Protein AF-0000000075684836 (afdb_homodimer)

Organism: Trichomonas vaginalis (strain ATCC PRA-98 / G3) (NCBI:txid412133)

Radius of gyration: 34.88 Å; Cα contacts (8 Å, |Δi|>4): 1199; chains: 2; bounding box: 84×154×72 Å

Secondary structure (DSSP, 8-state):
-PPPP-EEEE--BTTTEETTEEPTTHHHHHHHHHHTTPEEEEEE---SS-HHHHHHHHHHTT--S--GGGEEEHHHHHHHHHHHTT--EEEEES-HHHHHHHHHTT-EEE-GGGGGG-S---EEEE---TT-BHHHHHHHHHHHHHS--EEEES----EEEETTEEEE-HHHHHHHHHHHHT---EE-STT-TTHHHHHHHHH---GGGEEEEES-IIIIIHHHHHTT-EEEEETTSTTTT--GGGS-GGG--SEEES-GGGHHHHHHHHTSTT-----------------------------/-PPPP-EEEE--BTTTEETTEEPTTHHHHHHHHHHTTPEEEEEE---SS-HHHHHHHHHHTT--S--GGGEEEHHHHHHHHHHHTT--EEEEES-HHHHHHHHHTT-EEE-GGGGGG-S---EEEE---TT-BHHHHHHHHHHHHHS--EEEES----EEEETTEEEE-HHHHHHHHHHHHT---EE-STT-TTHHHHHHHHH---GGGEEEEES-IIIIIHHHHHTT-EEEEETTSTTTT--GGGS-GGG--SEEES-GGGHHHHHHHHTSTT-----------------------------

Solvent-accessible surface area (backbone atoms only — not comparable to full-atom values): 31820 Å² total; per-residue (Å²): 131,87,75,60,65,46,31,38,35,31,34,42,82,23,40,43,20,55,95,83,43,63,46,83,53,31,48,59,24,54,52,50,36,44,74,72,61,30,45,70,30,40,44,35,64,51,27,65,53,35,40,56,58,50,24,49,55,44,35,75,65,54,36,71,95,54,46,40,90,34,40,45,29,5,17,46,53,31,31,52,52,40,49,75,72,66,47,55,24,28,38,44,46,46,36,63,8,31,49,48,31,26,45,74,72,66,26,46,74,36,37,89,90,42,55,90,71,62,85,68,56,46,25,38,39,31,36,48,44,87,79,42,34,39,68,57,43,15,52,48,42,43,46,45,71,73,28,92,43,43,33,35,22,20,20,57,44,32,57,45,74,56,96,89,36,54,35,61,24,22,22,21,52,32,41,20,52,24,47,51,58,73,44,67,74,47,54,28,28,59,43,34,72,73,50,51,65,53,47,28,69,74,68,72,45,58,58,68,24,30,33,30,34,19,17,39,54,81,29,40,24,29,27,17,30,72,63,60,21,47,19,38,36,26,46,62,22,88,42,48,80,61,62,66,87,76,46,59,77,70,43,44,58,72,39,77,40,72,38,58,43,51,45,48,61,52,45,39,68,75,64,47,60,83,66,63,81,76,74,71,75,77,76,75,76,78,79,77,70,78,84,80,84,80,78,84,76,79,81,88,85,78,128,131,85,74,62,64,47,32,37,37,32,34,41,81,24,40,44,21,54,95,85,43,62,45,84,55,32,48,60,24,53,52,49,36,44,73,72,63,29,46,72,31,38,46,36,63,52,26,64,52,36,40,56,59,50,25,48,53,43,34,75,65,55,36,72,94,54,46,40,90,34,40,42,28,5,17,46,53,32,30,52,51,39,50,73,71,65,47,53,25,28,38,44,46,44,36,64,9,30,48,48,31,27,46,75,74,66,27,46,75,36,39,88,90,43,54,89,71,62,85,67,56,45,25,38,41,30,38,47,43,88,78,41,34,38,68,58,44,16,50,49,43,44,47,45,72,73,30,92,44,43,32,34,21,20,22,58,44,33,56,45,75,55,95,88,36,53,36,60,24,23,19,19,52,36,41,22,51,23,46,50,59,71,45,67,74,46,55,27,27,60,42,36,72,72,50,50,66,55,48,27,68,74,65,72,44,58,57,71,25,30,33,29,35,18,17,40,55,82,28,41,24,29,25,16,31,72,63,60,21,48,19,37,35,24,46,62,23,90,45,49,80,61,63,66,86,74,45,59,76,67,43,45,57,73,38,77,41,71,38,56,41,50,46,48,62,52,46,39,67,74,64,47,60,84,65,63,80,76,73,71,72,77,74,74,73,80,78,71,66,72,82,78,81,72,77,77,58,76,86,91,76,69,134

Structure (mmCIF, N/CA/C/O backbone):
data_AF-0000000075684836-model_v1
#
loop_
_entity.id
_entity.type
_entity.pdbx_description
1 polymer 'HAD-superfamily hydrolase, subfamily IIA containing protein'
#
loop_
_atom_site.group_PDB
_atom_site.id
_atom_site.type_symbol
_atom_site.label_atom_id
_atom_site.label_alt_id
_atom_site.label_comp_id
_atom_site.label_asym_id
_atom_site.label_entity_id
_atom_site.label_seq_id
_atom_site.pdbx_PDB_ins_code
_atom_site.Cartn_x
_atom_site.Cartn_y
_atom_site.Cartn_z
_atom_site.occupancy
_atom_site.B_iso_or_equiv
_atom_site.auth_seq_id
_atom_site.auth_comp_id
_atom_site.auth_asym_id
_atom_site.auth_atom_id
_atom_site.pdbx_PDB_model_num
ATOM 1 N N . MET A 1 1 ? 2.785 21.125 39.094 1 52.47 1 MET A N 1
ATOM 2 C CA . MET A 1 1 ? 2.625 22.469 38.594 1 52.47 1 MET A CA 1
ATOM 3 C C . MET A 1 1 ? 2.129 22.453 37.156 1 52.47 1 MET A C 1
ATOM 5 O O . MET A 1 1 ? 2.521 21.578 36.375 1 52.47 1 MET A O 1
ATOM 9 N N . THR A 1 2 ? 1.063 23.188 36.844 1 75.94 2 THR A N 1
ATOM 10 C CA . THR A 1 2 ? 0.469 23.188 35.531 1 75.94 2 THR A CA 1
ATOM 11 C C . THR A 1 2 ? 1.415 23.828 34.5 1 75.94 2 THR A C 1
ATOM 13 O O . THR A 1 2 ? 1.923 24.938 34.75 1 75.94 2 THR A O 1
ATOM 16 N N . ILE A 1 3 ? 1.869 23.141 33.531 1 87.5 3 ILE A N 1
ATOM 17 C CA . ILE A 1 3 ? 2.75 23.641 32.5 1 87.5 3 ILE A CA 1
ATOM 18 C C . ILE A 1 3 ? 2.004 24.656 31.625 1 87.5 3 ILE A C 1
ATOM 20 O O . ILE A 1 3 ? 0.922 24.359 31.109 1 87.5 3 ILE A O 1
ATOM 24 N N . ILE A 1 4 ? 2.502 25.891 31.625 1 91.75 4 ILE A N 1
ATOM 25 C CA . ILE A 1 4 ? 1.917 26.953 30.812 1 91.75 4 ILE A CA 1
ATOM 26 C C . ILE A 1 4 ? 2.314 26.766 29.344 1 91.75 4 ILE A C 1
ATOM 28 O O . ILE A 1 4 ? 3.502 26.672 29.031 1 91.75 4 ILE A O 1
ATOM 32 N N . PRO A 1 5 ? 1.352 26.688 28.484 1 97.06 5 PRO A N 1
ATOM 33 C CA . PRO A 1 5 ? 1.691 26.516 27.078 1 97.06 5 PRO A CA 1
ATOM 34 C C . PRO A 1 5 ? 2.42 27.734 26.484 1 97.06 5 PRO A C 1
ATOM 36 O O . PRO A 1 5 ? 2.119 28.875 26.844 1 97.06 5 PRO A O 1
ATOM 39 N N . LYS A 1 6 ? 3.338 27.422 25.578 1 98.25 6 LYS A N 1
ATOM 40 C CA . LYS A 1 6 ? 4.094 28.469 24.891 1 98.25 6 LYS A CA 1
ATOM 41 C C . LYS A 1 6 ? 3.756 28.516 23.406 1 98.25 6 LYS A C 1
ATOM 43 O O . LYS A 1 6 ? 4.039 29.5 22.719 1 98.25 6 LYS A O 1
ATOM 48 N N . ALA A 1 7 ? 3.18 27.438 22.906 1 98.56 7 ALA A N 1
ATOM 49 C CA . ALA A 1 7 ? 2.793 27.391 21.484 1 98.56 7 ALA A CA 1
ATOM 50 C C . ALA A 1 7 ? 1.462 26.656 21.312 1 98.56 7 ALA A C 1
ATOM 52 O O . ALA A 1 7 ? 1.124 25.766 22.109 1 98.56 7 ALA A O 1
ATOM 53 N N . ILE A 1 8 ? 0.779 27.094 20.344 1 98.69 8 ILE A N 1
ATOM 54 C CA . ILE A 1 8 ? -0.444 26.422 19.906 1 98.69 8 ILE A CA 1
ATOM 55 C C . ILE A 1 8 ? -0.335 26.031 18.438 1 98.69 8 ILE A C 1
ATOM 57 O O . ILE A 1 8 ? -0.023 26.859 17.594 1 98.69 8 ILE A O 1
ATOM 61 N N . LEU A 1 9 ? -0.435 24.703 18.141 1 98.88 9 LEU A N 1
ATOM 62 C CA . LEU A 1 9 ? -0.421 24.156 16.797 1 98.88 9 LEU A CA 1
ATOM 63 C C . LEU A 1 9 ? -1.835 24.047 16.234 1 98.88 9 LEU A C 1
ATOM 65 O O . LEU A 1 9 ? -2.717 23.469 16.859 1 98.88 9 LEU A O 1
ATOM 69 N N . LEU A 1 10 ? -2.025 24.625 15.055 1 98.81 10 LEU A N 1
ATOM 70 C CA . LEU A 1 10 ? -3.369 24.703 14.492 1 98.81 10 LEU A CA 1
ATOM 71 C C . LEU A 1 10 ? -3.451 23.938 13.18 1 98.81 10 LEU A C 1
ATOM 73 O O . LEU A 1 10 ? -2.699 24.219 12.242 1 98.81 10 LEU A O 1
ATOM 77 N N . ASP A 1 11 ? -4.402 22.984 13.117 1 98.38 11 ASP A N 1
ATOM 78 C CA . ASP A 1 11 ? -4.848 22.453 11.828 1 98.38 11 ASP A CA 1
ATOM 79 C C . ASP A 1 11 ? -5.551 23.531 11.008 1 98.38 11 ASP A C 1
ATOM 81 O O . ASP A 1 11 ? -5.859 24.609 11.516 1 98.38 11 ASP A O 1
ATOM 85 N N . VAL A 1 12 ? -5.762 23.219 9.727 1 96.81 12 VAL A N 1
ATOM 86 C CA . VAL A 1 12 ? -6.352 24.25 8.875 1 96.81 12 VAL A CA 1
ATOM 87 C C . VAL A 1 12 ? -7.746 23.812 8.43 1 96.81 12 VAL A C 1
ATOM 89 O O . VAL A 1 12 ? -8.75 24.344 8.914 1 96.81 12 VAL A O 1
ATOM 92 N N . ASP A 1 13 ? -7.777 22.797 7.613 1 94.06 13 ASP A N 1
ATOM 93 C CA . ASP A 1 13 ? -9.055 22.328 7.074 1 94.06 13 ASP A CA 1
ATOM 94 C C . ASP A 1 13 ? -9.953 21.781 8.18 1 94.06 13 ASP A C 1
ATOM 96 O O . ASP A 1 13 ? -9.578 20.828 8.867 1 94.06 13 ASP A O 1
ATOM 100 N N . GLY A 1 14 ? -11.062 22.438 8.367 1 95.56 14 GLY A N 1
ATOM 101 C CA . GLY A 1 14 ? -12.008 22.016 9.398 1 95.56 14 GLY A CA 1
ATOM 102 C C . GLY A 1 14 ? -11.75 22.672 10.742 1 95.56 14 GLY A C 1
ATOM 103 O O . GLY A 1 14 ? -12.539 22.5 11.672 1 95.56 14 GLY A O 1
ATOM 104 N N . THR A 1 15 ? -10.68 23.422 10.828 1 98.25 15 THR A N 1
ATOM 105 C CA . THR A 1 15 ? -10.297 24.078 12.078 1 98.25 15 THR A CA 1
ATOM 106 C C . THR A 1 15 ? -10.25 25.594 11.898 1 98.25 15 THR A C 1
ATOM 108 O O . THR A 1 15 ? -10.945 26.344 12.602 1 98.25 15 THR A O 1
ATOM 111 N N . ILE A 1 16 ? -9.5 26.016 10.938 1 98.12 16 ILE A N 1
ATOM 112 C CA . ILE A 1 16 ? -9.422 27.438 10.625 1 98.12 16 ILE A CA 1
ATOM 113 C C . ILE A 1 16 ? -10.484 27.812 9.594 1 98.12 16 ILE A C 1
ATOM 115 O O . ILE A 1 16 ? -11.156 28.844 9.719 1 98.12 16 ILE A O 1
ATOM 119 N N . TRP A 1 17 ? -10.609 26.906 8.594 1 96.06 17 TRP A N 1
ATOM 120 C CA . TRP A 1 17 ? -11.555 27.203 7.523 1 96.06 17 TRP A CA 1
ATOM 121 C C . TRP A 1 17 ? -12.203 25.938 6.996 1 96.06 17 TRP A C 1
ATOM 123 O O . TRP A 1 17 ? -11.852 24.828 7.426 1 96.06 17 TRP A O 1
ATOM 133 N N . LYS A 1 18 ? -13.219 26.094 6.23 1 92.81 18 LYS A N 1
ATOM 134 C CA . LYS A 1 18 ? -13.836 25.047 5.422 1 92.81 18 LYS A CA 1
ATOM 135 C C . LYS A 1 18 ? -13.922 25.469 3.957 1 92.81 18 LYS A C 1
ATOM 137 O O . LYS A 1 18 ? -14.602 26.438 3.623 1 92.81 18 LYS A O 1
ATOM 142 N N . ALA A 1 19 ? -13.195 24.734 3.18 1 87.44 19 ALA A N 1
ATOM 143 C CA . ALA A 1 19 ? -13.195 24.984 1.74 1 87.44 19 ALA A CA 1
ATOM 144 C C . ALA A 1 19 ? -12.852 26.438 1.437 1 87.44 19 ALA A C 1
ATOM 146 O O . ALA A 1 19 ? -13.547 27.094 0.651 1 87.44 19 ALA A O 1
ATOM 147 N N . GLY A 1 20 ? -11.969 26.922 2.18 1 89 20 GLY A N 1
ATOM 148 C CA . GLY A 1 20 ? -11.453 28.25 1.88 1 89 20 GLY A CA 1
ATOM 149 C C . GLY A 1 20 ? -12.188 29.359 2.621 1 89 20 GLY A C 1
ATOM 150 O O . GLY A 1 20 ? -11.766 30.516 2.594 1 89 20 GLY A O 1
ATOM 151 N N . THR A 1 21 ? -13.25 29.078 3.27 1 93.88 21 THR A N 1
ATOM 152 C CA . THR A 1 21 ? -13.977 30.078 4.051 1 93.88 21 THR A CA 1
ATOM 153 C C . THR A 1 21 ? -13.609 29.984 5.527 1 93.88 21 THR A C 1
ATOM 155 O O . THR A 1 21 ? -13.906 28.969 6.18 1 93.88 21 THR A O 1
ATOM 158 N N . VAL A 1 22 ? -13.062 31.094 6.031 1 97.88 22 VAL A N 1
ATOM 159 C CA . VAL A 1 22 ? -12.609 31.125 7.418 1 97.88 22 VAL A CA 1
ATOM 160 C C . VAL A 1 22 ? -13.812 31.125 8.359 1 97.88 22 VAL A C 1
ATOM 162 O O . VAL A 1 22 ? -14.797 31.812 8.117 1 97.88 22 VAL A O 1
ATOM 165 N N . PHE A 1 23 ? -13.695 30.359 9.414 1 98.06 23 PHE A N 1
ATOM 166 C CA . PHE A 1 23 ? -14.797 30.281 10.375 1 98.06 23 PHE A CA 1
ATOM 167 C C . PHE A 1 23 ? -14.93 31.578 11.148 1 98.06 23 PHE A C 1
ATOM 169 O O . PHE A 1 23 ? -13.922 32.25 11.445 1 98.06 23 PHE A O 1
ATOM 176 N N . PRO A 1 24 ? -16.188 31.938 11.562 1 97.88 24 PRO A N 1
ATOM 177 C CA . PRO A 1 24 ? -16.391 33.156 12.336 1 97.88 24 PRO A CA 1
ATOM 178 C C . PRO A 1 24 ? -15.617 33.188 13.656 1 97.88 24 PRO A C 1
ATOM 180 O O . PRO A 1 24 ? -15.586 32.156 14.359 1 97.88 24 PRO A O 1
ATOM 183 N N . GLY A 1 25 ? -14.953 34.312 13.906 1 98.38 25 GLY A N 1
ATOM 184 C CA . GLY A 1 25 ? -14.297 34.5 15.188 1 98.38 25 GLY A CA 1
ATOM 185 C C . GLY A 1 25 ? -12.883 33.969 15.219 1 98.38 25 GLY A C 1
ATOM 186 O O . GLY A 1 25 ? -12.125 34.25 16.156 1 98.38 25 GLY A O 1
ATOM 187 N N . VAL A 1 26 ? -12.461 33.25 14.195 1 98.5 26 VAL A N 1
ATOM 188 C CA . VAL A 1 26 ? -11.172 32.594 14.195 1 98.5 26 VAL A CA 1
ATOM 189 C C . VAL A 1 26 ? -10.047 33.625 14.078 1 98.5 26 VAL A C 1
ATOM 191 O O . VAL A 1 26 ? -9.07 33.562 14.828 1 98.5 26 VAL A O 1
ATOM 194 N N . PRO A 1 27 ? -10.148 34.625 13.203 1 98.19 27 PRO A N 1
ATOM 195 C CA . PRO A 1 27 ? -9.078 35.625 13.141 1 98.19 27 PRO A CA 1
ATOM 196 C C . PRO A 1 27 ? -8.859 36.344 14.469 1 98.19 27 PRO A C 1
ATOM 198 O O . PRO A 1 27 ? -7.723 36.5 14.906 1 98.19 27 PRO A O 1
ATOM 201 N N . GLU A 1 28 ? -9.953 36.688 15.094 1 98.12 28 GLU A N 1
ATOM 202 C CA . GLU A 1 28 ? -9.891 37.344 16.391 1 98.12 28 GLU A CA 1
ATOM 203 C C . GLU A 1 28 ? -9.273 36.438 17.453 1 98.12 28 GLU A C 1
ATOM 205 O O . GLU A 1 28 ? -8.477 36.875 18.281 1 98.12 28 GLU A O 1
ATOM 210 N N . ALA A 1 29 ? -9.664 35.219 17.422 1 98.56 29 ALA A N 1
ATOM 211 C CA . ALA A 1 29 ? -9.133 34.25 18.375 1 98.56 29 ALA A CA 1
ATOM 212 C C . ALA A 1 29 ? -7.621 34.094 18.234 1 98.56 29 ALA A C 1
ATOM 214 O O . ALA A 1 29 ? -6.898 34.062 19.219 1 98.56 29 ALA A O 1
ATOM 215 N N . ILE A 1 30 ? -7.137 33.969 17 1 98.44 30 ILE A N 1
ATOM 216 C CA . ILE A 1 30 ? -5.711 33.812 16.734 1 98.44 30 ILE A CA 1
ATOM 217 C C . ILE A 1 30 ? -4.961 35.062 17.234 1 98.44 30 ILE A C 1
ATOM 219 O O . ILE A 1 30 ? -3.92 34.938 17.875 1 98.44 30 ILE A O 1
ATOM 223 N N . SER A 1 31 ? -5.504 36.219 17 1 97.5 31 SER A N 1
ATOM 224 C CA . SER A 1 31 ? -4.914 37.469 17.484 1 97.5 31 SER A CA 1
ATOM 225 C C . SER A 1 31 ? -4.836 37.469 19.016 1 97.5 31 SER A C 1
ATOM 227 O O . SER A 1 31 ? -3.826 37.906 19.578 1 97.5 31 SER A O 1
ATOM 229 N N . GLU A 1 32 ? -5.875 37.031 19.594 1 97.56 32 GLU A N 1
ATOM 230 C CA . GLU A 1 32 ? -5.922 37 21.047 1 97.56 32 GLU A CA 1
ATOM 231 C C . GLU A 1 32 ? -4.879 36.062 21.625 1 97.56 32 GLU A C 1
ATOM 233 O O . GLU A 1 32 ? -4.23 36.375 22.625 1 97.56 32 GLU A O 1
ATOM 238 N N . MET A 1 33 ? -4.703 34.938 21.047 1 97.69 33 MET A N 1
ATOM 239 C CA . MET A 1 33 ? -3.725 33.969 21.516 1 97.69 33 MET A CA 1
ATOM 240 C C . MET A 1 33 ? -2.307 34.5 21.375 1 97.69 33 MET A C 1
ATOM 242 O O . MET A 1 33 ? -1.466 34.281 22.25 1 97.69 33 MET A O 1
ATOM 246 N N . ARG A 1 34 ? -2.098 35.219 20.312 1 97.06 34 ARG A N 1
ATOM 247 C CA . ARG A 1 34 ? -0.798 35.875 20.156 1 97.06 34 ARG A CA 1
ATOM 248 C C . ARG A 1 34 ? -0.568 36.906 21.266 1 97.06 34 ARG A C 1
ATOM 250 O O . ARG A 1 34 ? 0.536 37 21.797 1 97.06 34 ARG A O 1
ATOM 257 N N . LYS A 1 35 ? -1.589 37.625 21.594 1 95.69 35 LYS A N 1
ATOM 258 C CA . LYS A 1 35 ? -1.496 38.656 22.641 1 95.69 35 LYS A CA 1
ATOM 259 C C . LYS A 1 35 ? -1.205 38 24 1 95.69 35 LYS A C 1
ATOM 261 O O . LYS A 1 35 ? -0.621 38.656 24.875 1 95.69 35 LYS A O 1
ATOM 266 N N . MET A 1 36 ? -1.592 36.781 24.125 1 95.62 36 MET A N 1
ATOM 267 C CA . MET A 1 36 ? -1.342 36.031 25.359 1 95.62 36 MET A CA 1
ATOM 268 C C . MET A 1 36 ? 0.113 35.594 25.438 1 95.62 36 MET A C 1
ATOM 270 O O . MET A 1 36 ? 0.556 35.094 26.469 1 95.62 36 MET A O 1
ATOM 274 N N . GLY A 1 37 ? 0.781 35.781 24.375 1 95.44 37 GLY A N 1
ATOM 275 C CA . GLY A 1 37 ? 2.189 35.406 24.359 1 95.44 37 GLY A CA 1
ATOM 276 C C . GLY A 1 37 ? 2.453 34.062 23.719 1 95.44 37 GLY A C 1
ATOM 277 O O . GLY A 1 37 ? 3.582 33.562 23.75 1 95.44 37 GLY A O 1
ATOM 278 N N . LEU A 1 38 ? 1.482 33.375 23.109 1 96.69 38 LEU A N 1
ATOM 279 C CA . LEU A 1 38 ? 1.652 32.062 22.5 1 96.69 38 LEU A CA 1
ATOM 280 C C . LEU A 1 38 ? 2.203 32.188 21.094 1 96.69 38 LEU A C 1
ATOM 282 O O . LEU A 1 38 ? 1.804 33.062 20.344 1 96.69 38 LEU A O 1
ATOM 286 N N . ALA A 1 39 ? 3.18 31.391 20.766 1 97.88 39 ALA A N 1
ATOM 287 C CA . ALA A 1 39 ? 3.471 31.156 19.359 1 97.88 39 ALA A CA 1
ATOM 288 C C . ALA A 1 39 ? 2.316 30.422 18.672 1 97.88 39 ALA A C 1
ATOM 290 O O . ALA A 1 39 ? 1.901 29.359 19.109 1 97.88 39 ALA A O 1
ATOM 291 N N . VAL A 1 40 ? 1.796 31.078 17.625 1 98.25 40 VAL A N 1
ATOM 292 C CA . VAL A 1 40 ? 0.732 30.453 16.844 1 98.25 40 VAL A CA 1
ATOM 293 C C . VAL A 1 40 ? 1.317 29.812 15.594 1 98.25 40 VAL A C 1
ATOM 295 O O . VAL A 1 40 ? 1.816 30.5 14.703 1 98.25 40 VAL A O 1
ATOM 298 N N . ILE A 1 41 ? 1.182 28.469 15.492 1 98.62 41 ILE A N 1
ATOM 299 C CA . ILE A 1 41 ? 1.831 27.688 14.445 1 98.62 41 ILE A CA 1
ATOM 300 C C . ILE A 1 41 ? 0.777 26.938 13.625 1 98.62 41 ILE A C 1
ATOM 302 O O . ILE A 1 41 ? -0.105 26.297 14.188 1 98.62 41 ILE A O 1
ATOM 306 N N . ILE A 1 42 ? 0.9 27.109 12.32 1 98.5 42 ILE A N 1
ATOM 307 C CA . ILE A 1 42 ? 0.07 26.328 11.414 1 98.5 42 ILE A CA 1
ATOM 308 C C . ILE A 1 42 ? 0.734 24.984 11.141 1 98.5 42 ILE A C 1
ATOM 310 O O . ILE A 1 42 ? 1.869 24.922 10.664 1 98.5 42 ILE A O 1
ATOM 314 N N . LEU A 1 43 ? 0.061 23.906 11.469 1 98.44 43 LEU A N 1
ATOM 315 C CA . LEU A 1 43 ? 0.527 22.547 11.203 1 98.44 43 LEU A CA 1
ATOM 316 C C . LEU A 1 43 ? -0.458 21.797 10.305 1 98.44 43 LEU A C 1
ATOM 318 O O . LEU A 1 43 ? -1.515 21.359 10.766 1 98.44 43 LEU A O 1
ATOM 322 N N . SER A 1 44 ? -0.109 21.641 9.047 1 97.06 44 SER A N 1
ATOM 323 C CA . SER A 1 44 ? -1.037 21.094 8.062 1 97.06 44 SER A CA 1
ATOM 324 C C . SER A 1 44 ? -0.417 19.938 7.301 1 97.06 44 SER A C 1
ATOM 326 O O . SER A 1 44 ? 0.771 19.969 6.969 1 97.06 44 SER A O 1
ATOM 328 N N . ASN A 1 45 ? -1.22 18.906 7 1 96.75 45 ASN A N 1
ATOM 329 C CA . ASN A 1 45 ? -0.786 17.781 6.168 1 96.75 45 ASN A CA 1
ATOM 330 C C . ASN A 1 45 ? -0.833 18.141 4.684 1 96.75 45 ASN A C 1
ATOM 332 O O . ASN A 1 45 ? -0.54 17.297 3.83 1 96.75 45 ASN A O 1
ATOM 336 N N . ASN A 1 46 ? -1.062 19.359 4.441 1 93.38 46 ASN A N 1
ATOM 337 C CA . ASN A 1 46 ? -1.092 19.828 3.061 1 93.38 46 ASN A CA 1
ATOM 338 C C . ASN A 1 46 ? 0.314 19.953 2.479 1 93.38 46 ASN A C 1
ATOM 340 O O . ASN A 1 46 ? 1.239 20.391 3.166 1 93.38 46 ASN A O 1
ATOM 344 N N . SER A 1 47 ? 0.425 19.484 1.252 1 93.81 47 SER A N 1
ATOM 345 C CA . SER A 1 47 ? 1.707 19.562 0.559 1 93.81 47 SER A CA 1
ATOM 346 C C . SER A 1 47 ? 1.543 20.141 -0.84 1 93.81 47 SER A C 1
ATOM 348 O O . SER A 1 47 ? 2.441 20.031 -1.677 1 93.81 47 SER A O 1
ATOM 350 N N . SER A 1 48 ? 0.386 20.703 -1.091 1 92.06 48 SER A N 1
ATOM 351 C CA . SER A 1 48 ? 0.086 21.156 -2.443 1 92.06 48 SER A CA 1
ATOM 352 C C . SER A 1 48 ? 0.885 22.406 -2.795 1 92.06 48 SER A C 1
ATOM 354 O O . SER A 1 48 ? 1.2 22.641 -3.963 1 92.06 48 SER A O 1
ATOM 356 N N . ARG A 1 49 ? 1.146 23.219 -1.79 1 90.56 49 ARG A N 1
ATOM 357 C CA . ARG A 1 49 ? 1.927 24.438 -1.994 1 90.56 49 ARG A CA 1
ATOM 358 C C . ARG A 1 49 ? 2.963 24.609 -0.89 1 90.56 49 ARG A C 1
ATOM 360 O O . ARG A 1 49 ? 2.889 23.953 0.151 1 90.56 49 ARG A O 1
ATOM 367 N N . ASP A 1 50 ? 3.885 25.469 -1.182 1 92.88 50 ASP A N 1
ATOM 368 C CA . ASP A 1 50 ? 4.926 25.703 -0.183 1 92.88 50 ASP A CA 1
ATOM 369 C C . ASP A 1 50 ? 4.414 26.594 0.952 1 92.88 50 ASP A C 1
ATOM 371 O O . ASP A 1 50 ? 3.291 27.094 0.892 1 92.88 50 ASP A O 1
ATOM 375 N N . ARG A 1 51 ? 5.211 26.766 1.94 1 96.31 51 ARG A N 1
ATOM 376 C CA . ARG A 1 51 ? 4.836 27.453 3.176 1 96.31 51 ARG A CA 1
ATOM 377 C C . ARG A 1 51 ? 4.535 28.922 2.918 1 96.31 51 ARG A C 1
ATOM 379 O O . ARG A 1 51 ? 3.596 29.484 3.492 1 96.31 51 ARG A O 1
ATOM 386 N N . ALA A 1 52 ? 5.344 29.547 2.094 1 95.38 52 ALA A N 1
ATOM 387 C CA . ALA A 1 52 ? 5.148 30.969 1.81 1 95.38 52 ALA A CA 1
ATOM 388 C C . ALA A 1 52 ? 3.787 31.219 1.168 1 95.38 52 ALA A C 1
ATOM 390 O O . ALA A 1 52 ? 3.064 32.125 1.565 1 95.38 52 ALA A O 1
ATOM 391 N N . HIS A 1 53 ? 3.506 30.406 0.217 1 94.69 53 HIS A N 1
ATOM 392 C CA . HIS A 1 53 ? 2.207 30.516 -0.44 1 94.69 53 HIS A CA 1
ATOM 393 C C . HIS A 1 53 ? 1.07 30.25 0.541 1 94.69 53 HIS A C 1
ATOM 395 O O . HIS A 1 53 ? 0.065 30.953 0.541 1 94.69 53 HIS A O 1
ATOM 401 N N . PHE A 1 54 ? 1.246 29.297 1.285 1 93.38 54 PHE A N 1
ATOM 402 C CA . PHE A 1 54 ? 0.229 28.922 2.258 1 93.38 54 PHE A CA 1
ATOM 403 C C . PHE A 1 54 ? -0.021 30.047 3.252 1 93.38 54 PHE A C 1
ATOM 405 O O . PHE A 1 54 ? -1.171 30.375 3.555 1 93.38 54 PHE A O 1
ATOM 412 N N . ALA A 1 55 ? 1.033 30.688 3.779 1 96.25 55 ALA A N 1
ATOM 413 C CA . ALA A 1 55 ? 0.928 31.812 4.691 1 96.25 55 ALA A CA 1
ATOM 414 C C . ALA A 1 55 ? 0.198 32.969 4.031 1 96.25 55 ALA A C 1
ATOM 416 O O . ALA A 1 55 ? -0.661 33.625 4.648 1 96.25 55 ALA A O 1
ATOM 417 N N . LYS A 1 56 ? 0.522 33.188 2.818 1 96.12 56 LYS A N 1
ATOM 418 C CA . LYS A 1 56 ? -0.105 34.281 2.074 1 96.12 56 LYS A CA 1
ATOM 419 C C . LYS A 1 56 ? -1.604 34.031 1.916 1 96.12 56 LYS A C 1
ATOM 421 O O . LYS A 1 56 ? -2.406 34.969 2.105 1 96.12 56 LYS A O 1
ATOM 426 N N . VAL A 1 57 ? -1.964 32.875 1.583 1 95.5 57 VAL A N 1
ATOM 427 C CA . VAL A 1 57 ? -3.365 32.531 1.372 1 95.5 57 VAL A CA 1
ATOM 428 C C . VAL A 1 57 ? -4.152 32.75 2.664 1 95.5 57 VAL A C 1
ATOM 430 O O . VAL A 1 57 ? -5.234 33.312 2.648 1 95.5 57 VAL A O 1
ATOM 433 N N . LEU A 1 58 ? -3.609 32.312 3.754 1 96.06 58 LEU A N 1
ATOM 434 C CA . LEU A 1 58 ? -4.277 32.469 5.043 1 96.06 58 LEU A CA 1
ATOM 435 C C . LEU A 1 58 ? -4.348 33.938 5.43 1 96.06 58 LEU A C 1
ATOM 437 O O . LEU A 1 58 ? -5.371 34.406 5.945 1 96.06 58 LEU A O 1
ATOM 441 N N . SER A 1 59 ? -3.291 34.625 5.188 1 95.81 59 SER A N 1
ATOM 442 C CA . SER A 1 59 ? -3.268 36.062 5.477 1 95.81 59 SER A CA 1
ATOM 443 C C . SER A 1 59 ? -4.32 36.812 4.66 1 95.81 59 SER A C 1
ATOM 445 O O . SER A 1 59 ? -5.016 37.688 5.184 1 95.81 59 SER A O 1
ATOM 447 N N . ASP A 1 60 ? -4.402 36.438 3.447 1 95.75 60 ASP A N 1
ATOM 448 C CA . ASP A 1 60 ? -5.383 37.062 2.562 1 95.75 60 ASP A CA 1
ATOM 449 C C . ASP A 1 60 ? -6.805 36.781 3.049 1 95.75 60 ASP A C 1
ATOM 451 O O . ASP A 1 60 ? -7.727 37.562 2.727 1 95.75 60 ASP A O 1
ATOM 455 N N . LYS A 1 61 ? -6.91 35.812 3.85 1 95.44 61 LYS A N 1
ATOM 456 C CA . LYS A 1 61 ? -8.234 35.438 4.328 1 95.44 61 LYS A CA 1
ATOM 457 C C . LYS A 1 61 ? -8.469 35.938 5.75 1 95.44 61 LYS A C 1
ATOM 459 O O . LYS A 1 61 ? -9.414 35.531 6.418 1 95.44 61 LYS A O 1
ATOM 464 N N . GLY A 1 62 ? -7.574 36.781 6.254 1 94.81 62 GLY A N 1
ATOM 465 C CA . GLY A 1 62 ? -7.855 37.5 7.488 1 94.81 62 GLY A CA 1
ATOM 466 C C . GLY A 1 62 ? -7.02 37 8.664 1 94.81 62 GLY A C 1
ATOM 467 O O . GLY A 1 62 ? -7.125 37.562 9.766 1 94.81 62 GLY A O 1
ATOM 468 N N . ILE A 1 63 ? -6.25 36.031 8.406 1 96.31 63 ILE A N 1
ATOM 469 C CA . ILE A 1 63 ? -5.332 35.625 9.461 1 96.31 63 ILE A CA 1
ATOM 470 C C . ILE A 1 63 ? -4.074 36.469 9.422 1 96.31 63 ILE A C 1
ATOM 472 O O . ILE A 1 63 ? -3.111 36.156 8.719 1 96.31 63 ILE A O 1
ATOM 476 N N . ALA A 1 64 ? -4.035 37.406 10.281 1 90.69 64 ALA A N 1
ATOM 477 C CA . ALA A 1 64 ? -3.02 38.469 10.18 1 90.69 64 ALA A CA 1
ATOM 478 C C . ALA A 1 64 ? -1.683 38 10.742 1 90.69 64 ALA A C 1
ATOM 480 O O . ALA A 1 64 ? -1.635 37.031 11.523 1 90.69 64 ALA A O 1
ATOM 481 N N . ASN A 1 65 ? -0.615 38.594 10.281 1 91.56 65 ASN A N 1
ATOM 482 C CA . ASN A 1 65 ? 0.731 38.469 10.828 1 91.56 65 ASN A CA 1
ATOM 483 C C . ASN A 1 65 ? 1.235 37.031 10.781 1 91.56 65 ASN A C 1
ATOM 485 O O . ASN A 1 65 ? 1.739 36.5 11.781 1 91.56 65 ASN A O 1
ATOM 489 N N . LEU A 1 66 ? 0.986 36.375 9.648 1 94.06 66 LEU A N 1
ATOM 490 C CA . LEU A 1 66 ? 1.492 35.031 9.422 1 94.06 66 LEU A CA 1
ATOM 491 C C . LEU A 1 66 ? 2.643 35.062 8.422 1 94.06 66 LEU A C 1
ATOM 493 O O . LEU A 1 66 ? 2.543 35.688 7.363 1 94.06 66 LEU A O 1
ATOM 497 N N . SER A 1 67 ? 3.756 34.469 8.797 1 94.88 67 SER A N 1
ATOM 498 C CA . SER A 1 67 ? 4.875 34.281 7.883 1 94.88 67 SER A CA 1
ATOM 499 C C . SER A 1 67 ? 5.133 32.812 7.621 1 94.88 67 SER A C 1
ATOM 501 O O . SER A 1 67 ? 4.543 31.953 8.273 1 94.88 67 SER A O 1
ATOM 503 N N . LYS A 1 68 ? 6.023 32.531 6.703 1 96.19 68 LYS A N 1
ATOM 504 C CA . LYS A 1 68 ? 6.363 31.141 6.375 1 96.19 68 LYS A CA 1
ATOM 505 C C . LYS A 1 68 ? 6.941 30.422 7.586 1 96.19 68 LYS A C 1
ATOM 507 O O . LYS A 1 68 ? 6.801 29.203 7.715 1 96.19 68 LYS A O 1
ATOM 512 N N . ASN A 1 69 ? 7.555 31.156 8.508 1 96.38 69 ASN A N 1
ATOM 513 C CA . ASN A 1 69 ? 8.18 30.547 9.68 1 96.38 69 ASN A CA 1
ATOM 514 C C . ASN A 1 69 ? 7.137 30.031 10.664 1 96.38 69 ASN A C 1
ATOM 516 O O . ASN A 1 69 ? 7.457 29.25 11.562 1 96.38 69 ASN A O 1
ATOM 520 N N . ASP A 1 70 ? 5.887 30.484 10.445 1 97.38 70 ASP A N 1
ATOM 521 C CA . ASP A 1 70 ? 4.789 30.047 11.305 1 97.38 70 ASP A CA 1
ATOM 522 C C . ASP A 1 70 ? 4.07 28.844 10.703 1 97.38 70 ASP A C 1
ATOM 524 O O . ASP A 1 70 ? 3.086 28.344 11.266 1 97.38 70 ASP A O 1
ATOM 528 N N . VAL A 1 71 ? 4.535 28.375 9.555 1 98.12 71 VAL A N 1
ATOM 529 C CA . VAL A 1 71 ? 3.787 27.359 8.805 1 98.12 71 VAL A CA 1
ATOM 530 C C . VAL A 1 71 ? 4.633 26.109 8.648 1 98.12 71 VAL A C 1
ATOM 532 O O . VAL A 1 71 ? 5.746 26.156 8.125 1 98.12 71 VAL A O 1
ATOM 535 N N . PHE A 1 72 ? 4.066 25 9.125 1 98.19 72 PHE A N 1
ATOM 536 C CA . PHE A 1 72 ? 4.645 23.688 8.93 1 98.19 72 PHE A CA 1
ATOM 537 C C . PHE A 1 72 ? 3.709 22.797 8.109 1 98.19 72 PHE A C 1
ATOM 539 O O . PHE A 1 72 ? 2.752 22.234 8.641 1 98.19 72 PHE A O 1
ATOM 546 N N . THR A 1 73 ? 4.062 22.641 6.863 1 97.62 73 THR A N 1
ATOM 547 C CA . THR A 1 73 ? 3.316 21.75 5.988 1 97.62 73 THR A CA 1
ATOM 548 C C . THR A 1 73 ? 3.963 20.359 5.949 1 97.62 73 THR A C 1
ATOM 550 O O . THR A 1 73 ? 5.121 20.203 6.34 1 97.62 73 THR A O 1
ATOM 553 N N . ALA A 1 74 ? 3.143 19.438 5.457 1 97.25 74 ALA A N 1
ATOM 554 C CA . ALA A 1 74 ? 3.686 18.094 5.281 1 97.25 74 ALA A CA 1
ATOM 555 C C . ALA A 1 74 ? 4.871 18.094 4.32 1 97.25 74 ALA A C 1
ATOM 557 O O . ALA A 1 74 ? 5.832 17.344 4.504 1 97.25 74 ALA A O 1
ATOM 558 N N . GLY A 1 75 ? 4.789 18.922 3.309 1 97.62 75 GLY A N 1
ATOM 559 C CA . GLY A 1 75 ? 5.91 19.047 2.391 1 97.62 75 GLY A CA 1
ATOM 560 C C . GLY A 1 75 ? 7.18 19.531 3.061 1 97.62 75 GLY A C 1
ATOM 561 O O . GLY A 1 75 ? 8.258 18.984 2.836 1 97.62 75 GLY A O 1
ATOM 562 N N . TYR A 1 76 ? 7.078 20.547 3.906 1 98.19 76 TYR A N 1
ATOM 563 C CA . TYR A 1 76 ? 8.219 21.141 4.586 1 98.19 76 TYR A CA 1
ATOM 564 C C . TYR A 1 76 ? 8.828 20.172 5.59 1 98.19 76 TYR A C 1
ATOM 566 O O . TYR A 1 76 ? 10.047 19.984 5.629 1 98.19 76 TYR A O 1
ATOM 574 N N . THR A 1 77 ? 7.98 19.531 6.348 1 98.25 77 THR A N 1
ATOM 575 C CA . THR A 1 77 ? 8.492 18.625 7.367 1 98.25 77 THR A CA 1
ATOM 576 C C . THR A 1 77 ? 9.141 17.406 6.719 1 98.25 77 THR A C 1
ATOM 578 O O . THR A 1 77 ? 10.141 16.891 7.227 1 98.25 77 THR A O 1
ATOM 581 N N . CYS A 1 78 ? 8.57 16.969 5.602 1 98.38 78 CYS A N 1
ATOM 582 C CA . CYS A 1 78 ? 9.203 15.906 4.832 1 98.38 78 CYS A CA 1
ATOM 583 C C . CYS A 1 78 ? 10.594 16.312 4.363 1 98.38 78 CYS A C 1
ATOM 585 O O . CYS A 1 78 ? 11.555 15.562 4.516 1 98.38 78 CYS A O 1
ATOM 587 N N . ALA A 1 79 ? 10.703 17.531 3.887 1 98.38 79 ALA A N 1
ATOM 588 C CA . ALA A 1 79 ? 11.984 18.047 3.412 1 98.38 79 ALA A CA 1
ATOM 589 C C . ALA A 1 79 ? 13.008 18.094 4.539 1 98.38 79 ALA A C 1
ATOM 591 O O . ALA A 1 79 ? 14.164 17.688 4.352 1 98.38 79 ALA A O 1
ATOM 592 N N . LEU A 1 80 ? 12.609 18.531 5.672 1 98.31 80 LEU A N 1
ATOM 593 C CA . LEU A 1 80 ? 13.523 18.641 6.805 1 98.31 80 LEU A CA 1
ATOM 594 C C . LEU A 1 80 ? 14.031 17.266 7.23 1 98.31 80 LEU A C 1
ATOM 596 O O . LEU A 1 80 ? 15.219 17.094 7.52 1 98.31 80 LEU A O 1
ATOM 600 N N . LYS A 1 81 ? 13.125 16.297 7.273 1 98.38 81 LYS A N 1
ATOM 601 C CA . LYS A 1 81 ? 13.516 14.938 7.629 1 98.38 81 LYS A CA 1
ATOM 602 C C . LYS A 1 81 ? 14.508 14.375 6.621 1 98.38 81 LYS A C 1
ATOM 604 O O . LYS A 1 81 ? 15.492 13.734 7.008 1 98.38 81 LYS A O 1
ATOM 609 N N . MET A 1 82 ? 14.242 14.586 5.375 1 98.5 82 MET A N 1
ATOM 610 C CA . MET A 1 82 ? 15.125 14.094 4.316 1 98.5 82 MET A CA 1
ATOM 611 C C . MET A 1 82 ? 16.5 14.734 4.418 1 98.5 82 MET A C 1
ATOM 613 O O . MET A 1 82 ? 17.516 14.055 4.25 1 98.5 82 MET A O 1
ATOM 617 N N . LYS A 1 83 ? 16.5 15.992 4.691 1 98.31 83 LYS A N 1
ATOM 618 C CA . LYS A 1 83 ? 17.766 16.672 4.887 1 98.31 83 LYS A CA 1
ATOM 619 C C . LYS A 1 83 ? 18.531 16.094 6.066 1 98.31 83 LYS A C 1
ATOM 621 O O . LYS A 1 83 ? 19.734 15.828 5.965 1 98.31 83 LYS A O 1
ATOM 626 N N . GLU A 1 84 ? 17.844 15.906 7.137 1 97.75 84 GLU A N 1
ATOM 627 C CA . GLU A 1 84 ? 18.438 15.305 8.328 1 97.75 84 GLU A CA 1
ATOM 628 C C . GLU A 1 84 ? 19.031 13.938 8.016 1 97.75 84 GLU A C 1
ATOM 630 O O . GLU A 1 84 ? 20.078 13.57 8.562 1 97.75 84 GLU A O 1
ATOM 635 N N . ASP A 1 85 ? 18.406 13.211 7.113 1 97.81 85 ASP A N 1
ATOM 636 C CA . ASP A 1 85 ? 18.828 11.852 6.773 1 97.81 85 ASP A CA 1
ATOM 637 C C . ASP A 1 85 ? 19.953 11.867 5.734 1 97.81 85 ASP A C 1
ATOM 639 O O . ASP A 1 85 ? 20.406 10.812 5.293 1 97.81 85 ASP A O 1
ATOM 643 N N . GLY A 1 86 ? 20.312 12.992 5.254 1 98.12 86 GLY A N 1
ATOM 644 C CA . GLY A 1 86 ? 21.453 13.117 4.359 1 98.12 86 GLY A CA 1
ATOM 645 C C . GLY A 1 86 ? 21.094 12.953 2.896 1 98.12 86 GLY A C 1
ATOM 646 O O . GLY A 1 86 ? 21.953 12.672 2.064 1 98.12 86 GLY A O 1
ATOM 647 N N . ILE A 1 87 ? 19.844 13.109 2.557 1 98.56 87 ILE A N 1
ATOM 648 C CA . ILE A 1 87 ? 19.406 12.984 1.172 1 98.56 87 ILE A CA 1
ATOM 649 C C . ILE A 1 87 ? 19.875 14.188 0.362 1 98.56 87 ILE A C 1
ATOM 651 O O . ILE A 1 87 ? 19.703 15.328 0.782 1 98.56 87 ILE A O 1
ATOM 655 N N . ARG A 1 88 ? 20.391 13.922 -0.773 1 98.06 88 ARG A N 1
ATOM 656 C CA . ARG A 1 88 ? 20.922 14.992 -1.608 1 98.06 88 ARG A CA 1
ATOM 657 C C . ARG A 1 88 ? 20.109 15.133 -2.895 1 98.06 88 ARG A C 1
ATOM 659 O O . ARG A 1 88 ? 20.094 16.203 -3.506 1 98.06 88 ARG A O 1
ATOM 666 N N . SER A 1 89 ? 19.469 14.062 -3.34 1 98.56 89 SER A N 1
ATOM 667 C CA . SER A 1 89 ? 18.672 14.062 -4.562 1 98.56 89 SER A CA 1
ATOM 668 C C . SER A 1 89 ? 17.422 13.211 -4.41 1 98.56 89 SER A C 1
ATOM 670 O O . SER A 1 89 ? 17.453 12.164 -3.76 1 98.56 89 SER A O 1
ATOM 672 N N . ALA A 1 90 ? 16.359 13.742 -5.039 1 98.69 90 ALA A N 1
ATOM 673 C CA . ALA A 1 90 ? 15.102 13.016 -4.871 1 98.69 90 ALA A CA 1
ATOM 674 C C . ALA A 1 90 ? 14.195 13.195 -6.086 1 98.69 90 ALA A C 1
ATOM 676 O O . ALA A 1 90 ? 14.125 14.289 -6.66 1 98.69 90 ALA A O 1
ATOM 677 N N . LEU A 1 91 ? 13.586 12.086 -6.484 1 98.75 91 LEU A N 1
ATOM 678 C CA . LEU A 1 91 ? 12.422 12.172 -7.363 1 98.75 91 LEU A CA 1
ATOM 679 C C . LEU A 1 91 ? 11.172 12.547 -6.578 1 98.75 91 LEU A C 1
ATOM 681 O O . LEU A 1 91 ? 10.828 11.883 -5.598 1 98.75 91 LEU A O 1
ATOM 685 N N . VAL A 1 92 ? 10.555 13.664 -7.004 1 98.69 92 VAL A N 1
ATOM 686 C CA . VAL A 1 92 ? 9.297 14.07 -6.383 1 98.69 92 VAL A CA 1
ATOM 687 C C . VAL A 1 92 ? 8.117 13.516 -7.172 1 98.69 92 VAL A C 1
ATOM 689 O O . VAL A 1 92 ? 7.973 13.797 -8.359 1 98.69 92 VAL A O 1
ATOM 692 N N . TYR A 1 93 ? 7.34 12.703 -6.504 1 98.5 93 TYR A N 1
ATOM 693 C CA . TYR A 1 93 ? 6.102 12.203 -7.086 1 98.5 93 TYR A CA 1
ATOM 694 C C . TYR A 1 93 ? 4.887 12.805 -6.387 1 98.5 93 TYR A C 1
ATOM 696 O O . TYR A 1 93 ? 4.449 12.305 -5.348 1 98.5 93 TYR A O 1
ATOM 704 N N . GLY A 1 94 ? 4.309 13.789 -6.949 1 97.44 94 GLY A N 1
ATOM 705 C CA . GLY A 1 94 ? 3.172 14.484 -6.359 1 97.44 94 GLY A CA 1
ATOM 706 C C . GLY A 1 94 ? 3.141 15.961 -6.684 1 97.44 94 GLY A C 1
ATOM 707 O O . GLY A 1 94 ? 3.426 16.359 -7.812 1 97.44 94 GLY A O 1
ATOM 708 N N . PHE A 1 95 ? 2.688 16.812 -5.699 1 95.06 95 PHE A N 1
ATOM 709 C CA . PHE A 1 95 ? 2.389 18.234 -5.906 1 95.06 95 PHE A CA 1
ATOM 710 C C . PHE A 1 95 ? 3.668 19.047 -5.941 1 95.06 95 PHE A C 1
ATOM 712 O O . PHE A 1 95 ? 4.676 18.672 -5.34 1 95.06 95 PHE A O 1
ATOM 719 N N . VAL A 1 96 ? 3.545 20.203 -6.508 1 95.12 96 VAL A N 1
ATOM 720 C CA . VAL A 1 96 ? 4.66 21.125 -6.703 1 95.12 96 VAL A CA 1
ATOM 721 C C . VAL A 1 96 ? 5.129 21.656 -5.352 1 95.12 96 VAL A C 1
ATOM 723 O O . VAL A 1 96 ? 6.316 21.922 -5.164 1 95.12 96 VAL A O 1
ATOM 726 N N . GLY A 1 97 ? 4.219 21.75 -4.379 1 96.38 97 GLY A N 1
ATOM 727 C CA . GLY A 1 97 ? 4.59 22.25 -3.062 1 96.38 97 GLY A CA 1
ATOM 728 C C . GLY A 1 97 ? 5.672 21.422 -2.395 1 96.38 97 GLY A C 1
ATOM 729 O O . GLY A 1 97 ? 6.555 21.969 -1.729 1 96.38 97 GLY A O 1
ATOM 730 N N . LEU A 1 98 ? 5.59 20.125 -2.559 1 97.81 98 LEU A N 1
ATOM 731 C CA . LEU A 1 98 ? 6.621 19.25 -2.021 1 97.81 98 LEU A CA 1
ATOM 732 C C . LEU A 1 98 ? 7.957 19.484 -2.713 1 97.81 98 LEU A C 1
ATOM 734 O O . LEU A 1 98 ? 8.992 19.594 -2.053 1 97.81 98 LEU A O 1
ATOM 738 N N . LYS A 1 99 ? 7.91 19.562 -4 1 98.06 99 LYS A N 1
ATOM 739 C CA . LYS A 1 99 ? 9.125 19.812 -4.766 1 98.06 99 LYS A CA 1
ATOM 740 C C . LYS A 1 99 ? 9.773 21.125 -4.34 1 98.06 99 LYS A C 1
ATOM 742 O O . LYS A 1 99 ? 10.992 21.203 -4.152 1 98.06 99 LYS A O 1
ATOM 747 N N . GLU A 1 100 ? 8.977 22.156 -4.188 1 97.62 100 GLU A N 1
ATOM 748 C CA . GLU A 1 100 ? 9.469 23.484 -3.82 1 97.62 100 GLU A CA 1
ATOM 749 C C . GLU A 1 100 ? 10.156 23.469 -2.457 1 97.62 100 GLU A C 1
ATOM 751 O O . GLU A 1 100 ? 11.227 24.047 -2.283 1 97.62 100 GLU A O 1
ATOM 756 N N . GLU A 1 101 ? 9.555 22.797 -1.538 1 98.06 101 GLU A N 1
ATOM 757 C CA . GLU A 1 101 ? 10.141 22.719 -0.202 1 98.06 101 GLU A CA 1
ATOM 758 C C . GLU A 1 101 ? 11.484 22 -0.223 1 98.06 101 GLU A C 1
ATOM 760 O O . GLU A 1 101 ? 12.422 22.406 0.469 1 98.06 101 GLU A O 1
ATOM 765 N N . LEU A 1 102 ? 11.578 20.938 -1.001 1 98.5 102 LEU A N 1
ATOM 766 C CA . LEU A 1 102 ? 12.836 20.219 -1.13 1 98.5 102 LEU A CA 1
ATOM 767 C C . LEU A 1 102 ? 13.898 21.078 -1.801 1 98.5 102 LEU A C 1
ATOM 769 O O . LEU A 1 102 ? 15.039 21.141 -1.343 1 98.5 102 LEU A O 1
ATOM 773 N N . ASP A 1 103 ? 13.484 21.781 -2.801 1 97.94 103 ASP A N 1
ATOM 774 C CA . ASP A 1 103 ? 14.398 22.688 -3.488 1 97.94 103 ASP A CA 1
ATOM 775 C C . ASP A 1 103 ? 14.914 23.766 -2.541 1 97.94 103 ASP A C 1
ATOM 777 O O . ASP A 1 103 ? 16.109 24.062 -2.527 1 97.94 103 ASP A O 1
ATOM 781 N N . HIS A 1 104 ? 14.055 24.328 -1.79 1 97.31 104 HIS A N 1
ATOM 782 C CA . HIS A 1 104 ? 14.383 25.438 -0.889 1 97.31 104 HIS A CA 1
ATOM 783 C C . HIS A 1 104 ? 15.453 25.016 0.115 1 97.31 104 HIS A C 1
ATOM 785 O O . HIS A 1 104 ? 16.266 25.844 0.537 1 97.31 104 HIS A O 1
ATOM 791 N N . ILE A 1 105 ? 15.5 23.75 0.397 1 97.12 105 ILE A N 1
ATOM 792 C CA . ILE A 1 105 ? 16.422 23.359 1.458 1 97.12 105 ILE A CA 1
ATOM 793 C C . ILE A 1 105 ? 17.672 22.719 0.85 1 97.12 105 ILE A C 1
ATOM 795 O O . ILE A 1 105 ? 18.5 22.156 1.567 1 97.12 105 ILE A O 1
ATOM 799 N N . GLY A 1 106 ? 17.688 22.688 -0.407 1 98.06 106 GLY A N 1
ATOM 800 C CA . GLY A 1 106 ? 18.953 22.344 -1.066 1 98.06 106 GLY A CA 1
ATOM 801 C C . GLY A 1 106 ? 18.984 20.906 -1.565 1 98.06 106 GLY A C 1
ATOM 802 O O . GLY A 1 106 ? 20.047 20.406 -1.922 1 98.06 106 GLY A O 1
ATOM 803 N N . ILE A 1 107 ? 17.938 20.203 -1.646 1 98.5 107 ILE A N 1
ATOM 804 C CA . ILE A 1 107 ? 17.875 18.875 -2.229 1 98.5 107 ILE A CA 1
ATOM 805 C C . ILE A 1 107 ? 17.578 18.969 -3.719 1 98.5 107 ILE A C 1
ATOM 807 O O . ILE A 1 107 ? 16.609 19.625 -4.117 1 98.5 107 ILE A O 1
ATOM 811 N N . GLN A 1 108 ? 18.422 18.344 -4.496 1 98.31 108 GLN A N 1
ATOM 812 C CA . GLN A 1 108 ? 18.156 18.328 -5.934 1 98.31 108 GLN A CA 1
ATOM 813 C C . GLN A 1 108 ? 16.938 17.484 -6.262 1 98.31 108 GLN A C 1
ATOM 815 O O . GLN A 1 108 ? 16.859 16.312 -5.898 1 98.31 108 GLN A O 1
ATOM 820 N N . THR A 1 109 ? 16.016 18.125 -7.004 1 98.31 109 THR A N 1
ATOM 821 C CA . THR A 1 109 ? 14.773 17.391 -7.246 1 98.31 109 THR A CA 1
ATOM 822 C C . THR A 1 109 ? 14.633 17.031 -8.727 1 98.31 109 THR A C 1
ATOM 824 O O . THR A 1 109 ? 15.125 17.75 -9.594 1 98.31 109 THR A O 1
ATOM 827 N N . TYR A 1 110 ? 14.023 15.906 -8.977 1 98.19 110 TYR A N 1
ATOM 828 C CA . TYR A 1 110 ? 13.602 15.438 -10.289 1 98.19 110 TYR A CA 1
ATOM 829 C C . TYR A 1 110 ? 12.102 15.148 -10.305 1 98.19 110 TYR A C 1
ATOM 831 O O . TYR A 1 110 ? 11.484 14.984 -9.25 1 98.19 110 TYR A O 1
ATOM 839 N N . THR A 1 111 ? 11.562 15.219 -11.492 1 97.69 111 THR A N 1
ATOM 840 C CA . THR A 1 111 ? 10.203 14.773 -11.773 1 97.69 111 THR A CA 1
ATOM 841 C C . THR A 1 111 ? 10.18 13.797 -12.945 1 97.69 111 THR A C 1
ATOM 843 O O . THR A 1 111 ? 11.227 13.492 -13.531 1 97.69 111 THR A O 1
ATOM 846 N N . PHE A 1 112 ? 8.992 13.258 -13.266 1 96.81 112 PHE A N 1
ATOM 847 C CA . PHE A 1 112 ? 8.875 12.344 -14.398 1 96.81 112 PHE A CA 1
ATOM 848 C C . PHE A 1 112 ? 9.305 13.023 -15.688 1 96.81 112 PHE A C 1
ATOM 850 O O . PHE A 1 112 ? 9.719 12.352 -16.641 1 96.81 112 PHE A O 1
ATOM 857 N N . LYS A 1 113 ? 9.281 14.352 -15.695 1 96.12 113 LYS A N 1
ATOM 858 C CA . LYS A 1 113 ? 9.656 15.117 -16.891 1 96.12 113 LYS A CA 1
ATOM 859 C C . LYS A 1 113 ? 11.172 15.203 -17.016 1 96.12 113 LYS A C 1
ATOM 861 O O . LYS A 1 113 ? 11.688 15.523 -18.094 1 96.12 113 LYS A O 1
ATOM 866 N N . THR A 1 114 ? 11.914 14.906 -15.969 1 97 114 THR A N 1
ATOM 867 C CA . THR A 1 114 ? 13.359 15.102 -16 1 97 114 THR A CA 1
ATOM 868 C C . THR A 1 114 ? 14.086 13.812 -15.617 1 97 114 THR A C 1
ATOM 870 O O . THR A 1 114 ? 15.18 13.859 -15.047 1 97 114 THR A O 1
ATOM 873 N N . LEU A 1 115 ? 13.531 12.695 -15.805 1 95.19 115 LEU A N 1
ATOM 874 C CA . LEU A 1 115 ? 14.109 11.414 -15.422 1 95.19 115 LEU A CA 1
ATOM 875 C C . LEU A 1 115 ? 15.453 11.188 -16.109 1 95.19 115 LEU A C 1
ATOM 877 O O . LEU A 1 115 ? 16.359 10.594 -15.531 1 95.19 115 LEU A O 1
ATOM 881 N N . ASN A 1 116 ? 15.562 11.633 -17.312 1 94.5 116 ASN A N 1
ATOM 882 C CA . ASN A 1 116 ? 16.766 11.422 -18.109 1 94.5 116 ASN A CA 1
ATOM 883 C C . ASN A 1 116 ? 17.953 12.18 -17.531 1 94.5 116 ASN A C 1
ATOM 885 O O . ASN A 1 116 ? 19.109 11.914 -17.891 1 94.5 116 ASN A O 1
ATOM 889 N N . GLU A 1 117 ? 17.688 13.07 -16.641 1 95.56 117 GLU A N 1
ATOM 890 C CA . GLU A 1 117 ? 18.75 13.898 -16.062 1 95.56 117 GLU A CA 1
ATOM 891 C C . GLU A 1 117 ? 19.312 13.25 -14.805 1 95.56 117 GLU A C 1
ATOM 893 O O . GLU A 1 117 ? 20.328 13.719 -14.258 1 95.56 117 GLU A O 1
ATOM 898 N N . ILE A 1 118 ? 18.734 12.141 -14.391 1 94.88 118 ILE A N 1
ATOM 899 C CA . ILE A 1 118 ? 19.141 11.539 -13.125 1 94.88 118 ILE A CA 1
ATOM 900 C C . ILE A 1 118 ? 20.484 10.859 -13.281 1 94.88 118 ILE A C 1
ATOM 902 O O . ILE A 1 118 ? 20.656 9.961 -14.117 1 94.88 118 ILE A O 1
ATOM 906 N N . ARG A 1 119 ? 21.438 11.305 -12.484 1 90.56 119 ARG A N 1
ATOM 907 C CA . ARG A 1 119 ? 22.734 10.633 -12.391 1 90.56 119 ARG A CA 1
ATOM 908 C C . ARG A 1 119 ? 22.812 9.773 -11.133 1 90.56 119 ARG A C 1
ATOM 910 O O . ARG A 1 119 ? 23.391 8.688 -11.148 1 90.56 119 ARG A O 1
ATOM 917 N N . HIS A 1 120 ? 22.281 10.344 -10.164 1 93.81 120 HIS A N 1
ATOM 918 C CA . HIS A 1 120 ? 22.156 9.688 -8.867 1 93.81 120 HIS A CA 1
ATOM 919 C C . HIS A 1 120 ? 20.828 10.016 -8.203 1 93.81 120 HIS A C 1
ATOM 921 O O . HIS A 1 120 ? 20.328 11.141 -8.32 1 93.81 120 HIS A O 1
ATOM 927 N N . LEU A 1 121 ? 20.297 8.984 -7.547 1 97.88 121 LEU A N 1
ATOM 928 C CA . LEU A 1 121 ? 19.016 9.18 -6.887 1 97.88 121 LEU A CA 1
ATOM 929 C C . LEU A 1 121 ? 19.016 8.555 -5.496 1 97.88 121 LEU A C 1
ATOM 931 O O . LEU A 1 121 ? 19.047 7.332 -5.363 1 97.88 121 LEU A O 1
ATOM 935 N N . ASP A 1 122 ? 18.828 9.445 -4.477 1 98.38 122 ASP A N 1
ATOM 936 C CA . ASP A 1 122 ? 18.875 8.977 -3.096 1 98.38 122 ASP A CA 1
ATOM 937 C C . ASP A 1 122 ? 17.5 8.531 -2.621 1 98.38 122 ASP A C 1
ATOM 939 O O . ASP A 1 122 ? 17.391 7.641 -1.773 1 98.38 122 ASP A O 1
ATOM 943 N N . ALA A 1 123 ? 16.469 9.211 -3.191 1 98.75 123 ALA A N 1
ATOM 944 C CA . ALA A 1 123 ? 15.164 8.984 -2.586 1 98.75 123 ALA A CA 1
ATOM 945 C C . ALA A 1 123 ? 14.047 9.289 -3.572 1 98.75 123 ALA A C 1
ATOM 947 O O . ALA A 1 123 ? 14.266 9.953 -4.59 1 98.75 123 ALA A O 1
ATOM 948 N N . ILE A 1 124 ? 12.953 8.734 -3.299 1 98.81 124 ILE A N 1
ATOM 949 C CA . ILE A 1 124 ? 11.68 9.18 -3.855 1 98.81 124 ILE A CA 1
ATOM 950 C C . ILE A 1 124 ? 10.82 9.789 -2.754 1 98.81 124 ILE A C 1
ATOM 952 O O . ILE A 1 124 ? 10.633 9.188 -1.695 1 98.81 124 ILE A O 1
ATOM 956 N N . ALA A 1 125 ? 10.383 11.039 -2.951 1 98.81 125 ALA A N 1
ATOM 957 C CA . ALA A 1 125 ? 9.445 11.719 -2.059 1 98.81 125 ALA A CA 1
ATOM 958 C C . ALA A 1 125 ? 8.039 11.727 -2.643 1 98.81 125 ALA A C 1
ATOM 960 O O . ALA A 1 125 ? 7.828 12.172 -3.773 1 98.81 125 ALA A O 1
ATOM 961 N N . VAL A 1 126 ? 7.113 11.25 -1.824 1 98.75 126 VAL A N 1
ATOM 962 C CA . VAL A 1 126 ? 5.785 10.984 -2.363 1 98.75 126 VAL A CA 1
ATOM 963 C C . VAL A 1 126 ? 4.742 11.812 -1.617 1 98.75 126 VAL A C 1
ATOM 965 O O . VAL A 1 126 ? 4.734 11.844 -0.385 1 98.75 126 VAL A O 1
ATOM 968 N N . CYS A 1 127 ? 3.91 12.516 -2.293 1 98 127 CYS A N 1
ATOM 969 C CA . CYS A 1 127 ? 2.662 13.086 -1.802 1 98 127 CYS A CA 1
ATOM 970 C C . CYS A 1 127 ? 1.525 12.844 -2.785 1 98 127 CYS A C 1
ATOM 972 O O . CYS A 1 127 ? 1.657 12.031 -3.703 1 98 127 CYS A O 1
ATOM 974 N N . ASN A 1 128 ? 0.367 13.398 -2.494 1 96.38 128 ASN A N 1
ATOM 975 C CA . ASN A 1 128 ? -0.79 13.156 -3.352 1 96.38 128 ASN A CA 1
ATOM 976 C C . ASN A 1 128 ? -0.527 13.609 -4.785 1 96.38 128 ASN A C 1
ATOM 978 O O . ASN A 1 128 ? 0.141 14.617 -5.016 1 96.38 128 ASN A O 1
ATOM 982 N N . ASN A 1 129 ? -0.952 12.844 -5.691 1 96.69 129 ASN A N 1
ATOM 983 C CA . ASN A 1 129 ? -0.785 13.086 -7.121 1 96.69 129 ASN A CA 1
ATOM 984 C C . ASN A 1 129 ? -2.051 12.734 -7.898 1 96.69 129 ASN A C 1
ATOM 986 O O . ASN A 1 129 ? -2.373 11.562 -8.07 1 96.69 129 ASN A O 1
ATOM 990 N N . LEU A 1 130 ? -2.68 13.719 -8.469 1 95 130 LEU A N 1
ATOM 991 C CA . LEU A 1 130 ? -3.977 13.539 -9.117 1 95 130 LEU A CA 1
ATOM 992 C C . LEU A 1 130 ? -3.822 12.82 -10.453 1 95 130 LEU A C 1
ATOM 994 O O . LEU A 1 130 ? -4.809 12.359 -11.031 1 95 130 LEU A O 1
ATOM 998 N N . THR A 1 131 ? -2.605 12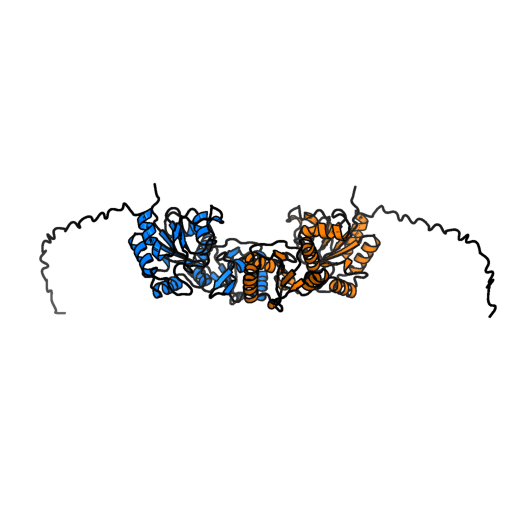.664 -10.93 1 95.88 131 THR A N 1
ATOM 999 C CA . THR A 1 131 ? -2.379 12 -12.203 1 95.88 131 THR A CA 1
ATOM 1000 C C . THR A 1 131 ? -1.899 10.562 -11.992 1 95.88 131 THR A C 1
ATOM 1002 O O . THR A 1 131 ? -1.446 9.906 -12.93 1 95.88 131 THR A O 1
ATOM 1005 N N . PHE A 1 132 ? -1.96 10.203 -10.812 1 96.88 132 PHE A N 1
ATOM 1006 C CA . PHE A 1 132 ? -1.556 8.859 -10.422 1 96.88 132 PHE A CA 1
ATOM 1007 C C . PHE A 1 132 ? -2.217 7.812 -11.312 1 96.88 132 PHE A C 1
ATOM 1009 O O . PHE A 1 132 ? -3.434 7.832 -11.5 1 96.88 132 PHE A O 1
ATOM 1016 N N . ASP A 1 133 ? -1.384 6.859 -11.945 1 97.19 133 ASP A N 1
ATOM 1017 C CA . ASP A 1 133 ? -1.972 5.789 -12.742 1 97.19 133 ASP A CA 1
ATOM 1018 C C . ASP A 1 133 ? -1.011 4.609 -12.875 1 97.19 133 ASP A C 1
ATOM 1020 O O . ASP A 1 133 ? 0.05 4.594 -12.25 1 97.19 133 ASP A O 1
ATOM 1024 N N . TYR A 1 134 ? -1.446 3.574 -13.633 1 97.56 134 TYR A N 1
ATOM 1025 C CA . TYR A 1 134 ? -0.7 2.332 -13.789 1 97.56 134 TYR A CA 1
ATOM 1026 C C . TYR A 1 134 ? 0.654 2.586 -14.438 1 97.56 134 TYR A C 1
ATOM 1028 O O . TYR A 1 134 ? 1.666 2.016 -14.023 1 97.56 134 TYR A O 1
ATOM 1036 N N . ASP A 1 135 ? 0.708 3.387 -15.438 1 96.94 135 ASP A N 1
ATOM 1037 C CA . ASP A 1 135 ? 1.957 3.699 -16.125 1 96.94 135 ASP A CA 1
ATOM 1038 C C . ASP A 1 135 ? 2.967 4.328 -15.164 1 96.94 135 ASP A C 1
ATOM 1040 O O . ASP A 1 135 ? 4.156 4 -15.203 1 96.94 135 ASP A O 1
ATOM 1044 N N . HIS A 1 136 ? 2.5 5.266 -14.352 1 97.56 136 HIS A N 1
ATOM 1045 C CA . HIS A 1 136 ? 3.367 5.863 -13.344 1 97.56 136 HIS A CA 1
ATOM 1046 C C . HIS A 1 136 ? 3.979 4.797 -12.445 1 97.56 136 HIS A C 1
ATOM 1048 O O . HIS A 1 136 ? 5.176 4.836 -12.148 1 97.56 136 HIS A O 1
ATOM 1054 N N . LEU A 1 137 ? 3.156 3.848 -12.07 1 97.56 137 LEU A N 1
ATOM 1055 C CA . LEU A 1 137 ? 3.627 2.797 -11.172 1 97.56 137 LEU A CA 1
ATOM 1056 C C . LEU A 1 137 ? 4.676 1.929 -11.859 1 97.56 137 LEU A C 1
ATOM 1058 O O . LEU A 1 137 ? 5.664 1.529 -11.227 1 97.56 137 LEU A O 1
ATOM 1062 N N . CYS A 1 138 ? 4.422 1.611 -13.109 1 97.44 138 CYS A N 1
ATOM 1063 C CA . CYS A 1 138 ? 5.414 0.837 -13.852 1 97.44 138 CYS A CA 1
ATOM 1064 C C . CYS A 1 138 ? 6.742 1.581 -13.93 1 97.44 138 CYS A C 1
ATOM 1066 O O . CYS A 1 138 ? 7.805 0.98 -13.758 1 97.44 138 CYS A O 1
ATOM 1068 N N . ARG A 1 139 ? 6.688 2.863 -14.125 1 96.75 139 ARG A N 1
ATOM 1069 C CA . ARG A 1 139 ? 7.898 3.678 -14.164 1 96.75 139 ARG A CA 1
ATOM 1070 C C . ARG A 1 139 ? 8.594 3.682 -12.812 1 96.75 139 ARG A C 1
ATOM 1072 O O . ARG A 1 139 ? 9.82 3.551 -12.742 1 96.75 139 ARG A O 1
ATOM 1079 N N . ILE A 1 140 ? 7.855 3.836 -11.773 1 97.56 140 ILE A N 1
ATOM 1080 C CA . ILE A 1 140 ? 8.422 3.846 -10.43 1 97.56 140 ILE A CA 1
ATOM 1081 C C . ILE A 1 140 ? 9.039 2.484 -10.125 1 97.56 140 ILE A C 1
ATOM 1083 O O . ILE A 1 140 ? 10.117 2.406 -9.531 1 97.56 140 ILE A O 1
ATOM 1087 N N . ALA A 1 141 ? 8.328 1.418 -10.555 1 96.38 141 ALA A N 1
ATOM 1088 C CA . ALA A 1 141 ? 8.875 0.077 -10.375 1 96.38 141 ALA A CA 1
ATOM 1089 C C . ALA A 1 141 ? 10.242 -0.052 -11.031 1 96.38 141 ALA A C 1
ATOM 1091 O O . ALA A 1 141 ? 11.164 -0.635 -10.453 1 96.38 141 ALA A O 1
ATOM 1092 N N . THR A 1 142 ? 10.359 0.48 -12.188 1 95.56 142 THR A N 1
ATOM 1093 C CA . THR A 1 142 ? 11.625 0.468 -12.914 1 95.56 142 THR A CA 1
ATOM 1094 C C . THR A 1 142 ? 12.68 1.278 -12.164 1 95.56 142 THR A C 1
ATOM 1096 O O . THR A 1 142 ? 13.82 0.834 -12.016 1 95.56 142 THR A O 1
ATOM 1099 N N . ILE A 1 143 ? 12.328 2.4 -11.656 1 96.69 143 ILE A N 1
ATOM 1100 C CA . ILE A 1 143 ? 13.242 3.326 -10.992 1 96.69 143 ILE A CA 1
ATOM 1101 C C . ILE A 1 143 ? 13.766 2.705 -9.703 1 96.69 143 ILE A C 1
ATOM 1103 O O . ILE A 1 143 ? 14.961 2.752 -9.422 1 96.69 143 ILE A O 1
ATOM 1107 N N . VAL A 1 144 ? 12.883 2.135 -8.945 1 95.38 144 VAL A N 1
ATOM 1108 C CA . VAL A 1 144 ? 13.289 1.614 -7.645 1 95.38 144 VAL A CA 1
ATOM 1109 C C . VAL A 1 144 ? 14.203 0.403 -7.84 1 95.38 144 VAL A C 1
ATOM 1111 O O . VAL A 1 144 ? 15.031 0.102 -6.98 1 95.38 144 VAL A O 1
ATOM 1114 N N . LYS A 1 145 ? 14.023 -0.303 -8.906 1 90.19 145 LYS A N 1
ATOM 1115 C CA . LYS A 1 145 ? 14.914 -1.417 -9.211 1 90.19 145 LYS A CA 1
ATOM 1116 C C . LYS A 1 145 ? 16.281 -0.917 -9.656 1 90.19 145 LYS A C 1
ATOM 1118 O O . LYS A 1 145 ? 17.312 -1.534 -9.344 1 90.19 145 LYS A O 1
ATOM 1123 N N . LYS A 1 146 ? 16.25 0.162 -10.312 1 93 146 LYS A N 1
ATOM 1124 C CA . LYS A 1 146 ? 17.484 0.714 -10.867 1 93 146 LYS A CA 1
ATOM 1125 C C . LYS A 1 146 ? 18.312 1.415 -9.797 1 93 146 LYS A C 1
ATOM 1127 O O . LYS A 1 146 ? 19.531 1.326 -9.789 1 93 146 LYS A O 1
ATOM 1132 N N . TYR A 1 147 ? 17.453 2.072 -8.953 1 91.81 147 TYR A N 1
ATOM 1133 C CA . TYR A 1 147 ? 18.125 2.873 -7.93 1 91.81 147 TYR A CA 1
ATOM 1134 C C . TYR A 1 147 ? 17.797 2.348 -6.535 1 91.81 147 TYR A C 1
ATOM 1136 O O . TYR A 1 147 ? 16.688 1.903 -6.273 1 91.81 147 TYR A O 1
ATOM 1144 N N . ASP A 1 148 ? 18.688 2.035 -5.707 1 89.44 148 ASP A N 1
ATOM 1145 C CA . ASP A 1 148 ? 18.438 1.669 -4.316 1 89.44 148 ASP A CA 1
ATOM 1146 C C . ASP A 1 148 ? 18.031 2.889 -3.492 1 89.44 148 ASP A C 1
ATOM 1148 O O . ASP A 1 148 ? 18.641 3.184 -2.465 1 89.44 148 ASP A O 1
ATOM 1152 N N . CYS A 1 149 ? 16.891 3.475 -3.918 1 95.5 149 CYS A N 1
ATOM 1153 C CA . CYS A 1 149 ? 16.484 4.754 -3.344 1 95.5 149 CYS A CA 1
ATOM 1154 C C . CYS A 1 149 ? 15.625 4.547 -2.104 1 95.5 149 CYS A C 1
ATOM 1156 O O . CYS A 1 149 ? 14.859 3.582 -2.025 1 95.5 149 CYS A O 1
ATOM 1158 N N . LYS A 1 150 ? 15.703 5.488 -1.137 1 98.25 150 LYS A N 1
ATOM 1159 C CA . LYS A 1 150 ? 14.828 5.543 0.029 1 98.25 150 LYS A CA 1
ATOM 1160 C C . LYS A 1 150 ? 13.469 6.145 -0.333 1 98.25 150 LYS A C 1
ATOM 1162 O O . LYS A 1 150 ? 13.375 6.988 -1.225 1 98.25 150 LYS A O 1
ATOM 1167 N N . ILE A 1 151 ? 12.438 5.688 0.321 1 98.81 151 ILE A N 1
ATOM 1168 C CA . ILE A 1 151 ? 11.102 6.195 0.046 1 98.81 151 ILE A CA 1
ATOM 1169 C C . ILE A 1 151 ? 10.617 7.039 1.223 1 98.81 151 ILE A C 1
ATOM 1171 O O . ILE A 1 151 ? 10.656 6.594 2.371 1 98.81 151 ILE A O 1
ATOM 1175 N N . TYR A 1 152 ? 10.188 8.273 0.965 1 98.75 152 TYR A N 1
ATOM 1176 C CA . TYR A 1 152 ? 9.594 9.172 1.954 1 98.75 152 TYR A CA 1
ATOM 1177 C C . TYR A 1 152 ? 8.172 9.555 1.562 1 98.75 152 TYR A C 1
ATOM 1179 O O . TYR A 1 152 ? 7.91 9.891 0.404 1 98.75 152 TYR A O 1
ATOM 1187 N N . GLY A 1 153 ? 7.258 9.453 2.488 1 98.62 153 GLY A N 1
ATOM 1188 C CA . GLY A 1 153 ? 5.918 9.984 2.314 1 98.62 153 GLY A CA 1
ATOM 1189 C C . GLY A 1 153 ? 5.703 11.312 3.023 1 98.62 153 GLY A C 1
ATOM 1190 O O . GLY A 1 153 ? 6.215 11.516 4.125 1 98.62 153 GLY A O 1
ATOM 1191 N N . ALA A 1 154 ? 4.867 12.148 2.416 1 97.38 154 ALA A N 1
ATOM 1192 C CA . ALA A 1 154 ? 4.59 13.445 3.021 1 97.38 154 ALA A CA 1
ATOM 1193 C C . ALA A 1 154 ? 3.631 13.312 4.199 1 97.38 154 ALA A C 1
ATOM 1195 O O . ALA A 1 154 ? 3.754 14.031 5.195 1 97.38 154 ALA A O 1
ATOM 1196 N N . ASN A 1 155 ? 2.646 12.531 4.031 1 95.25 155 ASN A N 1
ATOM 1197 C CA . ASN A 1 155 ? 1.719 12.281 5.129 1 95.25 155 ASN A CA 1
ATOM 1198 C C . ASN A 1 155 ? 0.977 10.961 4.945 1 95.25 155 ASN A C 1
ATOM 1200 O O . ASN A 1 155 ? 0.975 10.391 3.85 1 95.25 155 ASN A O 1
ATOM 1204 N N . PRO A 1 156 ? 0.361 10.469 6 1 96.38 156 PRO A N 1
ATOM 1205 C CA . PRO A 1 156 ? -0.243 9.133 5.941 1 96.38 156 PRO A CA 1
ATOM 1206 C C . PRO A 1 156 ? -1.739 9.18 5.641 1 96.38 156 PRO A C 1
ATOM 1208 O O . PRO A 1 156 ? -2.414 8.148 5.699 1 96.38 156 PRO A O 1
ATOM 1211 N N . ASP A 1 157 ? -2.301 10.344 5.281 1 95.56 157 ASP A N 1
ATOM 1212 C CA . ASP A 1 157 ? -3.738 10.438 5.039 1 95.56 157 ASP A CA 1
ATOM 1213 C C . ASP A 1 157 ? -4.172 9.477 3.932 1 95.56 157 ASP A C 1
ATOM 1215 O O . ASP A 1 157 ? -3.723 9.594 2.789 1 95.56 157 ASP A O 1
ATOM 1219 N N . THR A 1 158 ? -5.086 8.594 4.238 1 95.38 158 THR A N 1
ATOM 1220 C CA . THR A 1 158 ? -5.48 7.594 3.252 1 95.38 158 THR A CA 1
ATOM 1221 C C . THR A 1 158 ? -6.539 8.156 2.307 1 95.38 158 THR A C 1
ATOM 1223 O O . THR A 1 158 ? -6.609 7.762 1.141 1 95.38 158 THR A O 1
ATOM 1226 N N . SER A 1 159 ? -7.387 8.977 2.861 1 92.94 159 SER A N 1
ATOM 1227 C CA . SER A 1 159 ? -8.438 9.648 2.105 1 92.94 159 SER A CA 1
ATOM 1228 C C . SER A 1 159 ? -8.852 10.953 2.77 1 92.94 159 SER A C 1
ATOM 1230 O O . SER A 1 159 ? -8.5 11.211 3.922 1 92.94 159 SER A O 1
ATOM 1232 N N . ASN A 1 160 ? -9.523 11.766 1.964 1 87.94 160 ASN A N 1
ATOM 1233 C CA . ASN A 1 160 ? -10.055 13.039 2.428 1 87.94 160 ASN A CA 1
ATOM 1234 C C . ASN A 1 160 ? -11.422 13.336 1.81 1 87.94 160 ASN A C 1
ATOM 1236 O O . ASN A 1 160 ? -11.82 12.688 0.843 1 87.94 160 ASN A O 1
ATOM 1240 N N . ILE A 1 161 ? -12.086 14.18 2.477 1 85.5 161 ILE A N 1
ATOM 1241 C CA . ILE A 1 161 ? -13.344 14.672 1.918 1 85.5 161 ILE A CA 1
ATOM 1242 C C . ILE A 1 161 ? -13.156 16.094 1.401 1 85.5 161 ILE A C 1
ATOM 1244 O O . ILE A 1 161 ? -12.789 17 2.16 1 85.5 161 ILE A O 1
ATOM 1248 N N . VAL A 1 162 ? -13.312 16.25 0.133 1 80.44 162 VAL A N 1
ATOM 1249 C CA . VAL A 1 162 ? -13.242 17.562 -0.519 1 80.44 162 VAL A CA 1
ATOM 1250 C C . VAL A 1 162 ? -14.547 17.844 -1.25 1 80.44 162 VAL A C 1
ATOM 1252 O O . VAL A 1 162 ? -14.945 17.109 -2.15 1 80.44 162 VAL A O 1
ATOM 1255 N N . ALA A 1 163 ? -15.172 18.938 -0.817 1 80.44 163 ALA A N 1
ATOM 1256 C CA . ALA A 1 163 ? -16.438 19.344 -1.438 1 80.44 163 ALA A CA 1
ATOM 1257 C C . ALA A 1 163 ? -17.438 18.203 -1.442 1 80.44 163 ALA A C 1
ATOM 1259 O O . ALA A 1 163 ? -18.062 17.922 -2.467 1 80.44 163 ALA A O 1
ATOM 1260 N N . GLY A 1 164 ? -17.469 17.484 -0.467 1 81.19 164 GLY A N 1
ATOM 1261 C CA . GLY A 1 164 ? -18.469 16.438 -0.272 1 81.19 164 GLY A CA 1
ATOM 1262 C C . GLY A 1 164 ? -18.094 15.117 -0.933 1 81.19 164 GLY A C 1
ATOM 1263 O O . GLY A 1 164 ? -18.812 14.133 -0.831 1 81.19 164 GLY A O 1
ATOM 1264 N N . LYS A 1 165 ? -16.969 15.102 -1.543 1 88.94 165 LYS A N 1
ATOM 1265 C CA . LYS A 1 165 ? -16.531 13.883 -2.229 1 88.94 165 LYS A CA 1
ATOM 1266 C C . LYS A 1 165 ? -15.312 13.281 -1.553 1 88.94 165 LYS A C 1
ATOM 1268 O O . LYS A 1 165 ? -14.414 14.008 -1.124 1 88.94 165 LYS A O 1
ATOM 1273 N N . THR A 1 166 ? -15.344 11.961 -1.51 1 92.38 166 THR A N 1
ATOM 1274 C CA . THR A 1 166 ? -14.18 11.266 -0.97 1 92.38 166 THR A CA 1
ATOM 1275 C C . THR A 1 166 ? -13.078 11.164 -2.021 1 92.38 166 THR A C 1
ATOM 1277 O O . THR A 1 166 ? -13.32 10.719 -3.145 1 92.38 166 THR A O 1
ATOM 1280 N N . ILE A 1 167 ? -11.922 11.578 -1.618 1 94 167 ILE A N 1
ATOM 1281 C CA . ILE A 1 167 ? -10.797 11.477 -2.535 1 94 167 ILE A CA 1
ATOM 1282 C C . ILE A 1 167 ? -9.672 10.68 -1.886 1 94 167 ILE A C 1
ATOM 1284 O O . ILE A 1 167 ? -9.578 10.602 -0.658 1 94 167 ILE A O 1
ATOM 1288 N N . CYS A 1 168 ? -8.867 10.086 -2.748 1 95.81 168 CYS A N 1
ATOM 1289 C CA . CYS A 1 168 ? -7.703 9.344 -2.279 1 95.81 168 CYS A CA 1
ATOM 1290 C C . CYS A 1 168 ? -6.625 10.289 -1.76 1 95.81 168 CYS A C 1
ATOM 1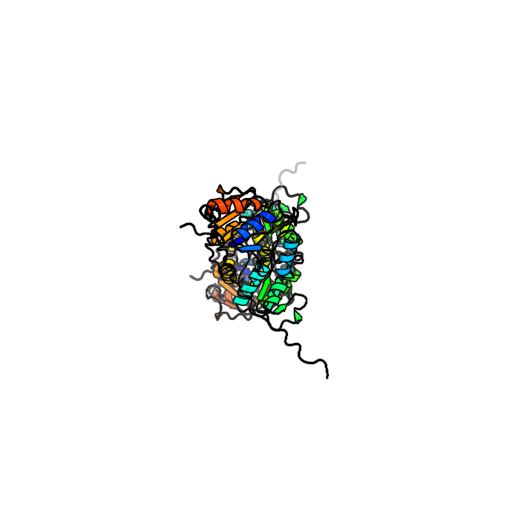292 O O . CYS A 1 168 ? -6.391 11.352 -2.344 1 95.81 168 CYS A O 1
ATOM 1294 N N . GLY A 1 169 ? -5.992 9.883 -0.662 1 96 169 GLY A N 1
ATOM 1295 C CA . GLY A 1 169 ? -4.969 10.711 -0.052 1 96 169 GLY A CA 1
ATOM 1296 C C . GLY A 1 169 ? -3.559 10.234 -0.341 1 96 169 GLY A C 1
ATOM 1297 O O . GLY A 1 169 ? -3.369 9.203 -0.987 1 96 169 GLY A O 1
ATOM 1298 N N . ALA A 1 170 ? -2.615 11.008 0.196 1 97.12 170 ALA A N 1
ATOM 1299 C CA . ALA A 1 170 ? -1.198 10.742 -0.044 1 97.12 170 ALA A CA 1
ATOM 1300 C C . ALA A 1 170 ? -0.789 9.391 0.526 1 97.12 170 ALA A C 1
ATOM 1302 O O . ALA A 1 170 ? 0.059 8.703 -0.045 1 97.12 170 ALA A O 1
ATOM 1303 N N . GLY A 1 171 ? -1.328 9.031 1.645 1 97.31 171 GLY A N 1
ATOM 1304 C CA . GLY A 1 171 ? -0.959 7.797 2.314 1 97.31 171 GLY A CA 1
ATOM 1305 C C . GLY A 1 171 ? -1.177 6.566 1.455 1 97.31 171 GLY A C 1
ATOM 1306 O O . GLY A 1 171 ? -0.398 5.613 1.519 1 97.31 171 GLY A O 1
ATOM 1307 N N . SER A 1 172 ? -2.207 6.562 0.708 1 96.56 172 SER A N 1
ATOM 1308 C CA . SER A 1 172 ? -2.506 5.438 -0.171 1 96.56 172 SER A CA 1
ATOM 1309 C C . SER A 1 172 ? -1.479 5.324 -1.294 1 96.56 172 SER A C 1
ATOM 1311 O O . SER A 1 172 ? -1.093 4.219 -1.68 1 96.56 172 SER A O 1
ATOM 1313 N N . MET A 1 173 ? -1.048 6.402 -1.753 1 97.19 173 MET A N 1
ATOM 1314 C CA . MET A 1 173 ? -0.021 6.418 -2.791 1 97.19 173 MET A CA 1
ATOM 1315 C C . MET A 1 173 ? 1.336 6.02 -2.223 1 97.19 173 MET A C 1
ATOM 1317 O O . MET A 1 173 ? 2.088 5.281 -2.859 1 97.19 173 MET A O 1
ATOM 1321 N N . VAL A 1 174 ? 1.606 6.488 -1.052 1 98.31 174 VAL A N 1
ATOM 1322 C CA . VAL A 1 174 ? 2.842 6.113 -0.371 1 98.31 174 VAL A CA 1
ATOM 1323 C C . VAL A 1 174 ? 2.885 4.598 -0.179 1 98.31 174 VAL A C 1
ATOM 1325 O O . VAL A 1 174 ? 3.924 3.969 -0.398 1 98.31 174 VAL A O 1
ATOM 1328 N N . ALA A 1 175 ? 1.771 4.039 0.158 1 97.81 175 ALA A N 1
ATOM 1329 C CA . ALA A 1 175 ? 1.699 2.609 0.434 1 97.81 175 ALA A CA 1
ATOM 1330 C C . ALA A 1 175 ? 2.088 1.793 -0.796 1 97.81 175 ALA A C 1
ATOM 1332 O O . ALA A 1 175 ? 2.883 0.854 -0.701 1 97.81 175 ALA A O 1
ATOM 1333 N N . THR A 1 176 ? 1.511 2.119 -1.914 1 97.94 176 THR A N 1
ATOM 1334 C CA . THR A 1 176 ? 1.78 1.354 -3.125 1 97.94 176 THR A CA 1
ATOM 1335 C C . THR A 1 176 ? 3.23 1.532 -3.566 1 97.94 176 THR A C 1
ATOM 1337 O O . THR A 1 176 ? 3.887 0.568 -3.965 1 97.94 176 THR A O 1
ATOM 1340 N N . ILE A 1 177 ? 3.762 2.697 -3.436 1 98.25 177 ILE A N 1
ATOM 1341 C CA . ILE A 1 177 ? 5.129 2.967 -3.867 1 98.25 177 ILE A CA 1
ATOM 1342 C C . ILE A 1 177 ? 6.113 2.297 -2.91 1 98.25 177 ILE A C 1
ATOM 1344 O O . ILE A 1 177 ? 7.113 1.719 -3.344 1 98.25 177 ILE A O 1
ATOM 1348 N N . ALA A 1 178 ? 5.82 2.389 -1.66 1 98.19 178 ALA A N 1
ATOM 1349 C CA . ALA A 1 178 ? 6.645 1.689 -0.678 1 98.19 178 ALA A CA 1
ATOM 1350 C C . ALA A 1 178 ? 6.641 0.184 -0.927 1 98.19 178 ALA A C 1
ATOM 1352 O O . ALA A 1 178 ? 7.664 -0.483 -0.764 1 98.19 178 ALA A O 1
ATOM 1353 N N . THR A 1 179 ? 5.516 -0.324 -1.299 1 97.38 179 THR A N 1
ATOM 1354 C CA . THR A 1 179 ? 5.395 -1.745 -1.606 1 97.38 179 THR A CA 1
ATOM 1355 C C . THR A 1 179 ? 6.246 -2.109 -2.818 1 97.38 179 THR A C 1
ATOM 1357 O O . THR A 1 179 ? 6.957 -3.117 -2.805 1 97.38 179 THR A O 1
ATOM 1360 N N . LEU A 1 180 ? 6.195 -1.309 -3.814 1 96.75 180 LEU A N 1
ATOM 1361 C CA . LEU A 1 180 ? 7.02 -1.517 -5 1 96.75 180 LEU A CA 1
ATOM 1362 C C . LEU A 1 180 ? 8.5 -1.517 -4.641 1 96.75 180 LEU A C 1
ATOM 1364 O O . LEU A 1 180 ? 9.266 -2.33 -5.16 1 96.75 180 LEU A O 1
ATOM 1368 N N . ALA A 1 181 ? 8.844 -0.636 -3.725 1 96.62 181 ALA A N 1
ATOM 1369 C CA . ALA A 1 181 ? 10.25 -0.457 -3.369 1 96.62 181 ALA A CA 1
ATOM 1370 C C . ALA A 1 181 ? 10.68 -1.478 -2.32 1 96.62 181 ALA A C 1
ATOM 1372 O O . ALA A 1 181 ? 11.883 -1.704 -2.125 1 96.62 181 ALA A O 1
ATOM 1373 N N . GLY A 1 182 ? 9.742 -2.006 -1.602 1 95.31 182 GLY A N 1
ATOM 1374 C CA . GLY A 1 182 ? 10.023 -2.939 -0.523 1 95.31 182 GLY A CA 1
ATOM 1375 C C . GLY A 1 182 ? 10.516 -2.258 0.741 1 95.31 182 GLY A C 1
ATOM 1376 O O . GLY A 1 182 ? 11.094 -2.902 1.617 1 95.31 182 GLY A O 1
ATOM 1377 N N . LYS A 1 183 ? 10.344 -0.96 0.849 1 96.62 183 LYS A N 1
ATOM 1378 C CA . LYS A 1 183 ? 10.812 -0.216 2.016 1 96.62 183 LYS A CA 1
ATOM 1379 C C . LYS A 1 183 ? 10.109 1.135 2.123 1 96.62 183 LYS A C 1
ATOM 1381 O O . LYS A 1 183 ? 9.562 1.639 1.137 1 96.62 183 LYS A O 1
ATOM 1386 N N . LEU A 1 184 ? 10.062 1.681 3.264 1 97.94 184 LEU A N 1
ATOM 1387 C CA . LEU A 1 184 ? 9.602 3.02 3.611 1 97.94 184 LEU A CA 1
ATOM 1388 C C . LEU A 1 184 ? 10.453 3.615 4.727 1 97.94 184 LEU A C 1
ATOM 1390 O O . LEU A 1 184 ? 10.461 3.105 5.848 1 97.94 184 LEU A O 1
ATOM 1394 N N . GLU A 1 185 ? 11.125 4.648 4.379 1 98.19 185 GLU A N 1
ATOM 1395 C CA . GLU A 1 185 ? 12.023 5.25 5.355 1 98.19 185 GLU A CA 1
ATOM 1396 C C . GLU A 1 185 ? 11.25 6.031 6.418 1 98.19 185 GLU A C 1
ATOM 1398 O O . GLU A 1 185 ? 11.555 5.938 7.605 1 98.19 185 GLU A O 1
ATOM 1403 N N . ALA A 1 186 ? 10.305 6.82 5.926 1 97.5 186 ALA A N 1
ATOM 1404 C CA . ALA A 1 186 ? 9.484 7.617 6.836 1 97.5 186 ALA A CA 1
ATOM 1405 C C . ALA A 1 186 ? 8.219 8.125 6.141 1 97.5 186 ALA A C 1
ATOM 1407 O O . ALA A 1 186 ? 8.211 8.312 4.922 1 97.5 186 ALA A O 1
ATOM 1408 N N . ASN A 1 187 ? 7.211 8.227 6.84 1 97.38 187 ASN A N 1
ATOM 1409 C CA . ASN A 1 187 ? 5.984 8.914 6.445 1 97.38 187 ASN A CA 1
ATOM 1410 C C . ASN A 1 187 ? 5.668 10.07 7.387 1 97.38 187 ASN A C 1
ATOM 1412 O O . ASN A 1 187 ? 5.254 9.852 8.531 1 97.38 187 ASN A O 1
ATOM 1416 N N . LEU A 1 188 ? 5.809 11.195 6.863 1 96.88 188 LEU A N 1
ATOM 1417 C CA . LEU A 1 188 ? 5.758 12.367 7.73 1 96.88 188 LEU A CA 1
ATOM 1418 C C . LEU A 1 188 ? 4.324 12.852 7.898 1 96.88 188 LEU A C 1
ATOM 1420 O O . LEU A 1 188 ? 3.377 12.094 7.703 1 96.88 188 LEU A O 1
ATOM 1424 N N . GLY A 1 189 ? 4.168 14.062 8.367 1 96.88 189 GLY A N 1
ATOM 1425 C CA . GLY A 1 189 ? 2.844 14.602 8.633 1 96.88 189 GLY A CA 1
ATOM 1426 C C . GLY A 1 189 ? 2.199 14.023 9.875 1 96.88 189 GLY A C 1
ATOM 1427 O O . GLY A 1 189 ? 2.697 13.055 10.445 1 96.88 189 GLY A O 1
ATOM 1428 N N . LYS A 1 190 ? 1.029 14.711 10.266 1 97.69 190 LYS A N 1
ATOM 1429 C CA . LYS A 1 190 ? 0.231 14.195 11.375 1 97.69 190 LYS A CA 1
ATOM 1430 C C . LYS A 1 190 ? -0.394 12.844 11.023 1 97.69 190 LYS A C 1
ATOM 1432 O O . LYS A 1 190 ? -0.852 12.641 9.898 1 97.69 190 LYS A O 1
ATOM 1437 N N . PRO A 1 191 ? -0.239 11.867 11.984 1 97.31 191 PRO A N 1
ATOM 1438 C CA . PRO A 1 191 ? 0.145 11.945 13.391 1 97.31 191 PRO A CA 1
ATOM 1439 C C . PRO A 1 191 ? 1.566 11.453 13.648 1 97.31 191 PRO A C 1
ATOM 1441 O O . PRO A 1 191 ? 1.857 10.93 14.727 1 97.31 191 PRO A O 1
ATOM 1444 N N . SER A 1 192 ? 2.422 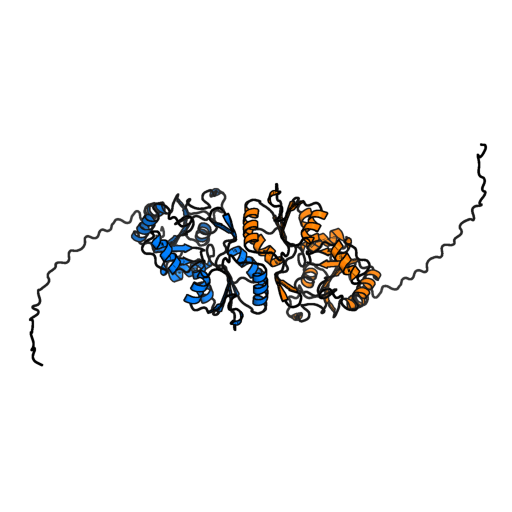11.516 12.703 1 96.62 192 SER A N 1
ATOM 1445 C CA . SER A 1 192 ? 3.768 10.961 12.828 1 96.62 192 SER A CA 1
ATOM 1446 C C . SER A 1 192 ? 4.5 11.547 14.031 1 96.62 192 SER A C 1
ATOM 1448 O O . SER A 1 192 ? 4.531 12.766 14.211 1 96.62 192 SER A O 1
ATOM 1450 N N . PRO A 1 193 ? 5.168 10.695 14.836 1 96.81 193 PRO A N 1
ATOM 1451 C CA . PRO A 1 193 ? 5.969 11.203 15.953 1 96.81 193 PRO A CA 1
ATOM 1452 C C . PRO A 1 193 ? 7.227 11.938 15.492 1 96.81 193 PRO A C 1
ATOM 1454 O O . PRO A 1 193 ? 7.836 12.672 16.266 1 96.81 193 PRO A O 1
ATOM 1457 N N . GLU A 1 194 ? 7.559 11.75 14.227 1 96 194 GLU A N 1
ATOM 1458 C CA . GLU A 1 194 ? 8.742 12.398 13.672 1 96 194 GLU A CA 1
ATOM 1459 C C . GLU A 1 194 ? 8.594 13.914 13.672 1 96 194 GLU A C 1
ATOM 1461 O O . GLU A 1 194 ? 9.586 14.641 13.586 1 96 194 GLU A O 1
ATOM 1466 N N . LEU A 1 195 ? 7.387 14.336 13.805 1 97.69 195 LEU A N 1
ATOM 1467 C CA . LEU A 1 195 ? 7.117 15.773 13.789 1 97.69 195 LEU A CA 1
ATOM 1468 C C . LEU A 1 195 ? 7.625 16.438 15.07 1 97.69 195 LEU A C 1
ATOM 1470 O O . LEU A 1 195 ? 7.945 17.625 15.07 1 97.69 195 LEU A O 1
ATOM 1474 N N . ILE A 1 196 ? 7.754 15.68 16.156 1 97.88 196 ILE A N 1
ATOM 1475 C CA . ILE A 1 196 ? 8.031 16.25 17.469 1 97.88 196 ILE A CA 1
ATOM 1476 C C . ILE A 1 196 ? 9.438 16.844 17.484 1 97.88 196 ILE A C 1
ATOM 1478 O O . ILE A 1 196 ? 9.617 18.031 17.734 1 97.88 196 ILE A O 1
ATOM 1482 N N . PRO A 1 197 ? 10.445 16.031 17.141 1 97.75 197 PRO A N 1
ATOM 1483 C CA . PRO A 1 197 ? 11.773 16.656 17.125 1 97.75 197 PRO A CA 1
ATOM 1484 C C . PRO A 1 197 ? 11.891 17.797 16.125 1 97.75 197 PRO A C 1
ATOM 1486 O O . PRO A 1 197 ? 12.617 18.766 16.375 1 97.75 197 PRO A O 1
ATOM 1489 N N . ILE A 1 198 ? 11.164 17.766 15.055 1 97.44 198 ILE A N 1
ATOM 1490 C CA . ILE A 1 198 ? 11.188 18.812 14.047 1 97.44 198 ILE A CA 1
ATOM 1491 C C . ILE A 1 198 ? 10.609 20.109 14.641 1 97.44 198 ILE A C 1
ATOM 1493 O O . ILE A 1 198 ? 11.219 21.172 14.531 1 97.44 198 ILE A O 1
ATOM 1497 N N . LEU A 1 199 ? 9.508 20 15.273 1 98 199 LEU A N 1
ATOM 1498 C CA . LEU A 1 199 ? 8.844 21.156 15.867 1 98 199 LEU A CA 1
ATOM 1499 C C . LEU A 1 199 ? 9.672 21.734 17.016 1 98 199 LEU A C 1
ATOM 1501 O O . LEU A 1 199 ? 9.891 22.938 17.094 1 98 199 LEU A O 1
ATOM 1505 N N . GLU A 1 200 ? 10.141 20.859 17.875 1 98.19 200 GLU A N 1
ATOM 1506 C CA . GLU A 1 200 ? 10.914 21.297 19.031 1 98.19 200 GLU A CA 1
ATOM 1507 C C . GLU A 1 200 ? 12.18 22.031 18.594 1 98.19 200 GLU A C 1
ATOM 1509 O O . GLU A 1 200 ? 12.531 23.078 19.172 1 98.19 200 GLU A O 1
ATOM 1514 N N . SER A 1 201 ? 12.82 21.5 17.625 1 97.19 201 SER A N 1
ATOM 1515 C CA . SER A 1 201 ? 14.062 22.094 17.172 1 97.19 201 SER A CA 1
ATOM 1516 C C . SER A 1 201 ? 13.82 23.453 16.5 1 97.19 201 SER A C 1
ATOM 1518 O O . SER A 1 201 ? 14.609 24.375 16.672 1 97.19 201 SER A O 1
ATOM 1520 N N . ASN A 1 202 ? 12.773 23.594 15.789 1 96.62 202 ASN A N 1
ATOM 1521 C CA . ASN A 1 202 ? 12.508 24.812 15.039 1 96.62 202 ASN A CA 1
ATOM 1522 C C . ASN A 1 202 ? 11.898 25.891 15.922 1 96.62 202 ASN A C 1
ATOM 1524 O O . ASN A 1 202 ? 12.18 27.078 15.75 1 96.62 202 ASN A O 1
ATOM 1528 N N . LEU A 1 203 ? 11.102 25.469 16.891 1 97.19 203 LEU A N 1
ATOM 1529 C CA . LEU A 1 203 ? 10.383 26.438 17.719 1 97.19 203 LEU A CA 1
ATOM 1530 C C . LEU A 1 203 ? 11.141 26.703 19.016 1 97.19 203 LEU A C 1
ATOM 1532 O O . LEU A 1 203 ? 10.867 27.688 19.703 1 97.19 203 LEU A O 1
ATOM 1536 N N . LYS A 1 204 ? 12.031 25.797 19.391 1 97.94 204 LYS A N 1
ATOM 1537 C CA . LYS A 1 204 ? 12.719 25.828 20.672 1 97.94 204 LYS A CA 1
ATOM 1538 C C . LYS A 1 204 ? 11.727 25.828 21.828 1 97.94 204 LYS A C 1
ATOM 1540 O O . LYS A 1 204 ? 11.859 26.609 22.766 1 97.94 204 LYS A O 1
ATOM 1545 N N . ILE A 1 205 ? 10.711 25.109 21.656 1 97.94 205 ILE A N 1
ATOM 1546 C CA . ILE A 1 205 ? 9.664 24.906 22.656 1 97.94 205 ILE A CA 1
ATOM 1547 C C . ILE A 1 205 ? 9.461 23.422 22.906 1 97.94 205 ILE A C 1
ATOM 1549 O O . ILE A 1 205 ? 9.398 22.625 21.953 1 97.94 205 ILE A O 1
ATOM 1553 N N . ALA A 1 206 ? 9.453 23.031 24.156 1 97.56 206 ALA A N 1
ATOM 1554 C CA . ALA A 1 206 ? 9.258 21.625 24.516 1 97.56 206 ALA A CA 1
ATOM 1555 C C . ALA A 1 206 ? 7.844 21.172 24.188 1 97.56 206 ALA A C 1
ATOM 1557 O O . ALA A 1 206 ? 6.891 21.953 24.266 1 97.56 206 ALA A O 1
ATOM 1558 N N . LYS A 1 207 ? 7.688 19.875 23.797 1 97.38 207 LYS A N 1
ATOM 1559 C CA . LYS A 1 207 ? 6.395 19.344 23.391 1 97.38 207 LYS A CA 1
ATOM 1560 C C . LYS A 1 207 ? 5.363 19.5 24.516 1 97.38 207 LYS A C 1
ATOM 1562 O O . LYS A 1 207 ? 4.176 19.688 24.234 1 97.38 207 LYS A O 1
ATOM 1567 N N . GLU A 1 208 ? 5.805 19.484 25.766 1 96.56 208 GLU A N 1
ATOM 1568 C CA . GLU A 1 208 ? 4.902 19.625 26.906 1 96.56 208 GLU A CA 1
ATOM 1569 C C . GLU A 1 208 ? 4.289 21.016 26.969 1 96.56 208 GLU A C 1
ATOM 1571 O O . GLU A 1 208 ? 3.268 21.234 27.625 1 96.56 208 GLU A O 1
ATOM 1576 N N . GLU A 1 209 ? 4.914 21.906 26.281 1 98.06 209 GLU A N 1
ATOM 1577 C CA . GLU A 1 209 ? 4.465 23.297 26.266 1 98.06 209 GLU A CA 1
ATOM 1578 C C . GLU A 1 209 ? 3.686 23.625 25 1 98.06 209 GLU A C 1
ATOM 1580 O O . GLU A 1 209 ? 3.43 24.797 24.703 1 98.06 209 GLU A O 1
ATOM 1585 N N . MET A 1 210 ? 3.344 22.641 24.25 1 98.38 210 MET A N 1
ATOM 1586 C CA . MET A 1 210 ? 2.58 22.812 23.016 1 98.38 210 MET A CA 1
ATOM 1587 C C . MET A 1 210 ? 1.179 22.234 23.156 1 98.38 210 MET A C 1
ATOM 1589 O O . MET A 1 210 ? 0.986 21.234 23.844 1 98.38 210 MET A O 1
ATOM 1593 N N . ILE A 1 211 ? 0.205 22.875 22.531 1 98.69 211 ILE A N 1
ATOM 1594 C CA . ILE A 1 211 ? -1.165 22.375 22.438 1 98.69 211 ILE A CA 1
ATOM 1595 C C . ILE A 1 211 ? -1.555 22.172 20.984 1 98.69 211 ILE A C 1
ATOM 1597 O O . ILE A 1 211 ? -1.357 23.062 20.156 1 98.69 211 ILE A O 1
ATOM 1601 N N . MET A 1 212 ? -2.059 20.984 20.641 1 98.88 212 MET A N 1
ATOM 1602 C CA . MET A 1 212 ? -2.555 20.719 19.297 1 98.88 212 MET A CA 1
ATOM 1603 C C . MET A 1 212 ? -4.059 20.953 19.203 1 98.88 212 MET A C 1
ATOM 1605 O O . MET A 1 212 ? -4.828 20.406 20 1 98.88 212 MET A O 1
ATOM 1609 N N . VAL A 1 213 ? -4.465 21.797 18.281 1 98.88 213 VAL A N 1
ATOM 1610 C CA . VAL A 1 213 ? -5.875 22.062 18.016 1 98.88 213 VAL A CA 1
ATOM 1611 C C . VAL A 1 213 ? -6.254 21.547 16.625 1 98.88 213 VAL A C 1
ATOM 1613 O O . VAL A 1 213 ? -5.598 21.875 15.641 1 98.88 213 VAL A O 1
ATOM 1616 N N . GLY A 1 214 ? -7.277 20.75 16.547 1 98.69 214 GLY A N 1
ATOM 1617 C CA . GLY A 1 214 ? -7.719 20.281 15.242 1 98.69 214 GLY A CA 1
ATOM 1618 C C . GLY A 1 214 ? -9.078 19.625 15.281 1 98.69 214 GLY A C 1
ATOM 1619 O O . GLY A 1 214 ? -9.672 19.453 16.344 1 98.69 214 GLY A O 1
ATOM 1620 N N . ASP A 1 215 ? -9.609 19.25 14.086 1 97.62 215 ASP A N 1
ATOM 1621 C CA . ASP A 1 215 ? -10.953 18.703 13.977 1 97.62 215 ASP A CA 1
ATOM 1622 C C . ASP A 1 215 ? -10.914 17.203 13.672 1 97.62 215 ASP A C 1
ATOM 1624 O O . ASP A 1 215 ? -11.945 16.531 13.711 1 97.62 215 ASP A O 1
ATOM 1628 N N . ARG A 1 216 ? -9.758 16.734 13.438 1 96.5 216 ARG A N 1
ATOM 1629 C CA . ARG A 1 216 ? -9.656 15.328 13.039 1 96.5 216 ARG A CA 1
ATOM 1630 C C . ARG A 1 216 ? -9.062 14.477 14.156 1 96.5 216 ARG A C 1
ATOM 1632 O O . ARG A 1 216 ? -7.938 14.719 14.594 1 96.5 216 ARG A O 1
ATOM 1639 N N . ILE A 1 217 ? -9.742 13.438 14.484 1 96.75 217 ILE A N 1
ATOM 1640 C CA . ILE A 1 217 ? -9.312 12.57 15.578 1 96.75 217 ILE A CA 1
ATOM 1641 C C . ILE A 1 217 ? -8.094 11.758 15.148 1 96.75 217 ILE A C 1
ATOM 1643 O O . ILE A 1 217 ? -7.059 11.773 15.82 1 96.75 217 ILE A O 1
ATOM 1647 N N . PRO A 1 218 ? -8.078 11.164 13.945 1 94.06 218 PRO A N 1
ATOM 1648 C CA . PRO A 1 218 ? -6.977 10.266 13.594 1 94.06 218 PRO A CA 1
ATOM 1649 C C . PRO A 1 218 ? -5.695 11.016 13.242 1 94.06 218 PRO A C 1
ATOM 1651 O O . PRO A 1 218 ? -4.621 10.414 13.18 1 94.06 218 PRO A O 1
ATOM 1654 N N . THR A 1 219 ? -5.797 12.336 13.023 1 96.12 219 THR A N 1
ATOM 1655 C CA . THR A 1 219 ? -4.605 13.094 12.656 1 96.12 219 THR A CA 1
ATOM 1656 C C . THR A 1 219 ? -4.23 14.078 13.758 1 96.12 219 THR A C 1
ATOM 1658 O O . THR A 1 219 ? -3.365 13.781 14.586 1 96.12 219 THR A O 1
ATOM 1661 N N . ASP A 1 220 ? -5.043 15.016 14.023 1 98.25 220 ASP A N 1
ATOM 1662 C CA . ASP A 1 220 ? -4.711 16.094 14.961 1 98.25 220 ASP A CA 1
ATOM 1663 C C . ASP A 1 220 ? -4.648 15.562 16.391 1 98.25 220 ASP A C 1
ATOM 1665 O O . ASP A 1 220 ? -3.635 15.727 17.078 1 98.25 220 ASP A O 1
ATOM 1669 N N . ILE A 1 221 ? -5.719 14.953 16.812 1 98.38 221 ILE A N 1
ATOM 1670 C CA . ILE A 1 221 ? -5.859 14.578 18.219 1 98.38 221 ILE A CA 1
ATOM 1671 C C . ILE A 1 221 ? -4.93 13.406 18.531 1 98.38 221 ILE A C 1
ATOM 1673 O O . ILE A 1 221 ? -4.215 13.43 19.531 1 98.38 221 ILE A O 1
ATOM 1677 N N . GLU A 1 222 ? -4.953 12.508 17.641 1 97.81 222 GLU A N 1
ATOM 1678 C CA . GLU A 1 222 ? -4.043 11.383 17.844 1 97.81 222 GLU A CA 1
ATOM 1679 C C . GLU A 1 222 ? -2.59 11.852 17.875 1 97.81 222 GLU A C 1
ATOM 1681 O O . GLU A 1 222 ? -1.803 11.383 18.703 1 97.81 222 GLU A O 1
ATOM 1686 N N . PHE A 1 223 ? -2.213 12.758 16.984 1 98.25 223 PHE A N 1
ATOM 1687 C CA . PHE A 1 223 ? -0.861 13.305 16.969 1 98.25 223 PHE A CA 1
ATOM 1688 C C . PHE A 1 223 ? -0.493 13.891 18.312 1 98.25 223 PHE A C 1
ATOM 1690 O O . PHE A 1 223 ? 0.522 13.516 18.906 1 98.25 223 PHE A O 1
ATOM 1697 N N . GLY A 1 224 ? -1.328 14.75 18.766 1 98.44 224 GLY A N 1
ATOM 1698 C CA . GLY A 1 224 ? -1.042 15.383 20.047 1 98.44 224 GLY A CA 1
ATOM 1699 C C . GLY A 1 224 ? -1.032 14.406 21.203 1 98.44 224 GLY A C 1
ATOM 1700 O O . GLY A 1 224 ? -0.066 14.352 21.969 1 98.44 224 GLY A O 1
ATOM 1701 N N . ALA A 1 225 ? -2.039 13.594 21.281 1 97.25 225 ALA A N 1
ATOM 1702 C CA . ALA A 1 225 ? -2.252 12.703 22.422 1 97.25 225 ALA A CA 1
ATOM 1703 C C . ALA A 1 225 ? -1.14 11.664 22.531 1 97.25 225 ALA A C 1
ATOM 1705 O O . ALA A 1 225 ? -0.56 11.469 23.594 1 97.25 225 ALA A O 1
ATOM 1706 N N . ARG A 1 226 ? -0.745 11.102 21.453 1 96.19 226 ARG A N 1
ATOM 1707 C CA . ARG A 1 226 ? 0.252 10.039 21.469 1 96.19 226 ARG A CA 1
ATOM 1708 C C . ARG A 1 226 ? 1.648 10.602 21.719 1 96.19 226 ARG A C 1
ATOM 1710 O O . ARG A 1 226 ? 2.559 9.859 22.109 1 96.19 226 ARG A O 1
ATOM 1717 N N . ASN A 1 227 ? 1.763 11.844 21.469 1 96.56 227 ASN A N 1
ATOM 1718 C CA . ASN A 1 227 ? 3.096 12.43 21.594 1 96.56 227 ASN A CA 1
ATOM 1719 C C . ASN A 1 227 ? 3.197 13.32 22.828 1 96.56 227 ASN A C 1
ATOM 1721 O O . ASN A 1 227 ? 4.137 14.109 22.953 1 96.56 227 ASN A O 1
ATOM 1725 N N . GLY A 1 228 ? 2.197 13.305 23.672 1 95 228 GLY A N 1
ATOM 1726 C CA . GLY A 1 228 ? 2.299 13.945 24.984 1 95 228 GLY A CA 1
ATOM 1727 C C . GLY A 1 228 ? 1.863 15.398 24.969 1 95 228 GLY A C 1
ATOM 1728 O O . GLY A 1 228 ? 2.15 16.141 25.906 1 95 228 GLY A O 1
ATOM 1729 N N . LEU A 1 229 ? 1.254 15.844 23.938 1 97.69 229 LEU A N 1
ATOM 1730 C CA . LEU A 1 229 ? 0.68 17.188 23.906 1 97.69 229 LEU A CA 1
ATOM 1731 C C . LEU A 1 229 ? -0.739 17.188 24.469 1 97.69 229 LEU A C 1
ATOM 1733 O O . LEU A 1 229 ? -1.445 16.172 24.375 1 97.69 229 LEU A O 1
ATOM 1737 N N . LYS A 1 230 ? -1.083 18.297 25.047 1 97.56 230 LYS A N 1
ATOM 1738 C CA . LYS A 1 230 ? -2.516 18.516 25.219 1 97.56 230 LYS A CA 1
ATOM 1739 C C . LYS A 1 230 ? -3.197 18.766 23.875 1 97.56 230 LYS A C 1
ATOM 1741 O O . LYS A 1 230 ? -2.566 19.266 22.938 1 97.56 230 LYS A O 1
ATOM 1746 N N . THR A 1 231 ? -4.484 18.359 23.828 1 98.69 231 THR A N 1
ATOM 1747 C CA . THR A 1 231 ? -5.191 18.484 22.562 1 98.69 231 THR A CA 1
ATOM 1748 C C . THR A 1 231 ? -6.547 19.156 22.766 1 98.69 231 THR A C 1
ATOM 1750 O O . THR A 1 231 ? -7.199 18.953 23.797 1 98.69 231 THR A O 1
ATOM 1753 N N . ILE A 1 232 ? -6.898 20 21.828 1 98.81 232 ILE A N 1
ATOM 1754 C CA . ILE A 1 232 ? -8.227 20.594 21.75 1 98.81 232 ILE A CA 1
ATOM 1755 C C . ILE A 1 232 ? -8.922 20.141 20.469 1 98.81 232 ILE A C 1
ATOM 1757 O O . ILE A 1 232 ? -8.492 20.484 19.359 1 98.81 232 ILE A O 1
ATOM 1761 N N . PHE A 1 233 ? -9.984 19.375 20.688 1 98.75 233 PHE A N 1
ATOM 1762 C CA . PHE A 1 233 ? -10.812 18.906 19.578 1 98.75 233 PHE A CA 1
ATOM 1763 C C . PHE A 1 233 ? -11.938 19.891 19.281 1 98.75 233 PHE A C 1
ATOM 1765 O O . PHE A 1 233 ? -12.781 20.141 20.141 1 98.75 233 PHE A O 1
ATOM 1772 N N . VAL A 1 234 ? -11.906 20.453 18.062 1 98.75 234 VAL A N 1
ATOM 1773 C CA . VAL A 1 234 ? -12.961 21.406 17.703 1 98.75 234 VAL A CA 1
ATOM 1774 C C . VAL A 1 234 ? -14.008 20.703 16.828 1 98.75 234 VAL A C 1
ATOM 1776 O O . VAL A 1 234 ? -13.672 19.828 16.031 1 98.75 234 VAL A O 1
ATOM 1779 N N . LEU A 1 235 ? -15.227 21.172 16.875 1 98.19 235 LEU A N 1
ATOM 1780 C CA . LEU A 1 235 ? -16.359 20.438 16.312 1 98.19 235 LEU A CA 1
ATOM 1781 C C . LEU A 1 235 ? -16.797 21.062 14.984 1 98.19 235 LEU A C 1
ATOM 1783 O O . LEU A 1 235 ? -17.922 20.859 14.531 1 98.19 235 LEU A O 1
ATOM 1787 N N . THR A 1 236 ? -15.891 21.766 14.359 1 97.19 236 THR A N 1
ATOM 1788 C CA . THR A 1 236 ? -16.234 22.469 13.125 1 97.19 236 THR A CA 1
ATOM 1789 C C . THR A 1 236 ? -15.898 21.609 11.906 1 97.19 236 THR A C 1
ATOM 1791 O O . THR A 1 236 ? -16.281 21.938 10.781 1 97.19 236 THR A O 1
ATOM 1794 N N . GLY A 1 237 ? -15.273 20.5 12.156 1 94.25 237 GLY A N 1
ATOM 1795 C CA . GLY A 1 237 ? -14.766 19.734 11.023 1 94.25 237 GLY A CA 1
ATOM 1796 C C . GLY A 1 237 ? -15.438 18.391 10.867 1 94.25 237 GLY A C 1
ATOM 1797 O O . GLY A 1 237 ? -16.578 18.203 11.289 1 94.25 237 GLY A O 1
ATOM 1798 N N . VAL A 1 238 ? -14.82 17.453 10.25 1 89.31 238 VAL A N 1
ATOM 1799 C CA . VAL A 1 238 ? -15.391 16.219 9.695 1 89.31 238 VAL A CA 1
ATOM 1800 C C . VAL A 1 238 ? -15.703 15.242 10.82 1 89.31 238 VAL A C 1
ATOM 1802 O O . VAL A 1 238 ? -16.672 14.477 10.727 1 89.31 238 VAL A O 1
ATOM 1805 N N . ASP A 1 239 ? -15 15.336 11.953 1 92.56 239 ASP A N 1
ATOM 1806 C CA . ASP A 1 239 ? -15.164 14.305 12.969 1 92.56 239 ASP A CA 1
ATOM 1807 C C . ASP A 1 239 ? -16.078 14.781 14.094 1 92.56 239 ASP A C 1
ATOM 1809 O O . ASP A 1 239 ? -16.078 14.211 15.188 1 92.56 239 ASP A O 1
ATOM 1813 N N . ARG A 1 240 ? -16.844 15.742 13.812 1 92.38 240 ARG A N 1
ATOM 1814 C CA . ARG A 1 240 ? -17.672 16.391 14.828 1 92.38 240 ARG A CA 1
ATOM 1815 C C . ARG A 1 240 ? -18.625 15.406 15.484 1 92.38 240 ARG A C 1
ATOM 1817 O O . ARG A 1 240 ? -19.016 15.586 16.641 1 92.38 240 ARG A O 1
ATOM 1824 N N . ASN A 1 241 ? -18.984 14.375 14.805 1 91.56 241 ASN A N 1
ATOM 1825 C CA . ASN A 1 241 ? -20 13.453 15.328 1 91.56 241 ASN A CA 1
ATOM 1826 C C . ASN A 1 241 ? -19.359 12.219 15.961 1 91.56 241 ASN A C 1
ATOM 1828 O O . ASN A 1 241 ? -20.047 11.273 16.328 1 91.56 241 ASN A O 1
ATOM 1832 N N . THR A 1 242 ? -18.109 12.281 16.156 1 93.06 242 THR A N 1
ATOM 1833 C CA . THR A 1 242 ? -17.391 11.148 16.734 1 93.06 242 THR A CA 1
ATOM 1834 C C . THR A 1 242 ? -17.844 10.922 18.188 1 93.06 242 THR A C 1
ATOM 1836 O O . THR A 1 242 ? -17.969 11.883 18.953 1 93.06 242 THR A O 1
ATOM 1839 N N . LYS A 1 243 ? -18.047 9.648 18.531 1 92.94 243 LYS A N 1
ATOM 1840 C CA . LYS A 1 243 ? -18.297 9.273 19.922 1 92.94 243 LYS A CA 1
ATOM 1841 C C . LYS A 1 243 ? -16.984 9.141 20.688 1 92.94 243 LYS A C 1
ATOM 1843 O O . LYS A 1 243 ? -16.359 8.086 20.672 1 92.94 243 LYS A O 1
ATOM 1848 N N . ILE A 1 244 ? -16.719 10.102 21.438 1 94.94 244 ILE A N 1
ATOM 1849 C CA . ILE A 1 244 ? -15.43 10.227 22.109 1 94.94 244 ILE A CA 1
ATOM 1850 C C . ILE A 1 244 ? -15.242 9.07 23.078 1 94.94 244 ILE A C 1
ATOM 1852 O O . ILE A 1 244 ? -14.133 8.555 23.234 1 94.94 244 ILE A O 1
ATOM 1856 N N . GLU A 1 245 ? -16.297 8.641 23.688 1 94.06 245 GLU A N 1
ATOM 1857 C CA . GLU A 1 245 ? -16.25 7.586 24.688 1 94.06 245 GLU A CA 1
ATOM 1858 C C . GLU A 1 245 ? -15.844 6.25 24.062 1 94.06 245 GLU A C 1
ATOM 1860 O O . GLU A 1 245 ? -15.359 5.355 24.766 1 94.06 245 GLU A O 1
ATOM 1865 N N . SER A 1 246 ? -16.031 6.145 22.828 1 94.25 246 SER A N 1
ATOM 1866 C CA . SER A 1 246 ? -15.727 4.891 22.156 1 94.25 246 SER A CA 1
ATOM 1867 C C . SER A 1 246 ? -14.266 4.832 21.719 1 94.25 246 SER A C 1
ATOM 1869 O O . SER A 1 246 ? -13.766 3.771 21.344 1 94.25 246 SER A O 1
ATOM 1871 N N . LEU A 1 247 ? -13.586 5.895 21.828 1 94.88 247 LEU A N 1
ATOM 1872 C CA . LEU A 1 247 ? -12.188 5.957 21.422 1 94.88 247 LEU A CA 1
ATOM 1873 C C . LEU A 1 247 ? -11.289 5.332 22.469 1 94.88 247 LEU A C 1
ATOM 1875 O O . LEU A 1 247 ? -11.641 5.297 23.656 1 94.88 247 LEU A O 1
ATOM 1879 N N . ASP A 1 248 ? -10.172 4.84 22.016 1 95 248 ASP A N 1
ATOM 1880 C CA . ASP A 1 248 ? -9.094 4.504 22.953 1 95 248 ASP A CA 1
ATOM 1881 C C . ASP A 1 248 ? -8.773 5.688 23.859 1 95 248 ASP A C 1
ATOM 1883 O O . ASP A 1 248 ? -8.562 6.805 23.391 1 95 248 ASP A O 1
ATOM 1887 N N . PRO A 1 249 ? -8.773 5.449 25.141 1 93.81 249 PRO A N 1
ATOM 1888 C CA . PRO A 1 249 ? -8.469 6.543 26.078 1 93.81 249 PRO A CA 1
ATOM 1889 C C . PRO A 1 249 ? -7.16 7.254 25.75 1 93.81 249 PRO A C 1
ATOM 1891 O O . PRO A 1 249 ? -7.031 8.461 25.984 1 93.81 249 PRO A O 1
ATOM 1894 N N . ALA A 1 250 ? -6.262 6.598 25.125 1 94.19 250 ALA A N 1
ATOM 1895 C CA . ALA A 1 250 ? -4.934 7.137 24.844 1 94.19 250 ALA A CA 1
ATOM 1896 C C . ALA A 1 250 ? -5 8.203 23.75 1 94.19 250 ALA A C 1
ATOM 1898 O O . ALA A 1 250 ? -4.07 8.992 23.578 1 94.19 250 ALA A O 1
ATOM 1899 N N . ILE A 1 251 ? -6.133 8.281 23.016 1 95.88 251 ILE A N 1
ATOM 1900 C CA . ILE A 1 251 ? -6.203 9.25 21.922 1 95.88 251 ILE A CA 1
ATOM 1901 C C . ILE A 1 251 ? -7.43 10.141 22.094 1 95.88 251 ILE A C 1
ATOM 1903 O O . ILE A 1 251 ? -7.93 10.711 21.125 1 95.88 251 ILE A O 1
ATOM 1907 N N . ARG A 1 252 ? -7.941 10.148 23.266 1 97.25 252 ARG A N 1
ATOM 1908 C CA . ARG A 1 252 ? -9.039 11.07 23.531 1 97.25 252 ARG A CA 1
ATOM 1909 C C . ARG A 1 252 ? -8.523 12.5 23.688 1 97.25 252 ARG A C 1
ATOM 1911 O O . ARG A 1 252 ? -7.461 12.727 24.266 1 97.25 252 ARG A O 1
ATOM 1918 N N . PRO A 1 253 ? -9.305 13.391 23.203 1 98.38 253 PRO A N 1
ATOM 1919 C CA . PRO A 1 253 ? -8.875 14.781 23.344 1 98.38 253 PRO A CA 1
ATOM 1920 C C . PRO A 1 253 ? -8.875 15.258 24.797 1 98.38 253 PRO A C 1
ATOM 1922 O O . PRO A 1 253 ? -9.703 14.812 25.594 1 98.38 253 PRO A O 1
ATOM 1925 N N . THR A 1 254 ? -7.941 16.203 25.125 1 97.75 254 THR A N 1
ATOM 1926 C CA . THR A 1 254 ? -7.914 16.844 26.438 1 97.75 254 THR A CA 1
ATOM 1927 C C . THR A 1 254 ? -9.133 17.734 26.625 1 97.75 254 THR A C 1
ATOM 1929 O O . THR A 1 254 ? -9.742 17.75 27.688 1 97.75 254 THR A O 1
ATOM 1932 N N . TYR A 1 255 ? -9.445 18.531 25.609 1 98.06 255 TYR A N 1
ATOM 1933 C CA . TYR A 1 255 ? -10.586 19.438 25.609 1 98.06 255 TYR A CA 1
ATOM 1934 C C . TYR A 1 255 ? -11.391 19.312 24.328 1 98.06 255 TYR A C 1
ATOM 1936 O O . TYR A 1 255 ? -10.859 18.891 23.297 1 98.06 255 TYR A O 1
ATOM 1944 N N . ILE A 1 256 ? -12.688 19.625 24.422 1 98.56 256 ILE A N 1
ATOM 1945 C CA . ILE A 1 256 ? -13.586 19.688 23.266 1 98.56 256 ILE A CA 1
ATOM 1946 C C . ILE A 1 256 ? -14.273 21.047 23.234 1 98.56 256 ILE A C 1
ATOM 1948 O O . ILE A 1 256 ? -14.836 21.5 24.234 1 98.56 256 ILE A O 1
ATOM 1952 N N . LEU A 1 257 ? -14.164 21.719 22.141 1 98.62 257 LEU A N 1
ATOM 1953 C CA . LEU A 1 257 ? -14.781 23.031 22 1 98.62 257 LEU A CA 1
ATOM 1954 C C . LEU A 1 257 ? -15.57 23.109 20.688 1 98.62 257 LEU A C 1
ATOM 1956 O O . LEU A 1 257 ? -15.25 22.438 19.719 1 98.62 257 LEU A O 1
ATOM 1960 N N . PRO A 1 258 ? -16.594 23.969 20.625 1 98.38 258 PRO A N 1
ATOM 1961 C CA . PRO A 1 258 ? -17.359 24.109 19.391 1 98.38 258 PRO A CA 1
ATOM 1962 C C . PRO A 1 258 ? -16.516 24.641 18.234 1 98.38 258 PRO A C 1
ATOM 1964 O O . PRO A 1 258 ? -16.734 24.25 17.078 1 98.38 258 PRO A O 1
ATOM 1967 N N . SER A 1 259 ? -15.562 25.562 18.609 1 98.69 259 SER A N 1
ATOM 1968 C CA . SER A 1 259 ? -14.789 26.219 17.562 1 98.69 259 SER A CA 1
ATOM 1969 C C . SER A 1 259 ? -13.453 26.719 18.094 1 98.69 259 SER A C 1
ATOM 1971 O O . SER A 1 259 ? -13.273 26.859 19.297 1 98.69 259 SER A O 1
ATOM 1973 N N . LEU A 1 260 ? -12.516 26.875 17.094 1 98.81 260 LEU A N 1
ATOM 1974 C CA . LEU A 1 260 ? -11.25 27.516 17.422 1 98.81 260 LEU A CA 1
ATOM 1975 C C . LEU A 1 260 ? -11.477 28.891 18.062 1 98.81 260 LEU A C 1
ATOM 1977 O O . LEU A 1 260 ? -10.688 29.328 18.906 1 98.81 260 LEU A O 1
ATOM 1981 N N . ALA A 1 261 ? -12.578 29.531 17.797 1 98.69 261 ALA A N 1
ATOM 1982 C CA . ALA A 1 261 ? -12.93 30.844 18.328 1 98.69 261 ALA A CA 1
ATOM 1983 C C . ALA A 1 261 ? -13.047 30.812 19.844 1 98.69 261 ALA A C 1
ATOM 1985 O O . ALA A 1 261 ? -12.93 31.844 20.516 1 98.69 261 ALA A O 1
ATOM 1986 N N . ASP A 1 262 ? -13.219 29.625 20.391 1 98.62 262 ASP A N 1
ATOM 1987 C CA . ASP A 1 262 ? -13.477 29.484 21.828 1 98.62 262 ASP A CA 1
ATOM 1988 C C . ASP A 1 262 ? -12.188 29.188 22.578 1 98.62 262 ASP A C 1
ATOM 1990 O O . ASP A 1 262 ? -12.18 29.156 23.812 1 98.62 262 ASP A O 1
ATOM 1994 N N . VAL A 1 263 ? -11.109 29.047 21.891 1 98.75 263 VAL A N 1
ATOM 1995 C CA . VAL A 1 263 ? -9.875 28.547 22.484 1 98.75 263 VAL A CA 1
ATOM 1996 C C . VAL A 1 263 ? -9.289 29.578 23.438 1 98.75 263 VAL A C 1
ATOM 1998 O O . VAL A 1 263 ? -8.836 29.25 24.531 1 98.75 263 VAL A O 1
ATOM 2001 N N . PRO A 1 264 ? -9.305 30.891 23.109 1 98.25 264 PRO A N 1
ATOM 2002 C CA . PRO A 1 264 ? -8.734 31.875 24.016 1 98.25 264 PRO A CA 1
ATOM 2003 C C . PRO A 1 264 ? -9.398 31.859 25.391 1 98.25 264 PRO A C 1
ATOM 2005 O O . PRO A 1 264 ? -8.711 31.969 26.422 1 98.25 264 PRO A O 1
ATOM 2008 N N . SER A 1 265 ? -10.688 31.719 25.375 1 97.75 265 SER A N 1
ATOM 2009 C CA . SER A 1 265 ? -11.398 31.672 26.656 1 97.75 265 SER A CA 1
ATOM 2010 C C . SER A 1 265 ? -10.961 30.484 27.484 1 97.75 265 SER A C 1
ATOM 2012 O O . SER A 1 265 ? -10.773 30.609 28.703 1 97.75 265 SER A O 1
ATOM 2014 N N . LEU A 1 266 ? -10.836 29.359 26.875 1 97.62 266 LEU A N 1
ATOM 2015 C CA . LEU A 1 266 ? -10.367 28.172 27.562 1 97.62 266 LEU A CA 1
ATOM 2016 C C . LEU A 1 266 ? -8.969 28.391 28.141 1 97.62 266 LEU A C 1
ATOM 2018 O O . LEU A 1 266 ? -8.695 28.016 29.281 1 97.62 266 LEU A O 1
ATOM 2022 N N . LEU A 1 267 ? -8.086 28.984 27.344 1 97.31 267 LEU A N 1
ATOM 2023 C CA . LEU A 1 267 ? -6.707 29.203 27.75 1 97.31 267 LEU A CA 1
ATOM 2024 C C . LEU A 1 267 ? -6.637 30.125 28.953 1 97.31 267 LEU A C 1
ATOM 2026 O O . LEU A 1 267 ? -5.879 29.875 29.891 1 97.31 267 LEU A O 1
ATOM 2030 N N . LYS A 1 268 ? -7.406 31.172 28.969 1 95.31 268 LYS A N 1
ATOM 2031 C CA . LYS A 1 268 ? -7.441 32.125 30.078 1 95.31 268 LYS A CA 1
ATOM 2032 C C . LYS A 1 268 ? -7.879 31.422 31.375 1 95.31 268 LYS A C 1
ATOM 2034 O O . LYS A 1 268 ? -7.293 31.656 32.438 1 95.31 268 LYS A O 1
ATOM 2039 N N . GLU A 1 269 ? -8.805 30.594 31.234 1 93.62 269 GLU A N 1
ATOM 2040 C CA . GLU A 1 269 ? -9.383 29.922 32.375 1 93.62 269 GLU A CA 1
ATOM 2041 C C . GLU A 1 269 ? -8.445 28.844 32.906 1 93.62 269 GLU A C 1
ATOM 2043 O O . GLU A 1 269 ? -8.32 28.656 34.125 1 93.62 269 GLU A O 1
ATOM 2048 N N . GLU A 1 270 ? -7.816 28.172 32.062 1 93 270 GLU A N 1
ATOM 2049 C CA . GLU A 1 270 ? -7.078 26.969 32.438 1 93 270 GLU A CA 1
ATOM 2050 C C . GLU A 1 270 ? -5.625 27.297 32.75 1 93 270 GLU A C 1
ATOM 2052 O O . GLU A 1 270 ? -5.012 26.641 33.625 1 93 270 GLU A O 1
ATOM 2057 N N . PHE A 1 271 ? -5.09 28.344 32.125 1 91 271 PHE A N 1
ATOM 2058 C CA . PHE A 1 271 ? -3.637 28.438 32.188 1 91 271 PHE A CA 1
ATOM 2059 C C . PHE A 1 271 ? -3.213 29.844 32.594 1 91 271 PHE A C 1
ATOM 2061 O O . PHE A 1 271 ? -2.1 30.047 33.094 1 91 271 PHE A O 1
ATOM 2068 N N . PHE A 1 272 ? -4.031 30.891 32.406 1 82.62 272 PHE A N 1
ATOM 2069 C CA . PHE A 1 272 ? -3.566 32.25 32.594 1 82.62 272 PHE A CA 1
ATOM 2070 C C . PHE A 1 272 ? -4.402 32.969 33.625 1 82.62 272 PHE A C 1
ATOM 2072 O O . PHE A 1 272 ? -4.328 34.219 33.75 1 82.62 272 PHE A O 1
ATOM 2079 N N . LYS A 1 273 ? -5.297 32.344 34.375 1 70.31 273 LYS A N 1
ATOM 2080 C CA . LYS A 1 273 ? -6.121 33 35.375 1 70.31 273 LYS A CA 1
ATOM 2081 C C . LYS A 1 273 ? -5.293 33.938 36.25 1 70.31 273 LYS A C 1
ATOM 2083 O O . LYS A 1 273 ? -5.742 35.062 36.562 1 70.31 273 LYS A O 1
ATOM 2088 N N . ASN A 1 274 ? -4.359 33.406 37.062 1 53.91 274 ASN A N 1
ATOM 2089 C CA . ASN A 1 274 ? -3.791 34.25 38.094 1 53.91 274 ASN A CA 1
ATOM 2090 C C . ASN A 1 274 ? -2.861 35.312 37.531 1 53.91 274 ASN A C 1
ATOM 2092 O O . ASN A 1 274 ? -2.047 35.906 38.219 1 53.91 274 ASN A O 1
ATOM 2096 N N . ALA A 1 275 ? -2.684 35.469 36.312 1 49.94 275 ALA A N 1
ATOM 2097 C CA . ALA A 1 275 ? -1.771 36.5 35.844 1 49.94 275 ALA A CA 1
ATOM 2098 C C . ALA A 1 275 ? -2.359 37.906 36.094 1 49.94 275 ALA A C 1
ATOM 2100 O O . ALA A 1 275 ? -3.342 38.281 35.469 1 49.94 275 ALA A O 1
ATOM 2101 N N . LYS A 1 276 ? -2.414 38.312 37.312 1 44.5 276 LYS A N 1
ATOM 2102 C CA . LYS A 1 276 ? -2.637 39.688 37.688 1 44.5 276 LYS A CA 1
ATOM 2103 C C . LYS A 1 276 ? -1.963 40.656 36.719 1 44.5 276 LYS A C 1
ATOM 2105 O O . LYS A 1 276 ? -0.792 40.5 36.375 1 44.5 276 LYS A O 1
ATOM 2110 N N . PRO A 1 277 ? -2.713 41.406 35.969 1 41.19 277 PRO A N 1
ATOM 2111 C CA . PRO A 1 277 ? -2.008 42.438 35.156 1 41.19 277 PRO A CA 1
ATOM 2112 C C . PRO A 1 277 ? -0.921 43.156 35.969 1 41.19 277 PRO A C 1
ATOM 2114 O O . PRO A 1 277 ? -1.189 43.688 37.031 1 41.19 277 PRO A O 1
ATOM 2117 N N . ASN A 1 278 ? 0.206 42.594 36.125 1 36.03 278 ASN A N 1
ATOM 2118 C CA . ASN A 1 278 ? 1.249 43.438 36.688 1 36.03 278 ASN A CA 1
ATOM 2119 C C . ASN A 1 278 ? 1.367 44.75 35.938 1 36.03 278 ASN A C 1
ATOM 2121 O O . ASN A 1 278 ? 2.02 44.812 34.906 1 36.03 278 ASN A O 1
ATOM 2125 N N . ILE A 1 279 ? 0.364 45.531 35.781 1 36.69 279 ILE A N 1
ATOM 2126 C CA . ILE A 1 279 ? 0.47 46.906 35.281 1 36.69 279 ILE A CA 1
ATOM 2127 C C . ILE A 1 279 ? 1.534 47.656 36.094 1 36.69 279 ILE A C 1
ATOM 2129 O O . ILE A 1 279 ? 1.333 47.969 37.25 1 36.69 279 ILE A O 1
ATOM 2133 N N . GLN A 1 280 ? 2.785 47.25 35.969 1 34.31 280 GLN A N 1
ATOM 2134 C CA . GLN A 1 280 ? 3.811 48.188 36.438 1 34.31 280 GLN A CA 1
ATOM 2135 C C . GLN A 1 280 ? 3.617 49.562 35.844 1 34.31 280 GLN A C 1
ATOM 2137 O O . GLN A 1 280 ? 3.469 49.719 34.625 1 34.31 280 GLN A O 1
ATOM 2142 N N . LYS A 1 281 ? 3.217 50.531 36.594 1 38.81 281 LYS A N 1
ATOM 2143 C CA . LYS A 1 281 ? 3.135 51.969 36.344 1 38.81 281 LYS A CA 1
ATOM 2144 C C . LYS A 1 281 ? 4.406 52.5 35.656 1 38.81 281 LYS A C 1
ATOM 2146 O O . LYS A 1 281 ? 5.512 52.25 36.156 1 38.81 281 LYS A O 1
ATOM 2151 N N . PRO A 1 282 ? 4.402 52.844 34.344 1 34.41 282 PRO A N 1
ATOM 2152 C CA . PRO A 1 282 ? 5.574 53.438 33.656 1 34.41 282 PRO A CA 1
ATOM 2153 C C . PRO A 1 282 ? 6.262 54.5 34.5 1 34.41 282 PRO A C 1
ATOM 2155 O O . PRO A 1 282 ? 5.594 55.344 35.094 1 34.41 282 PRO A O 1
ATOM 2158 N N . VAL A 1 283 ? 7.387 54.188 35.062 1 34.78 283 VAL A N 1
ATOM 2159 C CA . VAL A 1 283 ? 8.188 55.188 35.719 1 34.78 283 VAL A CA 1
ATOM 2160 C C . VAL A 1 283 ? 8.445 56.375 34.781 1 34.78 283 VAL A C 1
ATOM 2162 O O . VAL A 1 283 ? 8.938 56.188 33.656 1 34.78 283 VAL A O 1
ATOM 2165 N N . THR A 1 284 ? 7.691 57.406 34.812 1 32.22 284 THR A N 1
ATOM 2166 C CA . THR A 1 284 ? 7.828 58.656 34.062 1 32.22 284 THR A CA 1
ATOM 2167 C C . THR A 1 284 ? 9.234 59.219 34.25 1 32.22 284 THR A C 1
ATOM 2169 O O . THR A 1 284 ? 9.656 59.562 35.344 1 32.22 284 THR A O 1
ATOM 2172 N N . PRO A 1 285 ? 10.18 58.656 33.375 1 31.31 285 PRO A N 1
ATOM 2173 C CA . PRO A 1 285 ? 11.516 59.219 33.562 1 31.31 285 PRO A CA 1
ATOM 2174 C C . PRO A 1 285 ? 11.531 60.719 33.531 1 31.31 285 PRO A C 1
ATOM 2176 O O . PRO A 1 285 ? 10.727 61.344 32.812 1 31.31 285 PRO A O 1
ATOM 2179 N N . LYS A 1 286 ? 11.984 61.375 34.562 1 34.22 286 LYS A N 1
ATOM 2180 C CA . LYS A 1 286 ? 12.211 62.812 34.75 1 34.22 286 LYS A CA 1
ATOM 2181 C C . LYS A 1 286 ? 13.109 63.375 33.656 1 34.22 286 LYS A C 1
ATOM 2183 O O . LYS A 1 286 ? 14.219 62.906 33.438 1 34.22 286 LYS A O 1
ATOM 2188 N N . LEU A 1 287 ? 12.602 64 32.594 1 29.78 287 LEU A N 1
ATOM 2189 C CA . LEU A 1 287 ? 13.047 64.688 31.391 1 29.78 287 LEU A CA 1
ATOM 2190 C C . LEU A 1 287 ? 14.117 65.75 31.719 1 29.78 287 LEU A C 1
ATOM 2192 O O . LEU A 1 287 ? 13.805 66.875 31.891 1 29.78 287 LEU A O 1
ATOM 2196 N N . GLY A 1 288 ? 15.016 65.5 32.781 1 29.61 288 GLY A N 1
ATOM 2197 C CA . GLY A 1 288 ? 15.898 66.625 33.031 1 29.61 288 GLY A CA 1
ATOM 2198 C C . GLY A 1 288 ? 16.906 66.812 31.922 1 29.61 288 GLY A C 1
ATOM 2199 O O . GLY A 1 288 ? 17.938 66.125 31.875 1 29.61 288 GLY A O 1
ATOM 2200 N N . GLY A 1 289 ? 16.484 67 30.75 1 27.56 289 GLY A N 1
ATOM 2201 C CA . GLY A 1 289 ? 17.25 67.062 29.516 1 27.56 289 GLY A CA 1
ATOM 2202 C C . GLY A 1 289 ? 18.156 68.312 29.469 1 27.56 289 GLY A C 1
ATOM 2203 O O . GLY A 1 289 ? 17.688 69.438 29.516 1 27.56 289 GLY A O 1
ATOM 2204 N N . PRO A 1 290 ? 19.328 68.312 30.047 1 26.03 290 PRO A N 1
ATOM 2205 C CA . PRO A 1 290 ? 20.047 69.562 29.875 1 26.03 290 PRO A CA 1
ATOM 2206 C C . PRO A 1 290 ? 20.328 69.875 28.406 1 26.03 290 PRO A C 1
ATOM 2208 O O . PRO A 1 290 ? 20.578 69 27.609 1 26.03 290 PRO A O 1
ATOM 2211 N N . LYS A 1 291 ? 19.844 71 27.812 1 29.98 291 LYS A N 1
ATOM 2212 C CA . LYS A 1 291 ? 19.891 71.688 26.531 1 29.98 291 LYS A CA 1
ATOM 2213 C C . LYS A 1 291 ? 21.344 71.938 26.125 1 29.98 291 LYS A C 1
ATOM 2215 O O . LYS A 1 291 ? 22.031 72.75 26.734 1 29.98 291 LYS A O 1
ATOM 2220 N N . SER A 1 292 ? 22.172 70.938 25.781 1 21.73 292 SER A N 1
ATOM 2221 C CA . SER A 1 292 ? 23.516 71.25 25.281 1 21.73 292 SER A CA 1
ATOM 2222 C C . SER A 1 292 ? 23.438 72.062 23.984 1 21.73 292 SER A C 1
ATOM 2224 O O . SER A 1 292 ? 22.641 71.75 23.094 1 21.73 292 SER A O 1
ATOM 2226 N N . LYS A 1 293 ? 24.031 73.312 23.844 1 28.17 293 LYS A N 1
ATOM 2227 C CA . LYS A 1 293 ? 24.188 74.438 22.938 1 28.17 293 LYS A CA 1
ATOM 2228 C C . LYS A 1 293 ? 24.922 74.062 21.656 1 28.17 293 LYS A C 1
ATOM 2230 O O . LYS A 1 293 ? 26.109 73.688 21.703 1 28.17 293 LYS A O 1
ATOM 2235 N N . ILE A 1 294 ? 24.297 73.438 20.672 1 22.75 294 ILE A N 1
ATOM 2236 C CA . ILE A 1 294 ? 24.812 73.125 19.344 1 22.75 294 ILE A CA 1
ATOM 2237 C C . ILE A 1 294 ? 25.156 74.375 18.578 1 22.75 294 ILE A C 1
ATOM 2239 O O . ILE A 1 294 ? 24.266 75.188 18.297 1 22.75 294 ILE A O 1
ATOM 2243 N N . GLN A 1 295 ? 26.234 75 18.797 1 23.48 295 GLN A N 1
ATOM 2244 C CA . GLN A 1 295 ? 26.672 76.188 18.078 1 23.48 295 GLN A CA 1
ATOM 2245 C C . GLN A 1 295 ? 26.922 75.875 16.594 1 23.48 295 GLN A C 1
ATOM 2247 O O . GLN A 1 295 ? 27.609 74.938 16.281 1 23.48 295 GLN A O 1
ATOM 2252 N N . PHE A 1 296 ? 26.109 76.375 15.633 1 22.69 296 PHE A N 1
ATOM 2253 C CA . PHE A 1 296 ? 25.922 76.438 14.188 1 22.69 296 PHE A CA 1
ATOM 2254 C C . PHE A 1 296 ? 27.156 77 13.5 1 22.69 296 PHE A C 1
ATOM 2256 O O . PHE A 1 296 ? 27.453 78.25 13.633 1 22.69 296 PHE A O 1
ATOM 2263 N N . THR A 1 297 ? 28.312 76.312 13.539 1 21.89 297 THR A N 1
ATOM 2264 C CA . THR A 1 297 ? 29.438 76.875 12.82 1 21.89 297 THR A CA 1
ATOM 2265 C C . THR A 1 297 ? 29.219 76.812 11.312 1 21.89 297 THR A C 1
ATOM 2267 O O . THR A 1 297 ? 29 75.75 10.766 1 21.89 297 THR A O 1
ATOM 2270 N N . ASN A 1 298 ? 28.734 77.875 10.609 1 21.77 298 ASN A N 1
ATOM 2271 C CA . ASN A 1 298 ? 28.453 78.188 9.219 1 21.77 298 ASN A CA 1
ATOM 2272 C C . ASN A 1 298 ? 29.703 78.125 8.359 1 21.77 298 ASN A C 1
ATOM 2274 O O . ASN A 1 298 ? 30.359 79.125 8.102 1 21.77 298 ASN A O 1
ATOM 2278 N N . GLN A 1 299 ? 30.688 77.25 8.594 1 23.34 299 GLN A N 1
ATOM 2279 C CA . GLN A 1 299 ? 31.797 77.5 7.691 1 23.34 299 GLN A CA 1
ATOM 2280 C C . GLN A 1 299 ? 31.344 77.5 6.234 1 23.34 299 GLN A C 1
ATOM 2282 O O . GLN A 1 299 ? 30.453 76.688 5.875 1 23.34 299 GLN A O 1
ATOM 2287 N N . GLN A 1 300 ? 32.281 78.188 5.207 1 23.08 300 GLN A N 1
ATOM 2288 C CA . GLN A 1 300 ? 32.438 79.062 4.02 1 23.08 300 GLN A CA 1
ATOM 2289 C C . GLN A 1 300 ? 32.188 78.25 2.746 1 23.08 300 GLN A C 1
ATOM 2291 O O . GLN A 1 300 ? 32.594 77.062 2.637 1 23.08 300 GLN A O 1
ATOM 2296 N N . LEU A 1 301 ? 31.266 78.812 1.853 1 22.44 301 LEU A N 1
ATOM 2297 C CA . LEU A 1 301 ? 30.531 78.875 0.594 1 22.44 301 LEU A CA 1
ATOM 2298 C C . LEU A 1 301 ? 31.469 78.688 -0.591 1 22.44 301 LEU A C 1
ATOM 2300 O O . LEU A 1 301 ? 31.016 78.375 -1.709 1 22.44 301 LEU A O 1
ATOM 2304 N N . GLN A 1 302 ? 32.75 79.188 -0.566 1 20.92 302 GLN A N 1
ATOM 2305 C CA . GLN A 1 302 ? 33.344 79.812 -1.75 1 20.92 302 GLN A CA 1
ATOM 2306 C C . GLN A 1 302 ? 33.844 78.75 -2.738 1 20.92 302 GLN A C 1
ATOM 2308 O O . GLN A 1 302 ? 34.219 79.125 -3.867 1 20.92 302 GLN A O 1
ATOM 2313 N N . ARG A 1 303 ? 34.281 77.625 -2.479 1 19.02 303 ARG A N 1
ATOM 2314 C CA . ARG A 1 303 ? 34.969 77.125 -3.697 1 19.02 303 ARG A CA 1
ATOM 2315 C C . ARG A 1 303 ? 33.938 76.625 -4.715 1 19.02 303 ARG A C 1
ATOM 2317 O O . ARG A 1 303 ? 32.938 76 -4.344 1 19.02 303 ARG A O 1
ATOM 2324 N N . MET B 1 1 ? 12.766 -42.125 7.309 1 52.56 1 MET B N 1
ATOM 2325 C CA . MET B 1 1 ? 12.336 -42.656 6.023 1 52.56 1 MET B CA 1
ATOM 2326 C C . MET B 1 1 ? 12.039 -41.531 5.031 1 52.56 1 MET B C 1
ATOM 2328 O O . MET B 1 1 ? 11.508 -40.5 5.414 1 52.56 1 MET B O 1
ATOM 2332 N N . THR B 1 2 ? 12.633 -41.594 3.844 1 75.25 2 THR B N 1
ATOM 2333 C 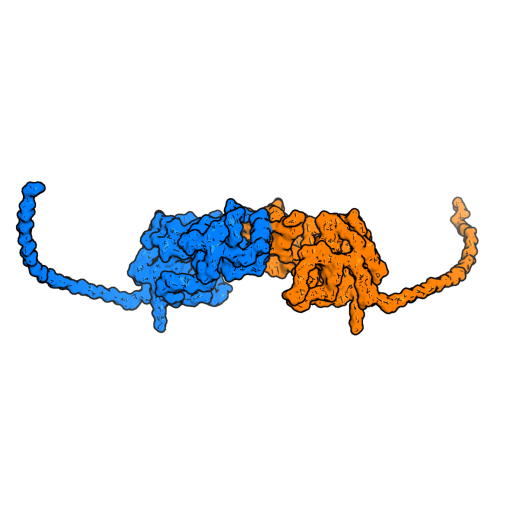CA . THR B 1 2 ? 12.461 -40.562 2.84 1 75.25 2 THR B CA 1
ATOM 2334 C C . THR B 1 2 ? 11.023 -40.531 2.336 1 75.25 2 THR B C 1
ATOM 2336 O O . THR B 1 2 ? 10.469 -41.562 1.947 1 75.25 2 THR B O 1
ATOM 2339 N N . ILE B 1 3 ? 10.297 -39.469 2.533 1 87.12 3 ILE B N 1
ATOM 2340 C CA . ILE B 1 3 ? 8.922 -39.312 2.078 1 87.12 3 ILE B CA 1
ATOM 2341 C C . ILE B 1 3 ? 8.891 -39.25 0.552 1 87.12 3 ILE B C 1
ATOM 2343 O O . ILE B 1 3 ? 9.602 -38.438 -0.057 1 87.12 3 ILE B O 1
ATOM 2347 N N . ILE B 1 4 ? 8.203 -40.188 -0.062 1 91.56 4 ILE B N 1
ATOM 2348 C CA . ILE B 1 4 ? 8.047 -40.25 -1.512 1 91.56 4 ILE B CA 1
ATOM 2349 C C . ILE B 1 4 ? 7.031 -39.188 -1.951 1 91.56 4 ILE B C 1
ATOM 2351 O O . ILE B 1 4 ? 5.898 -39.156 -1.46 1 91.56 4 ILE B O 1
ATOM 2355 N N . PRO B 1 5 ? 7.418 -38.312 -2.834 1 96.94 5 PRO B N 1
ATOM 2356 C CA . PRO B 1 5 ? 6.469 -37.312 -3.293 1 96.94 5 PRO B CA 1
ATOM 2357 C C . PRO B 1 5 ? 5.297 -37.906 -4.07 1 96.94 5 PRO B C 1
ATOM 2359 O O . PRO B 1 5 ? 5.473 -38.875 -4.809 1 96.94 5 PRO B O 1
ATOM 2362 N N . LYS B 1 6 ? 4.148 -37.281 -3.885 1 98.19 6 LYS B N 1
ATOM 2363 C CA . LYS B 1 6 ? 2.938 -37.688 -4.586 1 98.19 6 LYS B CA 1
ATOM 2364 C C . LYS B 1 6 ? 2.471 -36.625 -5.566 1 98.19 6 LYS B C 1
ATOM 2366 O O . LYS B 1 6 ? 1.67 -36.906 -6.461 1 98.19 6 LYS B O 1
ATOM 2371 N N . ALA B 1 7 ? 2.943 -35.406 -5.379 1 98.5 7 ALA B N 1
ATOM 2372 C CA . ALA B 1 7 ? 2.576 -34.312 -6.273 1 98.5 7 ALA B CA 1
ATOM 2373 C C . ALA B 1 7 ? 3.764 -33.375 -6.527 1 98.5 7 ALA B C 1
ATOM 2375 O O . ALA B 1 7 ? 4.641 -33.25 -5.672 1 98.5 7 ALA B O 1
ATOM 2376 N N . ILE B 1 8 ? 3.75 -32.844 -7.68 1 98.69 8 ILE B N 1
ATOM 2377 C CA . ILE B 1 8 ? 4.715 -31.828 -8.055 1 98.69 8 ILE B CA 1
ATOM 2378 C C . ILE B 1 8 ? 3.979 -30.562 -8.5 1 98.69 8 ILE B C 1
ATOM 2380 O O . ILE B 1 8 ? 3.104 -30.625 -9.367 1 98.69 8 ILE B O 1
ATOM 2384 N N . LEU B 1 9 ? 4.207 -29.438 -7.789 1 98.88 9 LEU B N 1
ATOM 2385 C CA . LEU B 1 9 ? 3.646 -28.125 -8.117 1 98.88 9 LEU B CA 1
ATOM 2386 C C . LEU B 1 9 ? 4.574 -27.359 -9.047 1 98.88 9 LEU B C 1
ATOM 2388 O O . LEU B 1 9 ? 5.758 -27.188 -8.75 1 98.88 9 LEU B O 1
ATOM 2392 N N . LEU B 1 10 ? 4.02 -26.891 -10.156 1 98.81 10 LEU B N 1
ATOM 2393 C CA . LEU B 1 10 ? 4.848 -26.266 -11.18 1 98.81 10 LEU B CA 1
ATOM 2394 C C . LEU B 1 10 ? 4.438 -24.812 -11.383 1 98.81 10 LEU B C 1
ATOM 2396 O O . LEU B 1 10 ? 3.279 -24.516 -11.695 1 98.81 10 LEU B O 1
ATOM 2400 N N . ASP B 1 11 ? 5.406 -23.891 -11.234 1 98.38 11 ASP B N 1
ATOM 2401 C CA . ASP B 1 11 ? 5.262 -22.547 -11.773 1 98.38 11 ASP B CA 1
ATOM 2402 C C . ASP B 1 11 ? 5.199 -22.562 -13.297 1 98.38 11 ASP B C 1
ATOM 2404 O O . ASP B 1 11 ? 5.48 -23.594 -13.922 1 98.38 11 ASP B O 1
ATOM 2408 N N . VAL B 1 12 ? 4.809 -21.406 -13.867 1 96.81 12 VAL B N 1
ATOM 2409 C CA . VAL B 1 12 ? 4.648 -21.406 -15.312 1 96.81 12 VAL B CA 1
ATOM 2410 C C . VAL B 1 12 ? 5.688 -20.484 -15.945 1 96.81 12 VAL B C 1
ATOM 2412 O O . VAL B 1 12 ? 6.656 -20.953 -16.547 1 96.81 12 VAL B O 1
ATOM 2415 N N . ASP B 1 13 ? 5.547 -19.219 -15.68 1 94 13 ASP B N 1
ATOM 2416 C CA . ASP B 1 13 ? 6.449 -18.25 -16.281 1 94 13 ASP B CA 1
ATOM 2417 C C . ASP B 1 13 ? 7.875 -18.422 -15.766 1 94 13 ASP B C 1
ATOM 2419 O O . ASP B 1 13 ? 8.117 -18.328 -14.562 1 94 13 ASP B O 1
ATOM 2423 N N . GLY B 1 14 ? 8.75 -18.75 -16.672 1 95.56 14 GLY B N 1
ATOM 2424 C CA . GLY B 1 14 ? 10.141 -18.953 -16.312 1 95.56 14 GLY B CA 1
ATOM 2425 C C . GLY B 1 14 ? 10.453 -20.391 -15.922 1 95.56 14 GLY B C 1
ATOM 2426 O O . GLY B 1 14 ? 11.609 -20.75 -15.711 1 95.56 14 GLY B O 1
ATOM 2427 N N . THR B 1 15 ? 9.43 -21.219 -15.867 1 98.25 15 THR B N 1
ATOM 2428 C CA . THR B 1 15 ? 9.586 -22.609 -15.477 1 98.25 15 THR B CA 1
ATOM 2429 C C . THR B 1 15 ? 9.117 -23.547 -16.594 1 98.25 15 THR B C 1
ATOM 2431 O O . THR B 1 15 ? 9.883 -24.375 -17.062 1 98.25 15 THR B O 1
ATOM 2434 N N . ILE B 1 16 ? 7.914 -23.344 -17 1 98.12 16 ILE B N 1
ATOM 2435 C CA . ILE B 1 16 ? 7.367 -24.125 -18.109 1 98.12 16 ILE B CA 1
ATOM 2436 C C . ILE B 1 16 ? 7.664 -23.422 -19.438 1 98.12 16 ILE B C 1
ATOM 2438 O O . ILE B 1 16 ? 8.055 -24.078 -20.406 1 98.12 16 ILE B O 1
ATOM 2442 N N . TRP B 1 17 ? 7.469 -22.078 -19.406 1 96.06 17 TRP B N 1
ATOM 2443 C CA . TRP B 1 17 ? 7.66 -21.344 -20.656 1 96.06 17 TRP B CA 1
ATOM 2444 C C . TRP B 1 17 ? 8.227 -19.953 -20.375 1 96.06 17 TRP B C 1
ATOM 2446 O O . TRP B 1 17 ? 8.398 -19.562 -19.219 1 96.06 17 TRP B O 1
ATOM 2456 N N . LYS B 1 18 ? 8.656 -19.312 -21.391 1 92.69 18 LYS B N 1
ATOM 2457 C CA . LYS B 1 18 ? 9.008 -17.891 -21.422 1 92.69 18 LYS B CA 1
ATOM 2458 C C . LYS B 1 18 ? 8.258 -17.156 -22.516 1 92.69 18 LYS B C 1
ATOM 2460 O O . LYS B 1 18 ? 8.43 -17.453 -23.703 1 92.69 18 LYS B O 1
ATOM 2465 N N . ALA B 1 19 ? 7.43 -16.266 -22.047 1 87.31 19 ALA B N 1
ATOM 2466 C CA . ALA B 1 19 ? 6.656 -15.453 -22.984 1 87.31 19 ALA B CA 1
ATOM 2467 C C . ALA B 1 19 ? 5.891 -16.328 -23.969 1 87.31 19 ALA B C 1
ATOM 2469 O O . ALA B 1 19 ? 5.93 -16.078 -25.188 1 87.31 19 ALA B O 1
ATOM 2470 N N . GLY B 1 20 ? 5.398 -17.375 -23.484 1 88.88 20 GLY B N 1
ATOM 2471 C CA . GLY B 1 20 ? 4.523 -18.203 -24.297 1 88.88 20 GLY B CA 1
ATOM 2472 C C . GLY B 1 20 ? 5.254 -19.312 -25.031 1 88.88 20 GLY B C 1
ATOM 2473 O O . GLY B 1 20 ? 4.629 -20.188 -25.641 1 88.88 20 GLY B O 1
ATOM 2474 N N . THR B 1 21 ? 6.535 -19.328 -25.031 1 93.88 21 THR B N 1
ATOM 2475 C CA . THR B 1 21 ? 7.309 -20.391 -25.656 1 93.88 21 THR B CA 1
ATOM 2476 C C . THR B 1 21 ? 7.758 -21.422 -24.641 1 93.88 21 THR B C 1
ATOM 2478 O O . THR B 1 21 ? 8.555 -21.109 -23.734 1 93.88 21 THR B O 1
ATOM 2481 N N . VAL B 1 22 ? 7.293 -22.656 -24.859 1 97.81 22 VAL B N 1
ATOM 2482 C CA . VAL B 1 22 ? 7.598 -23.734 -23.922 1 97.81 22 VAL B CA 1
ATOM 2483 C C . VAL B 1 22 ? 9.078 -24.109 -24.031 1 97.81 22 VAL B C 1
ATOM 2485 O O . VAL B 1 22 ? 9.625 -24.203 -25.141 1 97.81 22 VAL B O 1
ATOM 2488 N N . PHE B 1 23 ? 9.695 -24.328 -22.891 1 98 23 PHE B N 1
ATOM 2489 C CA . PHE B 1 23 ? 11.102 -24.688 -22.891 1 98 23 PHE B CA 1
ATOM 2490 C C . PHE B 1 23 ? 11.305 -26.094 -23.438 1 98 23 PHE B C 1
ATOM 2492 O O . PHE B 1 23 ? 10.469 -26.984 -23.234 1 98 23 PHE B O 1
ATOM 2499 N N . PRO B 1 24 ? 12.492 -26.328 -24.094 1 97.88 24 PRO B N 1
ATOM 2500 C CA . PRO B 1 24 ? 12.773 -27.672 -24.641 1 97.88 24 PRO B CA 1
ATOM 2501 C C . PRO B 1 24 ? 12.781 -28.75 -23.562 1 97.88 24 PRO B C 1
ATOM 2503 O O . PRO B 1 24 ? 13.328 -28.547 -22.469 1 97.88 24 PRO B O 1
ATOM 2506 N N . GLY B 1 25 ? 12.102 -29.859 -23.875 1 98.38 25 GLY B N 1
ATOM 2507 C CA . GLY B 1 25 ? 12.148 -31.031 -23 1 98.38 25 GLY B CA 1
ATOM 2508 C C . GLY B 1 25 ? 11.094 -31 -21.906 1 98.38 25 GLY B C 1
ATOM 2509 O O . GLY B 1 25 ? 10.867 -32 -21.219 1 98.38 25 GLY B O 1
ATOM 2510 N N . VAL B 1 26 ? 10.391 -29.922 -21.766 1 98.5 26 VAL B N 1
ATOM 2511 C CA . VAL B 1 26 ? 9.461 -29.734 -20.641 1 98.5 26 VAL B CA 1
ATOM 2512 C C . VAL B 1 26 ? 8.227 -30.609 -20.859 1 98.5 26 VAL B C 1
ATOM 2514 O O . VAL B 1 26 ? 7.797 -31.312 -19.938 1 98.5 26 VAL B O 1
ATOM 2517 N N . PRO B 1 27 ? 7.648 -30.672 -22.062 1 98.19 27 PRO B N 1
ATOM 2518 C CA . PRO B 1 27 ? 6.496 -31.562 -22.25 1 98.19 27 PRO B CA 1
ATOM 2519 C C . PRO B 1 27 ? 6.816 -33.031 -21.938 1 98.19 27 PRO B C 1
ATOM 2521 O O . PRO B 1 27 ? 6.035 -33.688 -21.266 1 98.19 27 PRO B O 1
ATOM 2524 N N . GLU B 1 28 ? 7.965 -33.438 -22.391 1 98.12 28 GLU B N 1
ATOM 2525 C CA . GLU B 1 28 ? 8.406 -34.812 -22.141 1 98.12 28 GLU B CA 1
ATOM 2526 C C . GLU B 1 28 ? 8.617 -35.062 -20.641 1 98.12 28 GLU B C 1
ATOM 2528 O O . GLU B 1 28 ? 8.258 -36.094 -20.125 1 98.12 28 GLU B O 1
ATOM 2533 N N . ALA B 1 29 ? 9.203 -34.094 -20 1 98.62 29 ALA B N 1
ATOM 2534 C CA . ALA B 1 29 ? 9.453 -34.188 -18.578 1 98.62 29 ALA B CA 1
ATOM 2535 C C . ALA B 1 29 ? 8.148 -34.344 -17.797 1 98.62 29 ALA B C 1
ATOM 2537 O O . ALA B 1 29 ? 8.047 -35.156 -16.891 1 98.62 29 ALA B O 1
ATOM 2538 N N . ILE B 1 30 ? 7.164 -33.531 -18.125 1 98.44 30 ILE B N 1
ATOM 2539 C CA . ILE B 1 30 ? 5.871 -33.562 -17.453 1 98.44 30 ILE B CA 1
ATOM 2540 C C . ILE B 1 30 ? 5.211 -34.906 -17.656 1 98.44 30 ILE B C 1
ATOM 2542 O O . ILE B 1 30 ? 4.688 -35.5 -16.719 1 98.44 30 ILE B O 1
ATOM 2546 N N . SER B 1 31 ? 5.285 -35.438 -18.859 1 97.5 31 SER B N 1
ATOM 2547 C CA . SER B 1 31 ? 4.754 -36.75 -19.156 1 97.5 31 SER B CA 1
ATOM 2548 C C . SER B 1 31 ? 5.441 -37.844 -18.328 1 97.5 31 SER B C 1
ATOM 2550 O O . SER B 1 31 ? 4.789 -38.75 -17.812 1 97.5 31 SER B O 1
ATOM 2552 N N . GLU B 1 32 ? 6.707 -37.688 -18.234 1 97.56 32 GLU B N 1
ATOM 2553 C CA . GLU B 1 32 ? 7.48 -38.688 -17.469 1 97.56 32 GLU B CA 1
ATOM 2554 C C . GLU B 1 32 ? 7.105 -38.656 -15.992 1 97.56 32 GLU B C 1
ATOM 2556 O O . GLU B 1 32 ? 6.996 -39.688 -15.359 1 97.56 32 GLU B O 1
ATOM 2561 N N . MET B 1 33 ? 6.922 -37.531 -15.445 1 97.69 33 MET B N 1
ATOM 2562 C CA . MET B 1 33 ? 6.551 -37.375 -14.039 1 97.69 33 MET B CA 1
ATOM 2563 C C . MET B 1 33 ? 5.18 -38 -13.781 1 97.69 33 MET B C 1
ATOM 2565 O O . MET B 1 33 ? 4.961 -38.625 -12.75 1 97.69 33 MET B O 1
ATOM 2569 N N . ARG B 1 34 ? 4.312 -37.781 -14.727 1 97.06 34 ARG B N 1
ATOM 2570 C CA . ARG B 1 34 ? 3.002 -38.438 -14.609 1 97.06 34 ARG B CA 1
ATOM 2571 C C . ARG B 1 34 ? 3.123 -39.938 -14.625 1 97.06 34 ARG B C 1
ATOM 2573 O O . ARG B 1 34 ? 2.449 -40.656 -13.859 1 97.06 34 ARG B O 1
ATOM 2580 N N . LYS B 1 35 ? 3.984 -40.469 -15.461 1 95.69 35 LYS B N 1
ATOM 2581 C CA . LYS B 1 35 ? 4.203 -41.906 -15.562 1 95.69 35 LYS B CA 1
ATOM 2582 C C . LYS B 1 35 ? 4.777 -42.469 -14.266 1 95.69 35 LYS B C 1
ATOM 2584 O O . LYS B 1 35 ? 4.578 -43.625 -13.953 1 95.69 35 LYS B O 1
ATOM 2589 N N . MET B 1 36 ? 5.438 -41.625 -13.539 1 95.56 36 MET B N 1
ATOM 2590 C CA . MET B 1 36 ? 6.012 -42 -12.258 1 95.56 36 MET B CA 1
ATOM 2591 C C . MET B 1 36 ? 4.934 -42.094 -11.172 1 95.56 36 MET B C 1
ATOM 2593 O O . MET B 1 36 ? 5.195 -42.531 -10.062 1 95.56 36 MET B O 1
ATOM 2597 N N . GLY B 1 37 ? 3.795 -41.625 -11.539 1 95.38 37 GLY B N 1
ATOM 2598 C C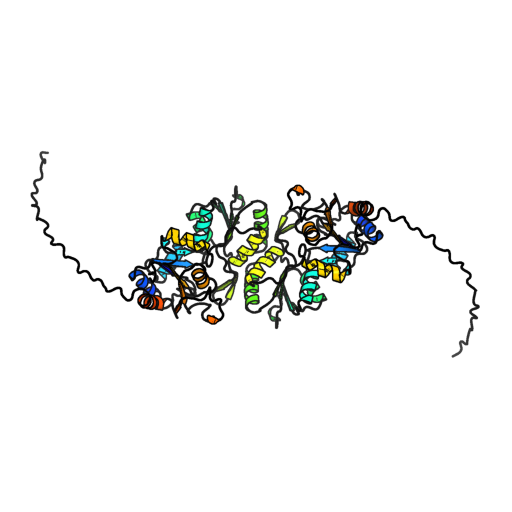A . GLY B 1 37 ? 2.691 -41.688 -10.594 1 95.38 37 GLY B CA 1
ATOM 2599 C C . GLY B 1 37 ? 2.463 -40.375 -9.859 1 95.38 37 GLY B C 1
ATOM 2600 O O . GLY B 1 37 ? 1.637 -40.281 -8.953 1 95.38 37 GLY B O 1
ATOM 2601 N N . LEU B 1 38 ? 3.139 -39.25 -10.188 1 96.69 38 LEU B N 1
ATOM 2602 C CA . LEU B 1 38 ? 2.99 -37.969 -9.523 1 96.69 38 LEU B CA 1
ATOM 2603 C C . LEU B 1 38 ? 1.796 -37.219 -10.078 1 96.69 38 LEU B C 1
ATOM 2605 O O . LEU B 1 38 ? 1.559 -37.219 -11.289 1 96.69 38 LEU B O 1
ATOM 2609 N N . ALA B 1 39 ? 0.986 -36.656 -9.203 1 97.88 39 ALA B N 1
ATOM 2610 C CA . ALA B 1 39 ? 0.091 -35.594 -9.648 1 97.88 39 ALA B CA 1
ATOM 2611 C C . ALA B 1 39 ? 0.879 -34.375 -10.078 1 97.88 39 ALA B C 1
ATOM 2613 O O . ALA B 1 39 ? 1.688 -33.844 -9.312 1 97.88 39 ALA B O 1
ATOM 2614 N N . VAL B 1 40 ? 0.643 -33.969 -11.344 1 98.25 40 VAL B N 1
ATOM 2615 C CA . VAL B 1 40 ? 1.291 -32.75 -11.852 1 98.25 40 VAL B CA 1
ATOM 2616 C C . VAL B 1 40 ? 0.32 -31.578 -11.773 1 98.25 40 VAL B C 1
ATOM 2618 O O . VAL B 1 40 ? -0.699 -31.562 -12.469 1 98.25 40 VAL B O 1
ATOM 2621 N N . ILE B 1 41 ? 0.688 -30.562 -10.969 1 98.62 41 ILE B N 1
ATOM 2622 C CA . ILE B 1 41 ? -0.204 -29.438 -10.664 1 98.62 41 ILE B CA 1
ATOM 2623 C C . ILE B 1 41 ? 0.437 -28.125 -11.109 1 98.62 41 ILE B C 1
ATOM 2625 O O . ILE B 1 41 ? 1.604 -27.859 -10.805 1 98.62 41 ILE B O 1
ATOM 2629 N N . ILE B 1 42 ? -0.353 -27.375 -11.852 1 98.5 42 ILE B N 1
ATOM 2630 C CA . ILE B 1 42 ? 0.066 -26.031 -12.203 1 98.5 42 ILE B CA 1
ATOM 2631 C C . ILE B 1 42 ? -0.323 -25.062 -11.086 1 98.5 42 ILE B C 1
ATOM 2633 O O . ILE B 1 42 ? -1.5 -24.953 -10.734 1 98.5 42 ILE B O 1
ATOM 2637 N N . LEU B 1 43 ? 0.645 -24.391 -10.508 1 98.38 43 LEU B N 1
ATOM 2638 C CA . LEU B 1 43 ? 0.424 -23.375 -9.477 1 98.38 43 LEU B CA 1
ATOM 2639 C C . LEU B 1 43 ? 0.969 -22.016 -9.93 1 98.38 43 LEU B C 1
ATOM 2641 O O . LEU B 1 43 ? 2.182 -21.797 -9.914 1 98.38 43 LEU B O 1
ATOM 2645 N N . SER B 1 44 ? 0.088 -21.125 -10.305 1 97 44 SER B N 1
ATOM 2646 C CA . SER B 1 44 ? 0.491 -19.859 -10.914 1 97 44 SER B CA 1
ATOM 2647 C C . SER B 1 44 ? -0.146 -18.672 -10.203 1 97 44 SER B C 1
ATOM 2649 O O . SER B 1 44 ? -1.312 -18.734 -9.805 1 97 44 SER B O 1
ATOM 2651 N N . ASN B 1 45 ? 0.607 -17.578 -10.047 1 96.69 45 ASN B N 1
ATOM 2652 C CA . ASN B 1 45 ? 0.077 -16.328 -9.508 1 96.69 45 ASN B CA 1
ATOM 2653 C C . ASN B 1 45 ? -0.707 -15.547 -10.555 1 96.69 45 ASN B C 1
ATOM 2655 O O . ASN B 1 45 ? -1.2 -14.453 -10.281 1 96.69 45 ASN B O 1
ATOM 2659 N N . ASN B 1 46 ? -0.906 -16.172 -11.641 1 93.19 46 ASN B N 1
ATOM 2660 C CA . ASN B 1 46 ? -1.675 -15.539 -12.711 1 93.19 46 ASN B CA 1
ATOM 2661 C C . ASN B 1 46 ? -3.168 -15.539 -12.398 1 93.19 46 ASN B C 1
ATOM 2663 O O . ASN B 1 46 ? -3.699 -16.516 -11.875 1 93.19 46 ASN B O 1
ATOM 2667 N N . SER B 1 47 ? -3.766 -14.398 -12.664 1 93.56 47 SER B N 1
ATOM 2668 C CA . SER B 1 47 ? -5.203 -14.258 -12.438 1 93.56 47 SER B CA 1
ATOM 2669 C C . SER B 1 47 ? -5.895 -13.664 -13.664 1 93.56 47 SER B C 1
ATOM 2671 O O . SER B 1 47 ? -7.035 -13.211 -13.578 1 93.56 47 SER B O 1
ATOM 2673 N N . SER B 1 48 ? -5.18 -13.617 -14.75 1 91.88 48 SER B N 1
ATOM 2674 C CA . SER B 1 48 ? -5.703 -12.93 -15.93 1 91.88 48 SER B CA 1
ATOM 2675 C C . SER B 1 48 ? -6.828 -13.734 -16.578 1 91.88 48 SER B C 1
ATOM 2677 O O . SER B 1 48 ? -7.727 -13.164 -17.203 1 91.88 48 SER B O 1
ATOM 2679 N N . ARG B 1 49 ? -6.727 -15.039 -16.469 1 90.44 49 ARG B N 1
ATOM 2680 C CA . ARG B 1 49 ? -7.754 -15.914 -17.031 1 90.44 49 ARG B CA 1
ATOM 2681 C C . ARG B 1 49 ? -8.109 -17.031 -16.062 1 90.44 49 ARG B C 1
ATOM 2683 O O . ARG B 1 49 ? -7.379 -17.281 -15.094 1 90.44 49 ARG B O 1
ATOM 2690 N N . ASP B 1 50 ? -9.227 -17.625 -16.344 1 92.62 50 ASP B N 1
ATOM 2691 C CA . ASP B 1 50 ? -9.648 -18.719 -15.453 1 92.62 50 ASP B CA 1
ATOM 2692 C C . ASP B 1 50 ? -8.852 -19.984 -15.727 1 92.62 50 ASP B C 1
ATOM 2694 O O . ASP B 1 50 ? -8.062 -20.047 -16.672 1 92.62 50 ASP B O 1
ATOM 2698 N N . ARG B 1 51 ? -9.062 -20.984 -14.93 1 96.25 51 ARG B N 1
ATOM 2699 C CA . ARG B 1 51 ? -8.281 -22.219 -14.938 1 96.25 51 ARG B CA 1
ATOM 2700 C C . ARG B 1 51 ? -8.484 -22.984 -16.234 1 96.25 51 ARG B C 1
ATOM 2702 O O . ARG B 1 51 ? -7.539 -23.547 -16.781 1 96.25 51 ARG B O 1
ATOM 2709 N N . ALA B 1 52 ? -9.719 -23.016 -16.703 1 95.31 52 ALA B N 1
ATOM 2710 C CA . ALA B 1 52 ? -10.016 -23.766 -17.922 1 95.31 52 ALA B CA 1
ATOM 2711 C C . ALA B 1 52 ? -9.25 -23.188 -19.109 1 95.31 52 ALA B C 1
ATOM 2713 O O . ALA B 1 52 ? -8.656 -23.922 -19.891 1 95.31 52 ALA B O 1
ATOM 2714 N N . HIS B 1 53 ? -9.32 -21.906 -19.188 1 94.5 53 HIS B N 1
ATOM 2715 C CA . HIS B 1 53 ? -8.586 -21.234 -20.25 1 94.5 53 HIS B CA 1
ATOM 2716 C C . HIS B 1 53 ? -7.086 -21.469 -20.125 1 94.5 53 HIS B C 1
ATOM 2718 O O . HIS B 1 53 ? -6.402 -21.734 -21.109 1 94.5 53 HIS B O 1
ATOM 2724 N N . PHE B 1 54 ? -6.641 -21.375 -19 1 93.31 54 PHE B N 1
ATOM 2725 C CA . PHE B 1 54 ? -5.219 -21.547 -18.719 1 93.31 54 PHE B CA 1
ATOM 2726 C C . PHE B 1 54 ? -4.766 -22.953 -19.109 1 93.31 54 PHE B C 1
ATOM 2728 O O . PHE B 1 54 ? -3.729 -23.125 -19.75 1 93.31 54 PHE B O 1
ATOM 2735 N N . ALA B 1 55 ? -5.523 -23.984 -18.734 1 96.19 55 ALA B N 1
ATOM 2736 C CA . ALA B 1 55 ? -5.234 -25.375 -19.094 1 96.19 55 ALA B CA 1
ATOM 2737 C C . ALA B 1 55 ? -5.219 -25.562 -20.609 1 96.19 55 ALA B C 1
ATOM 2739 O O . ALA B 1 55 ? -4.332 -26.234 -21.156 1 96.19 55 ALA B O 1
ATOM 2740 N N . LYS B 1 56 ? -6.141 -24.953 -21.234 1 96 56 LYS B N 1
ATOM 2741 C CA . LYS B 1 56 ? -6.23 -25.047 -22.688 1 96 56 LYS B CA 1
ATOM 2742 C C . LYS B 1 56 ? -5 -24.438 -23.359 1 96 56 LYS B C 1
ATOM 2744 O O . LYS B 1 56 ? -4.441 -25.016 -24.281 1 96 56 LYS B O 1
ATOM 2749 N N . VAL B 1 57 ? -4.605 -23.297 -22.891 1 95.44 57 VAL B N 1
ATOM 2750 C CA . VAL B 1 57 ? -3.457 -22.609 -23.469 1 95.44 57 VAL B CA 1
ATOM 2751 C C . VAL B 1 57 ? -2.205 -23.469 -23.328 1 95.44 57 VAL B C 1
ATOM 2753 O O . VAL B 1 57 ? -1.438 -23.625 -24.281 1 95.44 57 VAL B O 1
ATOM 2756 N N . LEU B 1 58 ? -2.018 -24.047 -22.172 1 96 58 LEU B N 1
ATOM 2757 C CA . LEU B 1 58 ? -0.856 -24.891 -21.953 1 96 58 LEU B CA 1
ATOM 2758 C C . LEU B 1 58 ? -0.932 -26.156 -22.797 1 96 58 LEU B C 1
ATOM 2760 O O . LEU B 1 58 ? 0.077 -26.609 -23.359 1 96 58 LEU B O 1
ATOM 2764 N N . SER B 1 59 ? -2.088 -26.719 -22.875 1 95.69 59 SER B N 1
ATOM 2765 C CA . SER B 1 59 ? -2.285 -27.906 -23.703 1 95.69 59 SER B CA 1
ATOM 2766 C C . SER B 1 59 ? -1.978 -27.609 -25.172 1 95.69 59 SER B C 1
ATOM 2768 O O . SER B 1 59 ? -1.329 -28.422 -25.844 1 95.69 59 SER B O 1
ATOM 2770 N N . ASP B 1 60 ? -2.443 -26.5 -25.594 1 95.69 60 ASP B N 1
ATOM 2771 C CA . ASP B 1 60 ? -2.205 -26.094 -26.984 1 95.69 60 ASP B CA 1
ATOM 2772 C C . ASP B 1 60 ? -0.711 -25.922 -27.25 1 95.69 60 ASP B C 1
ATOM 2774 O O . ASP B 1 60 ? -0.27 -26.016 -28.406 1 95.69 60 ASP B O 1
ATOM 2778 N N . LYS B 1 61 ? -0.004 -25.797 -26.219 1 95.44 61 LYS B N 1
ATOM 2779 C CA . LYS B 1 61 ? 1.43 -25.562 -26.359 1 95.44 61 LYS B CA 1
ATOM 2780 C C . LYS B 1 61 ? 2.223 -26.828 -26.078 1 95.44 61 LYS B C 1
ATOM 2782 O O . LYS B 1 61 ? 3.441 -26.797 -25.906 1 95.44 61 LYS B O 1
ATOM 2787 N N . GLY B 1 62 ? 1.542 -27.953 -25.938 1 94.81 62 GLY B N 1
ATOM 2788 C CA . GLY B 1 62 ? 2.232 -29.234 -25.922 1 94.81 62 GLY B CA 1
ATOM 2789 C C . GLY B 1 62 ? 2.225 -29.891 -24.562 1 94.81 62 GLY B C 1
ATOM 2790 O O . GLY B 1 62 ? 2.75 -31 -24.391 1 94.81 62 GLY B O 1
ATOM 2791 N N . ILE B 1 63 ? 1.679 -29.219 -23.625 1 96.25 63 ILE B N 1
ATOM 2792 C CA . ILE B 1 63 ? 1.532 -29.859 -22.328 1 96.25 63 ILE B CA 1
ATOM 2793 C C . ILE B 1 63 ? 0.264 -30.719 -22.312 1 96.25 63 ILE B C 1
ATOM 2795 O O . ILE B 1 63 ? -0.817 -30.219 -21.984 1 96.25 63 ILE B O 1
ATOM 2799 N N . ALA B 1 64 ? 0.447 -31.969 -22.5 1 90.69 64 ALA B N 1
ATOM 2800 C CA . ALA B 1 64 ? -0.686 -32.844 -22.766 1 90.69 64 ALA B CA 1
ATOM 2801 C C . ALA B 1 64 ? -1.419 -33.219 -21.484 1 90.69 64 ALA B C 1
ATOM 2803 O O . ALA B 1 64 ? -0.858 -33.094 -20.391 1 90.69 64 ALA B O 1
ATOM 2804 N N . ASN B 1 65 ? -2.668 -33.531 -21.594 1 91.5 65 ASN B N 1
ATOM 2805 C CA . ASN B 1 65 ? -3.498 -34.125 -20.562 1 91.5 65 ASN B CA 1
ATOM 2806 C C . ASN B 1 65 ? -3.627 -33.219 -19.344 1 91.5 65 ASN B C 1
ATOM 2808 O O . ASN B 1 65 ? -3.443 -33.688 -18.203 1 91.5 65 ASN B O 1
ATOM 2812 N N . LEU B 1 66 ? -3.846 -31.953 -19.625 1 94.06 66 LEU B N 1
ATOM 2813 C CA . LEU B 1 66 ? -4.082 -30.984 -18.547 1 94.06 66 LEU B CA 1
ATOM 2814 C C . LEU B 1 66 ? -5.547 -30.562 -18.516 1 94.06 66 LEU B C 1
ATOM 2816 O O . LEU B 1 66 ? -6.133 -30.25 -19.547 1 94.06 66 LEU B O 1
ATOM 2820 N N . SER B 1 67 ? -6.156 -30.688 -17.359 1 94.75 67 SER B N 1
ATOM 2821 C CA . SER B 1 67 ? -7.512 -30.188 -17.156 1 94.75 67 SER B CA 1
ATOM 2822 C C . SER B 1 67 ? -7.523 -29.047 -16.141 1 94.75 67 SER B C 1
ATOM 2824 O O . SER B 1 67 ? -6.508 -28.766 -15.508 1 94.75 67 SER B O 1
ATOM 2826 N N . LYS B 1 68 ? -8.664 -28.406 -15.992 1 96.12 68 LYS B N 1
ATOM 2827 C CA . LYS B 1 68 ? -8.797 -27.297 -15.047 1 96.12 68 LYS B CA 1
ATOM 2828 C C . LYS B 1 68 ? -8.516 -27.766 -13.617 1 96.12 68 LYS B C 1
ATOM 2830 O O . LYS B 1 68 ? -8.062 -26.984 -12.781 1 96.12 68 LYS B O 1
ATOM 2835 N N . ASN B 1 69 ? -8.734 -29.047 -13.336 1 96.31 69 ASN B N 1
ATOM 2836 C CA . ASN B 1 69 ? -8.539 -29.578 -11.992 1 96.31 69 ASN B CA 1
ATOM 2837 C C . ASN B 1 69 ? -7.055 -29.656 -11.633 1 96.31 69 ASN B C 1
ATOM 2839 O O . ASN B 1 69 ? -6.703 -29.812 -10.461 1 96.31 69 ASN B O 1
ATOM 2843 N N . ASP B 1 70 ? -6.219 -29.531 -12.68 1 97.31 70 ASP B N 1
ATOM 2844 C CA . ASP B 1 70 ? -4.773 -29.578 -12.477 1 97.31 70 ASP B CA 1
ATOM 2845 C C . ASP B 1 70 ? -4.199 -28.172 -12.32 1 97.31 70 ASP B C 1
ATOM 2847 O O . ASP B 1 70 ? -2.986 -28 -12.172 1 97.31 70 ASP B O 1
ATOM 2851 N N . VAL B 1 71 ? -5.062 -27.172 -12.367 1 98.12 71 VAL B N 1
ATOM 2852 C CA . VAL B 1 71 ? -4.578 -25.797 -12.438 1 98.12 71 VAL B CA 1
ATOM 2853 C C . VAL B 1 71 ? -5.082 -25 -11.227 1 98.12 71 VAL B C 1
ATOM 2855 O O . VAL B 1 71 ? -6.289 -24.938 -10.984 1 98.12 71 VAL B O 1
ATOM 2858 N N . PHE B 1 72 ? -4.117 -24.453 -10.5 1 98.19 72 PHE B N 1
ATOM 2859 C CA . PHE B 1 72 ? -4.406 -23.531 -9.406 1 98.19 72 PHE B CA 1
ATOM 2860 C C . PHE B 1 72 ? -3.838 -22.156 -9.703 1 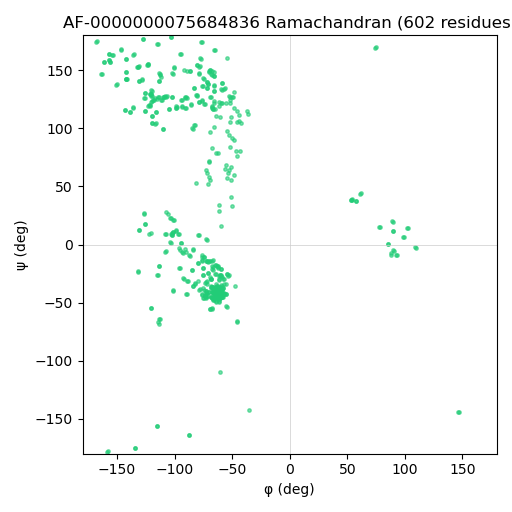98.19 72 PHE B C 1
ATOM 2862 O O . PHE B 1 72 ? -2.645 -21.906 -9.508 1 98.19 72 PHE B O 1
ATOM 2869 N N . THR B 1 73 ? -4.719 -21.25 -10.07 1 97.56 73 THR B N 1
ATOM 2870 C CA . THR B 1 73 ? -4.328 -19.875 -10.289 1 97.56 73 THR B CA 1
ATOM 2871 C C . THR B 1 73 ? -4.578 -19.031 -9.031 1 97.56 73 THR B C 1
ATOM 2873 O O . THR B 1 73 ? -5.316 -19.453 -8.141 1 97.56 73 THR B O 1
ATOM 2876 N N . ALA B 1 74 ? -3.93 -17.875 -9.055 1 97.25 74 ALA B N 1
ATOM 2877 C CA . ALA B 1 74 ? -4.172 -16.953 -7.949 1 97.25 74 ALA B CA 1
ATOM 2878 C C . ALA B 1 74 ? -5.645 -16.562 -7.871 1 97.25 74 ALA B C 1
ATOM 2880 O O . ALA B 1 74 ? -6.188 -16.391 -6.777 1 97.25 74 ALA B O 1
ATOM 2881 N N . GLY B 1 75 ? -6.262 -16.406 -9.008 1 97.56 75 GLY B N 1
ATOM 2882 C CA . GLY B 1 75 ? -7.688 -16.125 -9.023 1 97.56 75 GLY B CA 1
ATOM 2883 C C . GLY B 1 75 ? -8.523 -17.219 -8.375 1 97.56 75 GLY B C 1
ATOM 2884 O O . GLY B 1 75 ? -9.414 -16.922 -7.582 1 97.56 75 GLY B O 1
ATOM 2885 N N . TYR B 1 76 ? -8.242 -18.453 -8.672 1 98.12 76 TYR B N 1
ATOM 2886 C CA . TYR B 1 76 ? -9 -19.594 -8.156 1 98.12 76 TYR B CA 1
ATOM 2887 C C . TYR B 1 76 ? -8.789 -19.75 -6.656 1 98.12 76 TYR B C 1
ATOM 2889 O O . TYR B 1 76 ? -9.75 -19.938 -5.902 1 98.12 76 TYR B O 1
ATOM 2897 N N . THR B 1 77 ? -7.555 -19.656 -6.238 1 98.25 77 THR B N 1
ATOM 2898 C CA . THR B 1 77 ? -7.266 -19.828 -4.82 1 98.25 77 THR B CA 1
ATOM 2899 C C . THR B 1 77 ? -7.867 -18.703 -3.998 1 98.25 77 THR B C 1
ATOM 2901 O O . THR B 1 77 ? -8.336 -18.922 -2.877 1 98.25 77 THR B O 1
ATOM 2904 N N . CYS B 1 78 ? -7.852 -17.5 -4.57 1 98.38 78 CYS B N 1
ATOM 2905 C CA . CYS B 1 78 ? -8.523 -16.375 -3.928 1 98.38 78 CYS B CA 1
ATOM 2906 C C . CYS B 1 78 ? -10.016 -16.656 -3.766 1 98.38 78 CYS B C 1
ATOM 2908 O O . CYS B 1 78 ? -10.57 -16.453 -2.686 1 98.38 78 CYS B O 1
ATOM 2910 N N . ALA B 1 79 ? -10.609 -17.172 -4.793 1 98.38 79 ALA B N 1
ATOM 2911 C CA . ALA B 1 79 ? -12.031 -17.5 -4.766 1 98.38 79 ALA B CA 1
ATOM 2912 C C . ALA B 1 79 ? -12.336 -18.531 -3.688 1 98.38 79 ALA B C 1
ATOM 2914 O O . ALA B 1 79 ? -13.305 -18.391 -2.936 1 98.38 79 ALA B O 1
ATOM 2915 N N . LEU B 1 80 ? -11.539 -19.531 -3.598 1 98.25 80 LEU B N 1
ATOM 2916 C CA . LEU B 1 80 ? -11.758 -20.594 -2.617 1 98.25 80 LEU B CA 1
ATOM 2917 C C . LEU B 1 80 ? -11.664 -20.047 -1.196 1 98.25 80 LEU B C 1
ATOM 2919 O O . LEU B 1 80 ? -12.469 -20.406 -0.334 1 98.25 80 LEU B O 1
ATOM 2923 N N . LYS B 1 81 ? -10.664 -19.219 -0.961 1 98.31 81 LYS B N 1
ATOM 2924 C CA . LYS B 1 81 ? -10.508 -18.609 0.358 1 98.31 81 LYS B CA 1
ATOM 2925 C C . LYS B 1 81 ? -11.719 -17.75 0.715 1 98.31 81 LYS B C 1
ATOM 2927 O O . LYS B 1 81 ? -12.211 -17.797 1.844 1 98.31 81 LYS B O 1
ATOM 2932 N N . MET B 1 82 ? -12.164 -16.969 -0.218 1 98.5 82 MET B N 1
ATOM 2933 C CA . MET B 1 82 ? -13.32 -16.109 0 1 98.5 82 MET B CA 1
ATOM 2934 C C . MET B 1 82 ? -14.57 -16.938 0.303 1 98.5 82 MET B C 1
ATOM 2936 O O . MET B 1 82 ? -15.352 -16.578 1.187 1 98.5 82 MET B O 1
ATOM 2940 N N . LYS B 1 83 ? -14.703 -17.984 -0.423 1 98.31 83 LYS B N 1
ATOM 2941 C CA . LYS B 1 83 ? -15.828 -18.875 -0.158 1 98.31 83 LYS B CA 1
ATOM 2942 C C . LYS B 1 83 ? -15.742 -19.453 1.25 1 98.31 83 LYS B C 1
ATOM 2944 O O . LYS B 1 83 ? -16.734 -19.484 1.977 1 98.31 83 LYS B O 1
ATOM 2949 N N . GLU B 1 84 ? -14.594 -19.922 1.592 1 97.69 84 GLU B N 1
ATOM 2950 C CA . GLU B 1 84 ? -14.359 -20.453 2.928 1 97.69 84 GLU B CA 1
ATOM 2951 C C . GLU B 1 84 ? -14.711 -19.438 4.004 1 97.69 84 GLU B C 1
ATOM 2953 O O . GLU B 1 84 ? -15.219 -19.797 5.066 1 97.69 84 GLU B O 1
ATOM 2958 N N . ASP B 1 85 ? -14.484 -18.172 3.717 1 97.75 85 ASP B N 1
ATOM 2959 C CA . ASP B 1 85 ? -14.703 -17.094 4.68 1 97.75 85 ASP B CA 1
ATOM 2960 C C . ASP B 1 85 ? -16.172 -16.641 4.684 1 97.75 85 ASP B C 1
ATOM 2962 O O . ASP B 1 85 ? -16.531 -15.711 5.406 1 97.75 85 ASP B O 1
ATOM 2966 N N . GLY B 1 86 ? -16.953 -17.172 3.83 1 98.12 86 GLY B N 1
ATOM 2967 C CA . GLY B 1 86 ? -18.391 -16.906 3.842 1 98.12 86 GLY B CA 1
ATOM 2968 C C . GLY B 1 86 ? -18.766 -15.695 3.01 1 98.12 86 GLY B C 1
ATOM 2969 O O . GLY B 1 86 ? -19.844 -15.125 3.199 1 98.12 86 GLY B O 1
ATOM 2970 N N . ILE B 1 87 ? -17.938 -15.281 2.107 1 98.56 87 ILE B N 1
ATOM 2971 C CA . ILE B 1 87 ? -18.234 -14.141 1.249 1 98.56 87 ILE B CA 1
ATOM 2972 C C . ILE B 1 87 ? -19.312 -14.516 0.231 1 98.56 87 ILE B C 1
ATOM 2974 O O . ILE B 1 87 ? -19.219 -15.562 -0.421 1 98.56 87 ILE B O 1
ATOM 2978 N N . ARG B 1 88 ? -20.234 -13.672 0.07 1 98.06 88 ARG B N 1
ATOM 2979 C CA . ARG B 1 88 ? -21.344 -13.953 -0.848 1 98.06 88 ARG B CA 1
ATOM 2980 C C . ARG B 1 88 ? -21.344 -12.984 -2.021 1 98.06 88 ARG B C 1
ATOM 2982 O O . ARG B 1 88 ? -21.875 -13.289 -3.092 1 98.06 88 ARG B O 1
ATOM 2989 N N . SER B 1 89 ? -20.797 -11.797 -1.843 1 98.5 89 SER B N 1
ATOM 2990 C CA . SER B 1 89 ? -20.734 -10.773 -2.885 1 98.5 89 SER B CA 1
ATOM 2991 C C . SER B 1 89 ? -19.422 -10.008 -2.838 1 98.5 89 SER B C 1
ATOM 2993 O O . SER B 1 89 ? -18.891 -9.742 -1.759 1 98.5 89 SER B O 1
ATOM 2995 N N . ALA B 1 90 ? -18.953 -9.703 -4.07 1 98.69 90 ALA B N 1
ATOM 2996 C CA . ALA B 1 90 ? -17.656 -9.031 -4.105 1 98.69 90 ALA B CA 1
ATOM 2997 C C . ALA B 1 90 ? -17.547 -8.117 -5.32 1 98.69 90 ALA B C 1
ATOM 2999 O O . ALA B 1 90 ? -18.031 -8.453 -6.402 1 98.69 90 ALA B O 1
ATOM 3000 N N . LEU B 1 91 ? -16.984 -6.941 -5.062 1 98.75 91 LEU B N 1
ATOM 3001 C CA . LEU B 1 91 ? -16.469 -6.133 -6.164 1 98.75 91 LEU B CA 1
ATOM 3002 C C . LEU B 1 91 ? -15.117 -6.652 -6.633 1 98.75 91 LEU B C 1
ATOM 3004 O O . LEU B 1 91 ? -14.188 -6.793 -5.832 1 98.75 91 LEU B O 1
ATOM 3008 N N . VAL B 1 92 ? -15.055 -6.984 -7.934 1 98.69 92 VAL B N 1
ATOM 3009 C CA . VAL B 1 92 ? -13.789 -7.422 -8.516 1 98.69 92 VAL B CA 1
ATOM 3010 C C . VAL B 1 92 ? -13.07 -6.227 -9.133 1 98.69 92 VAL B C 1
ATOM 3012 O O . VAL B 1 92 ? -13.602 -5.562 -10.023 1 98.69 92 VAL B O 1
ATOM 3015 N N . TYR B 1 93 ? -11.906 -5.949 -8.609 1 98.44 93 TYR B N 1
ATOM 3016 C CA . TYR B 1 93 ? -11.047 -4.922 -9.195 1 98.44 93 TYR B CA 1
ATOM 3017 C C . TYR B 1 93 ? -9.812 -5.547 -9.844 1 98.44 93 TYR B C 1
ATOM 3019 O O . TYR B 1 93 ? -8.82 -5.82 -9.172 1 98.44 93 TYR B O 1
ATOM 3027 N N . GLY B 1 94 ? -9.836 -5.703 -11.109 1 97.31 94 GLY B N 1
ATOM 3028 C CA . GLY B 1 94 ? -8.75 -6.328 -11.844 1 97.31 94 GLY B CA 1
ATOM 3029 C C . GLY B 1 94 ? -9.219 -7.121 -13.047 1 97.31 94 GLY B C 1
ATOM 3030 O O . GLY B 1 94 ? -10.109 -6.688 -13.773 1 97.31 94 GLY B O 1
ATOM 3031 N N . PHE B 1 95 ? -8.531 -8.281 -13.344 1 94.88 95 PHE B N 1
ATOM 3032 C CA . PHE B 1 95 ? -8.703 -9.047 -14.57 1 94.88 95 PHE B CA 1
ATOM 3033 C C . PHE B 1 95 ? -9.977 -9.875 -14.516 1 94.88 95 PHE B C 1
ATOM 3035 O O . PHE B 1 95 ? -10.43 -10.266 -13.438 1 94.88 95 PHE B O 1
ATOM 3042 N N . VAL B 1 96 ? -10.422 -10.25 -15.664 1 95 96 VAL B N 1
ATOM 3043 C CA . VAL B 1 96 ? -11.656 -11 -15.844 1 95 96 VAL B CA 1
ATOM 3044 C C . VAL B 1 96 ? -11.492 -12.406 -15.266 1 95 96 VAL B C 1
ATOM 3046 O O . VAL B 1 96 ? -12.453 -12.992 -14.766 1 95 96 VAL B O 1
ATOM 3049 N N . GLY B 1 97 ? -10.273 -12.953 -15.281 1 96.25 97 GLY B N 1
ATOM 3050 C CA . GLY B 1 97 ? -10.039 -14.281 -14.75 1 96.25 97 GLY B CA 1
ATOM 3051 C C . GLY B 1 97 ? -10.422 -14.414 -13.289 1 96.25 97 GLY B C 1
ATOM 3052 O O . GLY B 1 97 ? -10.953 -15.453 -12.875 1 96.25 97 GLY B O 1
ATOM 3053 N N . LEU B 1 98 ? -10.141 -13.383 -12.523 1 97.75 98 LEU B N 1
ATOM 3054 C CA . LEU B 1 98 ? -10.539 -13.383 -11.117 1 97.75 98 LEU B CA 1
ATOM 3055 C C . LEU B 1 98 ? -12.055 -13.375 -10.977 1 97.75 98 LEU B C 1
ATOM 3057 O O . LEU B 1 98 ? -12.617 -14.141 -10.195 1 97.75 98 LEU B O 1
ATOM 3061 N N . LYS B 1 99 ? -12.672 -12.523 -11.734 1 98 99 LYS B N 1
ATOM 3062 C CA . LYS B 1 99 ? -14.133 -12.453 -11.711 1 98 99 LYS B CA 1
ATOM 3063 C C . LYS B 1 99 ? -14.758 -13.797 -12.062 1 98 99 LYS B C 1
ATOM 3065 O O . LYS B 1 99 ? -15.695 -14.25 -11.406 1 98 99 LYS B O 1
ATOM 3070 N N . GLU B 1 100 ? -14.25 -14.43 -13.086 1 97.62 100 GLU B N 1
ATOM 3071 C CA . GLU B 1 100 ? -14.773 -15.711 -13.555 1 97.62 100 GLU B CA 1
ATOM 3072 C C . GLU B 1 100 ? -14.656 -16.781 -12.484 1 97.62 100 GLU B C 1
ATOM 3074 O O . GLU B 1 100 ? -15.602 -17.547 -12.266 1 97.62 100 GLU B O 1
ATOM 3079 N N . GLU B 1 101 ? -13.547 -16.828 -11.844 1 98.06 101 GLU B N 1
ATOM 3080 C CA . GLU B 1 101 ? -13.359 -17.828 -10.805 1 98.06 101 GLU B CA 1
ATOM 3081 C C . GLU B 1 101 ? -14.328 -17.625 -9.641 1 98.06 101 GLU B C 1
ATOM 3083 O O . GLU B 1 101 ? -14.852 -18.578 -9.086 1 98.06 101 GLU B O 1
ATOM 3088 N N . LEU B 1 102 ? -14.562 -16.359 -9.281 1 98.5 102 LEU B N 1
ATOM 3089 C CA . LEU B 1 102 ? -15.516 -16.062 -8.219 1 98.5 102 LEU B CA 1
ATOM 3090 C C . LEU B 1 102 ? -16.938 -16.438 -8.641 1 98.5 102 LEU B C 1
ATOM 3092 O O . LEU B 1 102 ? -17.672 -17.047 -7.871 1 98.5 102 LEU B O 1
ATOM 3096 N N . ASP B 1 103 ? -17.234 -16.141 -9.859 1 97.94 103 ASP B N 1
ATOM 3097 C CA . ASP B 1 103 ? -18.547 -16.5 -10.391 1 97.94 103 ASP B CA 1
ATOM 3098 C C . ASP B 1 103 ? -18.75 -18 -10.375 1 97.94 103 ASP B C 1
ATOM 3100 O O . ASP B 1 103 ? -19.812 -18.5 -9.984 1 97.94 103 ASP B O 1
ATOM 3104 N N . HIS B 1 104 ? -17.781 -18.719 -10.789 1 97.25 104 HIS B N 1
ATOM 3105 C CA . HIS B 1 104 ? -17.844 -20.172 -10.906 1 97.25 104 HIS B CA 1
ATOM 3106 C C . HIS B 1 104 ? -18.156 -20.828 -9.555 1 97.25 104 HIS B C 1
ATOM 3108 O O . HIS B 1 104 ? -18.812 -21.875 -9.5 1 97.25 104 HIS B O 1
ATOM 3114 N N . ILE B 1 105 ? -17.766 -20.172 -8.516 1 97.06 105 ILE B N 1
ATOM 3115 C CA . ILE B 1 105 ? -17.922 -20.828 -7.227 1 97.06 105 ILE B CA 1
ATOM 3116 C C . ILE B 1 105 ? -19.125 -20.25 -6.484 1 97.06 105 ILE B C 1
ATOM 3118 O O . ILE B 1 105 ? -19.328 -20.531 -5.301 1 97.06 105 ILE B O 1
ATOM 3122 N N . GLY B 1 106 ? -19.766 -19.359 -7.102 1 98 106 GLY B N 1
ATOM 3123 C CA . GLY B 1 106 ? -21.062 -18.953 -6.594 1 98 106 GLY B CA 1
ATOM 3124 C C . GLY B 1 106 ? -21.031 -17.625 -5.852 1 98 106 GLY B C 1
ATOM 3125 O O . GLY B 1 106 ? -21.984 -17.281 -5.156 1 98 106 GLY B O 1
ATOM 3126 N N . ILE B 1 107 ? -20.047 -16.859 -5.934 1 98.44 107 ILE B N 1
ATOM 3127 C CA . ILE B 1 107 ? -19.984 -15.531 -5.348 1 98.44 107 ILE 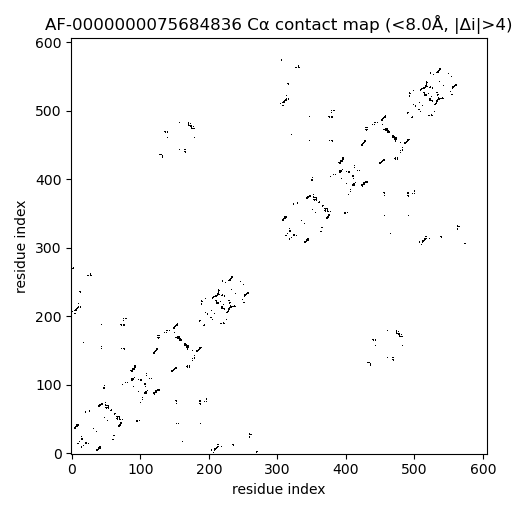B CA 1
ATOM 3128 C C . ILE B 1 107 ? -20.484 -14.5 -6.355 1 98.44 107 ILE B C 1
ATOM 3130 O O . ILE B 1 107 ? -20.031 -14.453 -7.5 1 98.44 107 ILE B O 1
ATOM 3134 N N . GLN B 1 108 ? -21.438 -13.727 -5.918 1 98.31 108 GLN B N 1
ATOM 3135 C CA . GLN B 1 108 ? -21.938 -12.664 -6.785 1 98.31 108 GLN B CA 1
ATOM 3136 C C . GLN B 1 108 ? -20.891 -11.578 -6.992 1 98.31 108 GLN B C 1
ATOM 3138 O O . GLN B 1 108 ? -20.375 -11.008 -6.023 1 98.31 108 GLN B O 1
ATOM 3143 N N . THR B 1 109 ? -20.625 -11.281 -8.281 1 98.31 109 THR B N 1
ATOM 3144 C CA . THR B 1 109 ? -19.547 -10.336 -8.516 1 98.31 109 THR B CA 1
ATOM 3145 C C . THR B 1 109 ? -20.094 -9.039 -9.125 1 98.31 109 THR B C 1
ATOM 3147 O O . THR B 1 109 ? -21.109 -9.055 -9.828 1 98.31 109 THR B O 1
ATOM 3150 N N . TYR B 1 110 ? -19.453 -7.953 -8.789 1 98.19 110 TYR B N 1
ATOM 3151 C CA . TYR B 1 110 ? -19.641 -6.629 -9.359 1 98.19 110 TYR B CA 1
ATOM 3152 C C . TYR B 1 110 ? -18.344 -6.082 -9.922 1 98.19 110 TYR B C 1
ATOM 3154 O O . TYR B 1 110 ? -17.25 -6.555 -9.562 1 98.19 110 TYR B O 1
ATOM 3162 N N . THR B 1 111 ? -18.5 -5.188 -10.867 1 97.69 111 THR B N 1
ATOM 3163 C CA . THR B 1 111 ? -17.391 -4.383 -11.391 1 97.69 111 THR B CA 1
ATOM 3164 C C . THR B 1 111 ? -17.75 -2.896 -11.336 1 97.69 111 THR B C 1
ATOM 3166 O O . THR B 1 111 ? -18.844 -2.523 -10.906 1 97.69 111 THR B O 1
ATOM 3169 N N . PHE B 1 112 ? -16.781 -2.045 -11.727 1 96.75 112 PHE B N 1
ATOM 3170 C CA . PHE B 1 112 ? -17.047 -0.61 -11.742 1 96.75 112 PHE B CA 1
ATOM 3171 C C . PHE B 1 112 ? -18.203 -0.281 -12.68 1 96.75 112 PHE B C 1
ATOM 3173 O O . PHE B 1 112 ? -18.875 0.742 -12.508 1 96.75 112 PHE B O 1
ATOM 3180 N N . LYS B 1 113 ? -18.484 -1.187 -13.609 1 96.12 113 LYS B N 1
ATOM 3181 C CA . LYS B 1 113 ? -19.562 -0.974 -14.578 1 96.12 113 LYS B CA 1
ATOM 3182 C C . LYS B 1 113 ? -20.922 -1.283 -13.953 1 96.12 113 LYS B C 1
ATOM 3184 O O . LYS B 1 113 ? -21.969 -0.877 -14.484 1 96.12 113 LYS B O 1
ATOM 3189 N N . THR B 1 114 ? -20.953 -1.98 -12.82 1 97.06 114 THR B N 1
ATOM 3190 C CA . THR B 1 114 ? -22.219 -2.412 -12.25 1 97.06 114 THR B CA 1
ATOM 3191 C C . THR B 1 114 ? -22.344 -1.962 -10.805 1 97.06 114 THR B C 1
ATOM 3193 O O . THR B 1 114 ? -22.984 -2.633 -9.992 1 97.06 114 THR B O 1
ATOM 3196 N N . LEU B 1 115 ? -21.719 -0.922 -10.414 1 95.25 115 LEU B N 1
ATOM 3197 C CA . LEU B 1 115 ? -21.734 -0.439 -9.039 1 95.25 115 LEU B CA 1
ATOM 3198 C C . LEU B 1 115 ? -23.141 -0.112 -8.578 1 95.25 115 LEU B C 1
ATOM 3200 O O . LEU B 1 115 ? -23.484 -0.313 -7.41 1 95.25 115 LEU B O 1
ATOM 3204 N N . ASN B 1 116 ? -23.938 0.378 -9.453 1 94.5 116 ASN B N 1
ATOM 3205 C CA . ASN B 1 116 ? -25.297 0.797 -9.125 1 94.5 116 ASN B CA 1
ATOM 3206 C C . ASN B 1 116 ? -26.172 -0.392 -8.75 1 94.5 116 ASN B C 1
ATOM 3208 O O . ASN B 1 116 ? -27.25 -0.216 -8.188 1 94.5 116 ASN B O 1
ATOM 3212 N N . GLU B 1 117 ? -25.719 -1.561 -9.031 1 95.56 117 GLU B N 1
ATOM 3213 C CA . GLU B 1 117 ? -26.484 -2.771 -8.773 1 95.56 117 GLU B CA 1
ATOM 3214 C C . GLU B 1 117 ? -26.203 -3.318 -7.379 1 95.56 117 GLU B C 1
ATOM 3216 O O . GLU B 1 117 ? -26.875 -4.238 -6.91 1 95.56 117 GLU B O 1
ATOM 3221 N N . ILE B 1 118 ? -25.25 -2.711 -6.691 1 94.94 118 ILE B N 1
ATOM 3222 C CA . ILE B 1 118 ? -24.812 -3.256 -5.41 1 94.94 118 ILE B CA 1
ATOM 3223 C C . ILE B 1 118 ? -25.875 -2.984 -4.344 1 94.94 118 ILE B C 1
ATOM 3225 O O . ILE B 1 118 ? -26.234 -1.83 -4.094 1 94.94 118 ILE B O 1
ATOM 3229 N N . ARG B 1 119 ? -26.375 -4.055 -3.762 1 90.62 119 ARG B N 1
ATOM 3230 C CA . ARG B 1 119 ? -27.25 -3.941 -2.602 1 90.62 119 ARG B CA 1
ATOM 3231 C C . ARG B 1 119 ? -26.5 -4.242 -1.311 1 90.62 119 ARG B C 1
ATOM 3233 O O . ARG B 1 119 ? -26.75 -3.611 -0.281 1 90.62 119 ARG B O 1
ATOM 3240 N N . HIS B 1 120 ? -25.703 -5.172 -1.461 1 93.88 120 HIS B N 1
ATOM 3241 C CA . HIS B 1 120 ? -24.797 -5.582 -0.384 1 93.88 120 HIS B CA 1
ATOM 3242 C C . HIS B 1 120 ? -23.438 -5.973 -0.924 1 93.88 120 HIS B C 1
ATOM 3244 O O . HIS B 1 120 ? -23.328 -6.551 -2.008 1 93.88 120 HIS B O 1
ATOM 3250 N N . LEU B 1 121 ? -22.438 -5.59 -0.135 1 97.88 121 LEU B N 1
ATOM 3251 C CA . LEU B 1 121 ? -21.062 -5.891 -0.562 1 97.88 121 LEU B CA 1
ATOM 3252 C C . LEU B 1 121 ? -20.234 -6.418 0.603 1 97.88 121 LEU B C 1
ATOM 3254 O O . LEU B 1 121 ? -19.938 -5.676 1.538 1 97.88 121 LEU B O 1
ATOM 3258 N N . ASP B 1 122 ? -19.781 -7.695 0.425 1 98.38 122 ASP B N 1
ATOM 3259 C CA . ASP B 1 122 ? -19.016 -8.328 1.499 1 98.38 122 ASP B CA 1
ATOM 3260 C C . ASP B 1 122 ? -17.531 -8.039 1.368 1 98.38 122 ASP B C 1
ATOM 3262 O O . ASP B 1 122 ? -16.812 -7.992 2.369 1 98.38 122 ASP B O 1
ATOM 3266 N N . ALA B 1 123 ? -17.109 -7.887 0.088 1 98.75 123 ALA B N 1
ATOM 3267 C CA . ALA B 1 123 ? -15.664 -7.852 -0.087 1 98.75 123 ALA B CA 1
ATOM 3268 C C . ALA B 1 123 ? -15.289 -7.133 -1.378 1 98.75 123 ALA B C 1
ATOM 3270 O O . ALA B 1 123 ? -16.125 -6.938 -2.258 1 98.75 123 ALA B O 1
ATOM 3271 N N . ILE B 1 124 ? -14.102 -6.688 -1.391 1 98.81 124 ILE B N 1
ATOM 3272 C CA . ILE B 1 124 ? -13.422 -6.32 -2.625 1 98.81 124 ILE B CA 1
ATOM 3273 C C . ILE B 1 124 ? -12.281 -7.305 -2.898 1 98.81 124 ILE B C 1
ATOM 3275 O O . ILE B 1 124 ? -11.461 -7.57 -2.02 1 98.81 124 ILE B O 1
ATOM 3279 N N . ALA B 1 125 ? -12.289 -7.926 -4.082 1 98.81 125 ALA B N 1
ATOM 3280 C CA . ALA B 1 125 ? -11.219 -8.797 -4.551 1 98.81 125 ALA B CA 1
ATOM 3281 C C . ALA B 1 125 ? -10.328 -8.086 -5.566 1 98.81 125 ALA B C 1
ATOM 3283 O O . ALA B 1 125 ? -10.82 -7.566 -6.57 1 98.81 125 ALA B O 1
ATOM 3284 N N . VAL B 1 126 ? -9.047 -8.117 -5.277 1 98.75 126 VAL B N 1
ATOM 3285 C CA . VAL B 1 126 ? -8.148 -7.258 -6.035 1 98.75 126 VAL B CA 1
ATOM 3286 C C . VAL B 1 126 ? -7.09 -8.109 -6.734 1 98.75 126 VAL B C 1
ATOM 3288 O O . VAL B 1 126 ? -6.477 -8.984 -6.117 1 98.75 126 VAL B O 1
ATOM 3291 N N . CYS B 1 127 ? -6.883 -7.938 -7.984 1 98 127 CYS B N 1
ATOM 3292 C CA . CYS B 1 127 ? -5.723 -8.391 -8.742 1 98 127 CYS B CA 1
ATOM 3293 C C . CYS B 1 127 ? -5.203 -7.289 -9.664 1 98 127 CYS B C 1
ATOM 3295 O O . CYS B 1 127 ? -5.578 -6.125 -9.508 1 98 127 CYS B O 1
ATOM 3297 N N . ASN B 1 128 ? -4.223 -7.617 -10.469 1 96.31 128 ASN B N 1
ATOM 3298 C CA . ASN B 1 128 ? -3.627 -6.602 -11.336 1 96.31 128 ASN B CA 1
ATOM 3299 C C . ASN B 1 128 ? -4.664 -5.977 -12.266 1 96.31 128 ASN B C 1
ATOM 3301 O O . ASN B 1 128 ? -5.562 -6.668 -12.75 1 96.31 128 ASN B O 1
ATOM 3305 N N . ASN B 1 129 ? -4.59 -4.73 -12.43 1 96.62 129 ASN B N 1
ATOM 3306 C CA . ASN B 1 129 ? -5.496 -3.947 -13.266 1 96.62 129 ASN B CA 1
ATOM 3307 C C . ASN B 1 129 ? -4.742 -2.889 -14.07 1 96.62 129 ASN B C 1
ATOM 3309 O O . ASN B 1 129 ? -4.289 -1.888 -13.508 1 96.62 129 ASN B O 1
ATOM 3313 N N . LEU B 1 130 ? -4.727 -3.023 -15.352 1 94.94 130 LEU B N 1
ATOM 3314 C CA . LEU B 1 130 ? -3.922 -2.168 -16.219 1 94.94 130 LEU B CA 1
ATOM 3315 C C . LEU B 1 130 ? -4.551 -0.784 -16.344 1 94.94 130 LEU B C 1
ATOM 3317 O O . LEU B 1 130 ? -3.908 0.151 -16.828 1 94.94 130 LEU B O 1
ATOM 3321 N N . THR B 1 131 ? -5.777 -0.603 -15.883 1 95.81 131 THR B N 1
ATOM 3322 C CA . THR B 1 131 ? -6.445 0.69 -15.977 1 95.81 131 THR B CA 1
ATOM 3323 C C . THR B 1 131 ? -6.414 1.414 -14.633 1 95.81 131 THR B C 1
ATOM 3325 O O . THR B 1 131 ? -7.117 2.41 -14.445 1 95.81 131 THR B O 1
ATOM 3328 N N . PHE B 1 132 ? -5.699 0.847 -13.797 1 96.81 132 PHE B N 1
ATOM 3329 C CA . PHE B 1 132 ? -5.539 1.405 -12.461 1 96.81 132 PHE B CA 1
ATOM 3330 C C . PHE B 1 132 ? -5.191 2.889 -12.531 1 96.81 132 PHE B C 1
ATOM 3332 O O . PHE B 1 132 ? -4.266 3.281 -13.242 1 96.81 132 PHE B O 1
ATOM 3339 N N . ASP B 1 133 ? -5.988 3.797 -11.789 1 97.25 133 ASP B N 1
ATOM 3340 C CA . ASP B 1 133 ? -5.66 5.219 -11.773 1 97.25 133 ASP B CA 1
ATOM 3341 C C . ASP B 1 133 ? -6.266 5.906 -10.555 1 97.25 133 ASP B C 1
ATOM 3343 O O . ASP B 1 133 ? -6.836 5.25 -9.68 1 97.25 133 ASP B O 1
ATOM 3347 N N . TYR B 1 134 ? -6.051 7.238 -10.461 1 97.56 134 TYR B N 1
ATOM 3348 C CA . TYR B 1 134 ? -6.477 8.031 -9.312 1 97.56 134 TYR B CA 1
ATOM 3349 C C . TYR B 1 134 ? -7.992 8 -9.156 1 97.56 134 TYR B C 1
ATOM 3351 O O . TYR B 1 134 ? -8.508 7.879 -8.047 1 97.56 134 TYR B O 1
ATOM 3359 N N . ASP B 1 135 ? -8.719 8.117 -10.203 1 96.94 135 ASP B N 1
ATOM 3360 C CA . ASP B 1 135 ? -10.18 8.094 -10.156 1 96.94 135 ASP B CA 1
ATOM 3361 C C . ASP B 1 135 ? -10.688 6.773 -9.586 1 96.94 135 ASP B C 1
ATOM 3363 O O . ASP B 1 135 ? -11.625 6.758 -8.781 1 96.94 135 ASP B O 1
ATOM 3367 N N . HIS B 1 136 ? -10.094 5.676 -10.039 1 97.56 136 HIS B N 1
ATOM 3368 C CA . HIS B 1 136 ? -10.445 4.375 -9.484 1 97.56 136 HIS B CA 1
ATOM 3369 C C . HIS B 1 136 ? -10.266 4.352 -7.969 1 97.56 136 HIS B C 1
ATOM 3371 O O . HIS B 1 136 ? -11.133 3.848 -7.246 1 97.56 136 HIS B O 1
ATOM 3377 N N . LEU B 1 137 ? -9.188 4.93 -7.531 1 97.62 137 LEU B N 1
ATOM 3378 C CA . LEU B 1 137 ? -8.898 4.93 -6.102 1 97.62 137 LEU B CA 1
ATOM 3379 C C . LEU B 1 137 ? -9.922 5.762 -5.34 1 97.62 137 LEU B C 1
ATOM 3381 O O . LEU B 1 137 ? -10.344 5.387 -4.242 1 97.62 137 LEU B O 1
ATOM 3385 N N . CYS B 1 138 ? -10.266 6.906 -5.914 1 97.5 138 CYS B N 1
ATOM 3386 C CA . CYS B 1 138 ? -11.289 7.73 -5.273 1 97.5 138 CYS B CA 1
ATOM 3387 C C . CYS B 1 138 ? -12.609 6.969 -5.164 1 97.5 138 CYS B C 1
ATOM 3389 O O . CYS B 1 138 ? -13.273 7.031 -4.133 1 97.5 138 CYS B O 1
ATOM 3391 N N . ARG B 1 139 ? -12.945 6.23 -6.176 1 96.75 139 ARG B N 1
ATOM 3392 C CA . ARG B 1 139 ? -14.164 5.422 -6.152 1 96.75 139 ARG B CA 1
ATOM 3393 C C . ARG B 1 139 ? -14.078 4.332 -5.09 1 96.75 139 ARG B C 1
ATOM 3395 O O . ARG B 1 139 ? -15.031 4.098 -4.348 1 96.75 139 ARG B O 1
ATOM 3402 N N . ILE B 1 140 ? -12.977 3.684 -5.02 1 97.56 140 ILE B N 1
ATOM 3403 C CA . ILE B 1 140 ? -12.781 2.625 -4.035 1 97.56 140 ILE B CA 1
ATOM 3404 C C . ILE B 1 140 ? -12.836 3.213 -2.629 1 97.56 140 ILE B C 1
ATOM 3406 O O . ILE B 1 140 ? -13.43 2.617 -1.726 1 97.56 140 ILE B O 1
ATOM 3410 N N . ALA B 1 141 ? -12.211 4.41 -2.484 1 96.38 141 ALA B N 1
ATOM 3411 C CA . ALA B 1 141 ? -12.281 5.086 -1.191 1 96.38 141 ALA B CA 1
ATOM 3412 C C . ALA B 1 141 ? -13.727 5.32 -0.768 1 96.38 141 ALA B C 1
ATOM 3414 O O . ALA B 1 141 ? -14.078 5.121 0.396 1 96.38 141 ALA B O 1
ATOM 3415 N N . THR B 1 142 ? -14.516 5.723 -1.684 1 95.62 142 THR B N 1
ATOM 3416 C CA . THR B 1 142 ? -15.93 5.945 -1.426 1 95.62 142 THR B CA 1
ATOM 3417 C C . THR B 1 142 ? -16.625 4.637 -1.063 1 95.62 142 THR B C 1
ATOM 3419 O O . THR B 1 142 ? -17.406 4.586 -0.111 1 95.62 142 THR B O 1
ATOM 3422 N N . ILE B 1 143 ? -16.344 3.592 -1.739 1 96.69 143 ILE B N 1
ATOM 3423 C CA . ILE B 1 143 ? -16.984 2.293 -1.573 1 96.69 143 ILE B CA 1
ATOM 3424 C C . ILE B 1 143 ? -16.641 1.715 -0.204 1 96.69 143 ILE B C 1
ATOM 3426 O O . ILE B 1 143 ? -17.516 1.22 0.51 1 96.69 143 ILE B O 1
ATOM 3430 N N . VAL B 1 144 ? -15.383 1.784 0.147 1 95.44 144 VAL B N 1
ATOM 3431 C CA . VAL B 1 144 ? -14.961 1.154 1.394 1 95.44 144 VAL B CA 1
ATOM 3432 C C . VAL B 1 144 ? -15.539 1.919 2.582 1 95.44 144 VAL B C 1
ATOM 3434 O O . VAL B 1 144 ? -15.727 1.352 3.66 1 95.44 144 VAL B O 1
ATOM 3437 N N . LYS B 1 145 ? -15.781 3.186 2.41 1 90.31 145 LYS B N 1
ATOM 3438 C CA . LYS B 1 145 ? -16.422 3.963 3.465 1 90.31 145 LYS B CA 1
ATOM 3439 C C . LYS B 1 145 ? -17.906 3.615 3.574 1 90.31 145 LYS B C 1
ATOM 3441 O O . LYS B 1 145 ? -18.469 3.604 4.672 1 90.31 145 LYS B O 1
ATOM 3446 N N . LYS B 1 146 ? -18.453 3.32 2.475 1 93 146 LYS B N 1
ATOM 3447 C CA . LYS B 1 146 ? -19.875 3.045 2.418 1 93 146 LYS B CA 1
ATOM 3448 C C . LYS B 1 146 ? -20.188 1.635 2.91 1 93 146 LYS B C 1
ATOM 3450 O O . LYS B 1 146 ? -21.203 1.415 3.588 1 93 146 LYS B O 1
ATOM 3455 N N . TYR B 1 147 ? -19.234 0.783 2.471 1 92.06 147 TYR B N 1
ATOM 3456 C CA . TYR B 1 147 ? -19.438 -0.624 2.789 1 92.06 147 TYR B CA 1
ATOM 3457 C C . TYR B 1 147 ? -18.359 -1.146 3.719 1 92.06 147 TYR B C 1
ATOM 3459 O O . TYR B 1 147 ? -17.188 -0.775 3.586 1 92.06 147 TYR B O 1
ATOM 3467 N N . ASP B 1 148 ? -18.641 -1.711 4.816 1 89.31 148 ASP B N 1
ATOM 3468 C CA . ASP B 1 148 ? -17.641 -2.359 5.66 1 89.31 148 ASP B CA 1
ATOM 3469 C C . ASP B 1 148 ? -17.172 -3.676 5.047 1 89.31 148 ASP B C 1
ATOM 3471 O O . ASP B 1 148 ? -17.281 -4.734 5.668 1 89.31 148 ASP B O 1
ATOM 3475 N N . CYS B 1 149 ? -16.531 -3.537 3.887 1 95.5 149 CYS B N 1
ATOM 3476 C CA . CYS B 1 149 ? -16.203 -4.723 3.105 1 95.5 149 CYS B CA 1
ATOM 3477 C C . CYS B 1 149 ? -14.812 -5.234 3.465 1 95.5 149 CYS B C 1
ATOM 3479 O O . CYS B 1 149 ? -13.922 -4.449 3.795 1 95.5 149 CYS B O 1
ATOM 3481 N N . LYS B 1 150 ? -14.594 -6.57 3.354 1 98.31 150 LYS B N 1
ATOM 3482 C CA . LYS B 1 150 ? -13.289 -7.211 3.486 1 98.31 150 LYS B CA 1
ATOM 3483 C C . LYS B 1 150 ? -12.469 -7.062 2.207 1 98.31 150 LYS B C 1
ATOM 3485 O O . LYS B 1 150 ? -13.031 -7.02 1.109 1 98.31 150 LYS B O 1
ATOM 3490 N N . ILE B 1 151 ? -11.188 -6.961 2.35 1 98.81 151 ILE B N 1
ATOM 3491 C CA . ILE B 1 151 ? -10.32 -6.812 1.187 1 98.81 151 ILE B CA 1
ATOM 3492 C C . ILE B 1 151 ? -9.508 -8.094 0.982 1 98.81 151 ILE B C 1
ATOM 3494 O O . ILE B 1 151 ? -8.867 -8.586 1.913 1 98.81 151 ILE B O 1
ATOM 3498 N N . TYR B 1 152 ? -9.547 -8.672 -0.221 1 98.75 152 TYR B N 1
ATOM 3499 C CA . TYR B 1 152 ? -8.758 -9.836 -0.609 1 98.75 152 TYR B CA 1
ATOM 3500 C C . TYR B 1 152 ? -7.855 -9.508 -1.791 1 98.75 152 TYR B C 1
ATOM 3502 O O . TYR B 1 152 ? -8.289 -8.875 -2.758 1 98.75 152 TYR B O 1
ATOM 3510 N N . GLY B 1 153 ? -6.613 -9.883 -1.691 1 98.62 153 GLY B N 1
ATOM 3511 C CA . GLY B 1 153 ? -5.703 -9.828 -2.822 1 98.62 153 GLY B CA 1
ATOM 3512 C C . GLY B 1 153 ? -5.469 -11.18 -3.467 1 98.62 153 GLY B C 1
ATOM 3513 O O . GLY B 1 153 ? -5.395 -12.203 -2.775 1 98.62 153 GLY B O 1
ATOM 3514 N N . ALA B 1 154 ? -5.254 -11.148 -4.785 1 97.31 154 ALA B N 1
ATOM 3515 C CA . ALA B 1 154 ? -5.008 -12.398 -5.5 1 97.31 154 ALA B CA 1
ATOM 3516 C C . ALA B 1 154 ? -3.586 -12.898 -5.258 1 97.31 154 ALA B C 1
ATOM 3518 O O . ALA B 1 154 ? -3.352 -14.109 -5.168 1 97.31 154 ALA B O 1
ATOM 3519 N N . ASN B 1 155 ? -2.674 -12.023 -5.309 1 95.19 155 ASN B N 1
ATOM 3520 C CA . ASN B 1 155 ? -1.294 -12.398 -5.016 1 95.19 155 ASN B CA 1
ATOM 3521 C C . ASN B 1 155 ? -0.47 -11.188 -4.574 1 95.19 155 ASN B C 1
ATOM 3523 O O . ASN B 1 155 ? -0.889 -10.047 -4.758 1 95.19 155 ASN B O 1
ATOM 3527 N N . PRO B 1 156 ? 0.679 -11.445 -3.984 1 96.31 156 PRO B N 1
ATOM 3528 C CA . PRO B 1 156 ? 1.454 -10.352 -3.4 1 96.31 156 PRO B CA 1
ATOM 3529 C C . PRO B 1 156 ? 2.545 -9.836 -4.336 1 96.31 156 PRO B C 1
ATOM 3531 O O . PRO B 1 156 ? 3.373 -9.016 -3.934 1 96.31 156 PRO B O 1
ATOM 3534 N N . ASP B 1 157 ? 2.584 -10.25 -5.609 1 95.44 157 ASP B N 1
ATOM 3535 C CA . ASP B 1 157 ? 3.645 -9.82 -6.516 1 95.44 157 ASP B CA 1
ATOM 3536 C C . ASP B 1 157 ? 3.664 -8.305 -6.664 1 95.44 157 ASP B C 1
ATOM 3538 O O . ASP B 1 157 ? 2.691 -7.703 -7.129 1 95.44 157 ASP B O 1
ATOM 3542 N N . THR B 1 158 ? 4.785 -7.707 -6.344 1 95.38 158 THR B N 1
ATOM 3543 C CA . THR B 1 158 ? 4.844 -6.246 -6.371 1 95.38 158 THR B CA 1
ATOM 3544 C C . THR B 1 158 ? 5.125 -5.746 -7.785 1 95.38 158 THR B C 1
ATOM 3546 O O . THR B 1 158 ? 4.691 -4.656 -8.164 1 95.38 158 THR B O 1
ATOM 3549 N N . SER B 1 159 ? 5.934 -6.496 -8.484 1 92.94 159 SER B N 1
ATOM 3550 C CA . SER B 1 159 ? 6.289 -6.199 -9.867 1 92.94 159 SER B CA 1
ATOM 3551 C C . SER B 1 159 ? 6.676 -7.465 -10.625 1 92.94 159 SER B C 1
ATOM 3553 O O . SER B 1 159 ? 6.891 -8.516 -10.016 1 92.94 159 SER B O 1
ATOM 3555 N N . ASN B 1 160 ? 6.652 -7.316 -11.945 1 87.62 160 ASN B N 1
ATOM 3556 C CA . ASN B 1 160 ? 7.051 -8.391 -12.844 1 87.62 160 ASN B CA 1
ATOM 3557 C C . ASN B 1 160 ? 7.812 -7.863 -14.055 1 87.62 160 ASN B C 1
ATOM 3559 O O . ASN B 1 160 ? 7.809 -6.656 -14.312 1 87.62 160 ASN B O 1
ATOM 3563 N N . ILE B 1 161 ? 8.516 -8.766 -14.617 1 85.38 161 ILE B N 1
ATOM 3564 C CA . ILE B 1 161 ? 9.172 -8.438 -15.875 1 85.38 161 ILE B CA 1
ATOM 3565 C C . ILE B 1 161 ? 8.438 -9.102 -17.031 1 85.38 161 ILE B C 1
ATOM 3567 O O . ILE B 1 161 ? 8.312 -10.328 -17.078 1 85.38 161 ILE B O 1
ATOM 3571 N N . VAL B 1 162 ? 7.891 -8.305 -17.891 1 80.31 162 VAL B N 1
ATOM 3572 C CA . VAL B 1 162 ? 7.207 -8.766 -19.078 1 80.31 162 VAL B CA 1
ATOM 3573 C C . VAL B 1 162 ? 7.871 -8.164 -20.328 1 80.31 162 VAL B C 1
ATOM 3575 O O . VAL B 1 162 ? 7.914 -6.945 -20.484 1 80.31 162 VAL B O 1
ATOM 3578 N N . ALA B 1 163 ? 8.367 -9.062 -21.172 1 80.31 163 ALA B N 1
ATOM 3579 C CA . ALA B 1 163 ? 9.016 -8.633 -22.406 1 80.31 163 ALA B CA 1
ATOM 3580 C C . ALA B 1 163 ? 10.109 -7.613 -22.125 1 80.31 163 ALA B C 1
ATOM 3582 O O . ALA B 1 163 ? 10.188 -6.574 -22.781 1 80.31 163 ALA B O 1
ATOM 3583 N N . GLY B 1 164 ? 10.797 -7.781 -21.125 1 81.06 164 GLY B N 1
ATOM 3584 C CA . GLY B 1 164 ? 11.953 -6.965 -20.797 1 81.06 164 GLY B CA 1
ATOM 3585 C C . GLY B 1 164 ? 11.602 -5.695 -20.047 1 81.06 164 GLY B C 1
ATOM 3586 O O . GLY B 1 164 ? 12.484 -4.918 -19.688 1 81.06 164 GLY B O 1
ATOM 3587 N N . LYS B 1 165 ? 10.359 -5.516 -19.797 1 88.75 165 LYS B N 1
ATOM 3588 C CA . LYS B 1 165 ? 9.93 -4.309 -19.109 1 88.75 165 LYS B CA 1
ATOM 3589 C C . LYS B 1 165 ? 9.375 -4.637 -17.719 1 88.75 165 LYS B C 1
ATOM 3591 O O . LYS B 1 165 ? 8.68 -5.633 -17.547 1 88.75 165 LYS B O 1
ATOM 3596 N N . THR B 1 166 ? 9.727 -3.744 -16.812 1 92.31 166 THR B N 1
ATOM 3597 C CA . THR B 1 166 ? 9.18 -3.902 -15.469 1 92.31 166 THR B CA 1
ATOM 3598 C C . THR B 1 166 ? 7.762 -3.352 -15.391 1 92.31 166 THR B C 1
ATOM 3600 O O . THR B 1 166 ? 7.508 -2.215 -15.797 1 92.31 166 THR B O 1
ATOM 3603 N N . ILE B 1 167 ? 6.906 -4.18 -14.898 1 93.94 167 ILE B N 1
ATOM 3604 C CA . ILE B 1 167 ? 5.527 -3.734 -14.742 1 93.94 167 ILE B CA 1
ATOM 3605 C C . ILE B 1 167 ? 5.09 -3.885 -13.289 1 93.94 167 ILE B C 1
ATOM 3607 O O . ILE B 1 167 ? 5.648 -4.699 -12.547 1 93.94 167 ILE B O 1
ATOM 3611 N N . CYS B 1 168 ? 4.121 -3.068 -12.938 1 95.88 168 CYS B N 1
ATOM 3612 C CA . CYS B 1 168 ? 3.551 -3.145 -11.594 1 95.88 168 CYS B CA 1
ATOM 3613 C C . CYS B 1 168 ? 2.697 -4.395 -11.43 1 95.88 168 CYS B C 1
ATOM 3615 O O . CYS B 1 168 ? 1.97 -4.777 -12.352 1 95.88 168 CYS B O 1
ATOM 3617 N N . GLY B 1 169 ? 2.818 -5.008 -10.25 1 96 169 GLY B N 1
ATOM 3618 C CA . GLY B 1 169 ? 2.08 -6.234 -9.992 1 96 169 GLY B CA 1
ATOM 3619 C C . GLY B 1 169 ? 0.863 -6.023 -9.117 1 96 169 GLY B C 1
ATOM 3620 O O . GLY B 1 169 ? 0.614 -4.91 -8.648 1 96 169 GLY B O 1
ATOM 3621 N N . ALA B 1 170 ? 0.166 -7.145 -8.898 1 97.06 170 ALA B N 1
ATOM 3622 C CA . ALA B 1 170 ? -1.081 -7.121 -8.141 1 97.06 170 ALA B CA 1
ATOM 3623 C C . ALA B 1 170 ? -0.837 -6.668 -6.703 1 97.06 170 ALA B C 1
ATOM 3625 O O . ALA B 1 170 ? -1.678 -5.988 -6.105 1 97.06 170 ALA B O 1
ATOM 3626 N N . GLY B 1 171 ? 0.246 -7.07 -6.125 1 97.31 171 GLY B N 1
ATOM 3627 C CA . GLY B 1 171 ? 0.547 -6.762 -4.738 1 97.31 171 GLY B CA 1
ATOM 3628 C C . GLY B 1 171 ? 0.58 -5.273 -4.449 1 97.31 171 GLY B C 1
ATOM 3629 O O . GLY B 1 171 ? 0.176 -4.836 -3.371 1 97.31 171 GLY B O 1
ATOM 3630 N N . SER B 1 172 ? 1.068 -4.52 -5.363 1 96.69 172 SER B N 1
ATOM 3631 C CA . SER B 1 172 ? 1.135 -3.07 -5.203 1 96.69 172 SER B CA 1
ATOM 3632 C C . SER B 1 172 ? -0.258 -2.449 -5.203 1 96.69 172 SER B C 1
ATOM 3634 O O . SER B 1 172 ? -0.524 -1.508 -4.453 1 96.69 172 SER B O 1
ATOM 3636 N N . MET B 1 173 ? -1.09 -2.98 -5.969 1 97.25 173 MET B N 1
ATOM 3637 C CA . MET B 1 173 ? -2.471 -2.508 -6.016 1 97.25 173 MET B CA 1
ATOM 3638 C C . MET B 1 173 ? -3.232 -2.932 -4.762 1 97.25 173 MET B C 1
ATOM 3640 O O . MET B 1 173 ? -4.016 -2.154 -4.215 1 97.25 173 MET B O 1
ATOM 3644 N N . VAL B 1 174 ? -2.975 -4.125 -4.336 1 98.31 174 VAL B N 1
ATOM 3645 C CA . VAL B 1 174 ? -3.582 -4.613 -3.102 1 98.31 174 VAL B CA 1
ATOM 3646 C C . VAL B 1 174 ? -3.184 -3.709 -1.937 1 98.31 174 VAL B C 1
ATOM 3648 O O . VAL B 1 174 ? -4.02 -3.357 -1.102 1 98.31 174 VAL B O 1
ATOM 3651 N N . ALA B 1 175 ? -1.962 -3.303 -1.926 1 97.81 175 ALA B N 1
ATOM 3652 C CA . ALA B 1 175 ? -1.441 -2.488 -0.831 1 97.81 175 ALA B CA 1
ATOM 3653 C C . ALA B 1 175 ? -2.197 -1.166 -0.723 1 97.81 175 ALA B C 1
ATOM 3655 O O . ALA B 1 175 ? -2.604 -0.764 0.37 1 97.81 175 ALA B O 1
ATOM 3656 N N . THR B 1 176 ? -2.348 -0.495 -1.827 1 97.94 176 THR B N 1
ATOM 3657 C CA . THR B 1 176 ? -3.006 0.807 -1.803 1 97.94 176 THR B CA 1
ATOM 3658 C C . THR B 1 176 ? -4.48 0.661 -1.437 1 97.94 176 THR B C 1
ATOM 3660 O O . THR B 1 176 ? -5.012 1.454 -0.658 1 97.94 176 THR B O 1
ATOM 3663 N N . ILE B 1 177 ? -5.121 -0.354 -1.904 1 98.25 177 ILE B N 1
ATOM 3664 C CA . ILE B 1 177 ? -6.539 -0.552 -1.635 1 98.25 177 ILE B CA 1
ATOM 3665 C C . ILE B 1 177 ? -6.734 -0.971 -0.179 1 98.25 177 ILE B C 1
ATOM 3667 O O . ILE B 1 177 ? -7.656 -0.5 0.49 1 98.25 177 ILE B O 1
ATOM 3671 N N . ALA B 1 178 ? -5.887 -1.824 0.27 1 98.19 178 ALA B N 1
ATOM 3672 C CA . ALA B 1 178 ? -5.93 -2.205 1.679 1 98.19 178 ALA B CA 1
ATOM 3673 C C . ALA B 1 178 ? -5.711 -0.994 2.582 1 98.19 178 ALA B C 1
ATOM 3675 O O . ALA B 1 178 ? -6.336 -0.877 3.637 1 98.19 178 ALA B O 1
ATOM 3676 N N . THR B 1 179 ? -4.848 -0.131 2.174 1 97.31 179 THR B N 1
ATOM 3677 C CA . THR B 1 179 ? -4.582 1.088 2.928 1 97.31 179 THR B CA 1
ATOM 3678 C C . THR B 1 179 ? -5.816 1.983 2.965 1 97.31 179 THR B C 1
ATOM 3680 O O . THR B 1 179 ? -6.18 2.508 4.02 1 97.31 179 THR B O 1
ATOM 3683 N N . LEU B 1 180 ? -6.445 2.119 1.87 1 96.75 180 LEU B N 1
ATOM 3684 C CA . LEU B 1 180 ? -7.676 2.898 1.797 1 96.75 180 LEU B CA 1
ATOM 3685 C C . LEU B 1 180 ? -8.742 2.318 2.721 1 96.75 180 LEU B C 1
ATOM 3687 O O . LEU B 1 180 ? -9.461 3.062 3.391 1 96.75 180 LEU B O 1
ATOM 3691 N N . ALA B 1 181 ? -8.766 1.003 2.773 1 96.69 181 ALA B N 1
ATOM 3692 C CA . ALA B 1 181 ? -9.805 0.316 3.539 1 96.69 181 ALA B CA 1
ATOM 3693 C C . ALA B 1 181 ? -9.414 0.201 5.012 1 96.69 181 ALA B C 1
ATOM 3695 O O . ALA B 1 181 ? -10.273 -0.047 5.867 1 96.69 181 ALA B O 1
ATOM 3696 N N . GLY B 1 182 ? -8.148 0.283 5.281 1 95.38 182 GLY B N 1
ATOM 3697 C CA . GLY B 1 182 ? -7.645 0.122 6.633 1 95.38 182 GLY B CA 1
ATOM 3698 C C . GLY B 1 182 ? -7.574 -1.327 7.074 1 95.38 182 GLY B C 1
ATOM 3699 O O . GLY B 1 182 ? -7.484 -1.611 8.273 1 95.38 182 GLY B O 1
ATOM 3700 N N . LYS B 1 183 ? -7.664 -2.258 6.16 1 96.62 183 LYS B N 1
ATOM 3701 C CA . LYS B 1 183 ? -7.641 -3.678 6.492 1 96.62 183 LYS B CA 1
ATOM 3702 C C . LYS B 1 183 ? -7.301 -4.527 5.27 1 96.62 183 LYS B C 1
ATOM 3704 O O . LYS B 1 183 ? -7.453 -4.074 4.133 1 96.62 183 LYS B O 1
ATOM 3709 N N . LEU B 1 184 ? -6.816 -5.684 5.473 1 97.94 184 LEU B N 1
ATOM 3710 C CA . LEU B 1 184 ? -6.559 -6.742 4.504 1 97.94 184 LEU B CA 1
ATOM 3711 C C . LEU B 1 184 ? -6.852 -8.109 5.105 1 97.94 184 LEU B C 1
ATOM 3713 O O . LEU B 1 184 ? -6.184 -8.539 6.051 1 97.94 184 LEU B O 1
ATOM 3717 N N . GLU B 1 185 ? -7.82 -8.734 4.539 1 98.19 185 GLU B N 1
ATOM 3718 C CA . GLU B 1 185 ? -8.227 -10.023 5.094 1 98.19 185 GLU B CA 1
ATOM 3719 C C . GLU B 1 185 ? -7.227 -11.117 4.727 1 98.19 185 GLU B C 1
ATOM 3721 O O . GLU B 1 185 ? -6.867 -11.945 5.566 1 98.19 185 GLU B O 1
ATOM 3726 N N . ALA B 1 186 ? -6.852 -11.109 3.443 1 97.5 186 ALA B N 1
ATOM 3727 C CA . ALA B 1 186 ? -5.891 -12.102 2.969 1 97.5 186 ALA B CA 1
ATOM 3728 C C . ALA B 1 186 ? -5.297 -11.688 1.624 1 97.5 186 ALA B C 1
ATOM 3730 O O . ALA B 1 186 ? -5.945 -10.992 0.841 1 97.5 186 ALA B O 1
ATOM 3731 N N . ASN B 1 187 ? -4.129 -12.016 1.424 1 97.38 187 ASN B N 1
ATOM 3732 C CA . ASN B 1 187 ? -3.453 -11.945 0.132 1 97.38 187 ASN B CA 1
ATOM 3733 C C . ASN B 1 187 ? -2.982 -13.32 -0.328 1 97.38 187 ASN B C 1
ATOM 3735 O O . ASN B 1 187 ? -2.027 -13.875 0.223 1 97.38 187 ASN B O 1
ATOM 3739 N N . LEU B 1 188 ? -3.607 -13.766 -1.303 1 96.94 188 LEU B N 1
ATOM 3740 C CA . LEU B 1 188 ? -3.396 -15.156 -1.682 1 96.94 188 LEU B CA 1
ATOM 3741 C C . LEU B 1 188 ? -2.221 -15.289 -2.645 1 96.94 188 LEU B C 1
ATOM 3743 O O . LEU B 1 188 ? -1.351 -14.414 -2.689 1 96.94 188 LEU B O 1
ATOM 3747 N N . GLY B 1 189 ? -2.131 -16.406 -3.312 1 96.81 189 GLY B N 1
ATOM 3748 C CA . GLY B 1 189 ? -1.013 -16.656 -4.211 1 96.81 189 GLY B CA 1
ATOM 3749 C C . GLY B 1 189 ? 0.277 -16.984 -3.479 1 96.81 189 GLY B C 1
ATOM 3750 O O . GLY B 1 189 ? 0.363 -16.828 -2.26 1 96.81 189 GLY B O 1
ATOM 3751 N N . LYS B 1 190 ? 1.304 -17.453 -4.332 1 97.56 190 LYS B N 1
ATOM 3752 C CA . LYS B 1 190 ? 2.641 -17.672 -3.795 1 97.56 190 LYS B CA 1
ATOM 3753 C C . LYS B 1 190 ? 3.293 -16.359 -3.357 1 97.56 190 LYS B C 1
ATOM 3755 O O . LYS B 1 190 ? 3.16 -15.344 -4.035 1 97.56 190 LYS B O 1
ATOM 3760 N N . PRO B 1 191 ? 3.857 -16.391 -2.102 1 97.25 191 PRO B N 1
ATOM 3761 C CA . PRO B 1 191 ? 4.219 -17.516 -1.226 1 97.25 191 PRO B CA 1
ATOM 3762 C C . PRO B 1 191 ? 3.27 -17.656 -0.041 1 97.25 191 PRO B C 1
ATOM 3764 O O . PRO B 1 191 ? 3.682 -18.109 1.033 1 97.25 191 PRO B O 1
ATOM 3767 N N . SER B 1 192 ? 2.066 -17.25 -0.156 1 96.62 192 SER B N 1
ATOM 3768 C CA . SER B 1 192 ? 1.129 -17.25 0.962 1 96.62 192 SER B CA 1
ATOM 3769 C C . SER B 1 192 ? 0.983 -18.641 1.558 1 96.62 192 SER B C 1
ATOM 3771 O O . SER B 1 192 ? 0.767 -19.625 0.831 1 96.62 192 SER B O 1
ATOM 3773 N N . PRO B 1 193 ? 1.026 -18.75 2.902 1 96.75 193 PRO B N 1
ATOM 3774 C CA . PRO B 1 193 ? 0.794 -20.047 3.541 1 96.75 193 PRO B CA 1
ATOM 3775 C C . PRO B 1 193 ? -0.655 -20.516 3.42 1 96.75 193 PRO B C 1
ATOM 3777 O O . PRO B 1 193 ? -0.947 -21.703 3.629 1 96.75 193 PRO B O 1
ATOM 3780 N N . GLU B 1 194 ? -1.528 -19.609 3.043 1 96 194 GLU B N 1
ATOM 3781 C CA . GLU B 1 194 ? -2.941 -19.938 2.896 1 96 194 GLU B CA 1
ATOM 3782 C C . GLU B 1 194 ? -3.156 -20.953 1.778 1 96 194 GLU B C 1
ATOM 3784 O O . GLU B 1 194 ? -4.195 -21.609 1.726 1 96 194 GLU B O 1
ATOM 3789 N N . LEU B 1 195 ? -2.174 -21.062 0.962 1 97.62 195 LEU B N 1
ATOM 3790 C CA . LEU B 1 195 ? -2.275 -21.984 -0.168 1 97.62 195 LEU B CA 1
ATOM 3791 C C . LEU B 1 195 ? -2.211 -23.438 0.301 1 97.62 195 LEU B C 1
ATOM 3793 O O . LEU B 1 195 ? -2.75 -24.328 -0.356 1 97.62 195 LEU B O 1
ATOM 3797 N N . ILE B 1 196 ? -1.603 -23.688 1.457 1 97.81 196 ILE B N 1
ATOM 3798 C CA . ILE B 1 196 ? -1.309 -25.047 1.886 1 97.81 196 ILE B CA 1
ATOM 3799 C C . ILE B 1 196 ? -2.609 -25.781 2.191 1 97.81 196 ILE B C 1
ATOM 3801 O O . ILE B 1 196 ? -2.904 -26.812 1.58 1 97.81 196 ILE B O 1
ATOM 3805 N N . PRO B 1 197 ? -3.449 -25.219 3.062 1 97.69 197 PRO B N 1
ATOM 3806 C CA . PRO B 1 197 ? -4.703 -25.938 3.301 1 97.69 197 PRO B CA 1
ATOM 3807 C C . PRO B 1 197 ? -5.555 -26.078 2.041 1 97.69 197 PRO B C 1
ATOM 3809 O O . PRO B 1 197 ? -6.258 -27.078 1.866 1 97.69 197 PRO B O 1
ATOM 3812 N N . ILE B 1 198 ? -5.484 -25.141 1.146 1 97.44 198 ILE B N 1
ATOM 3813 C CA . ILE B 1 198 ? -6.242 -25.188 -0.099 1 97.44 198 ILE B CA 1
ATOM 3814 C C . ILE B 1 198 ? -5.754 -26.344 -0.967 1 97.44 198 ILE B C 1
ATOM 3816 O O . ILE B 1 198 ? -6.555 -27.141 -1.455 1 97.44 198 ILE B O 1
ATOM 3820 N N . LEU B 1 199 ? -4.48 -26.453 -1.115 1 97.94 199 LEU B N 1
ATOM 3821 C CA . LEU B 1 199 ? -3.891 -27.516 -1.929 1 97.94 199 LEU B CA 1
ATOM 3822 C C . LEU B 1 199 ? -4.141 -28.891 -1.304 1 97.94 199 LEU B C 1
ATOM 3824 O O . LEU B 1 199 ? -4.551 -29.828 -1.993 1 97.94 199 LEU B O 1
ATOM 3828 N N . GLU B 1 200 ? -3.912 -28.984 -0.019 1 98.12 200 GLU B N 1
ATOM 3829 C CA . GLU B 1 200 ? -4.086 -30.266 0.67 1 98.12 200 GLU B CA 1
ATOM 3830 C C . GLU B 1 200 ? -5.527 -30.75 0.567 1 98.12 200 GLU B C 1
ATOM 3832 O O . GLU B 1 200 ? -5.766 -31.938 0.323 1 98.12 200 GLU B O 1
ATOM 3837 N N . SER B 1 201 ? -6.426 -29.844 0.743 1 97.12 201 SER B N 1
ATOM 3838 C CA . SER B 1 201 ? -7.836 -30.219 0.713 1 97.12 201 SER B CA 1
ATOM 3839 C C . SER B 1 201 ? -8.266 -30.641 -0.688 1 97.12 201 SER B C 1
ATOM 3841 O O . SER B 1 201 ? -9.055 -31.578 -0.848 1 97.12 201 SER B O 1
ATOM 3843 N N . ASN B 1 202 ? -7.773 -30.016 -1.683 1 96.56 202 ASN B N 1
ATOM 3844 C CA . ASN B 1 202 ? -8.203 -30.281 -3.051 1 96.56 202 ASN B CA 1
ATOM 3845 C C . ASN B 1 202 ? -7.492 -31.5 -3.637 1 96.56 202 ASN B C 1
ATOM 3847 O O . ASN B 1 202 ? -8.086 -32.25 -4.402 1 96.56 202 ASN B O 1
ATOM 3851 N N . LEU B 1 203 ? -6.238 -31.688 -3.238 1 97.12 203 LEU B N 1
ATOM 3852 C CA . LEU B 1 203 ? -5.441 -32.781 -3.82 1 97.12 203 LEU B CA 1
ATOM 3853 C C . LEU B 1 203 ? -5.492 -34.031 -2.947 1 97.12 203 LEU B C 1
ATOM 3855 O O . LEU B 1 203 ? -5.141 -35.094 -3.398 1 97.12 203 LEU B O 1
ATOM 3859 N N . LYS B 1 204 ? -5.844 -33.844 -1.683 1 97.88 204 LYS B N 1
ATOM 3860 C CA . LYS B 1 204 ? -5.793 -34.906 -0.695 1 97.88 204 LYS B CA 1
ATOM 3861 C C . LYS B 1 204 ? -4.383 -35.5 -0.576 1 97.88 204 LYS B C 1
ATOM 3863 O O . LYS B 1 204 ? -4.199 -36.719 -0.557 1 97.88 204 LYS B O 1
ATOM 3868 N N . ILE B 1 205 ? -3.461 -34.656 -0.681 1 97.88 205 ILE B N 1
ATOM 3869 C CA . ILE B 1 205 ? -2.041 -34.969 -0.548 1 97.88 205 ILE B CA 1
ATOM 3870 C C . ILE B 1 205 ? -1.411 -34.062 0.51 1 97.88 205 ILE B C 1
ATOM 3872 O O . ILE B 1 205 ? -1.649 -32.844 0.525 1 97.88 205 ILE B O 1
ATOM 3876 N N . ALA B 1 206 ? -0.688 -34.656 1.438 1 97.56 206 ALA B N 1
ATOM 3877 C CA . ALA B 1 206 ? -0.038 -33.906 2.498 1 97.56 206 ALA B CA 1
ATOM 3878 C C . ALA B 1 206 ? 1.085 -33.031 1.939 1 97.56 206 ALA B C 1
ATOM 3880 O O . ALA B 1 206 ? 1.751 -33.406 0.974 1 97.56 206 ALA B O 1
ATOM 3881 N N . LYS B 1 207 ? 1.305 -31.844 2.545 1 97.31 207 LYS B N 1
ATOM 3882 C CA . LYS B 1 207 ? 2.311 -30.891 2.064 1 97.31 207 LYS B CA 1
ATOM 3883 C C . LYS B 1 207 ? 3.693 -31.531 2.025 1 97.31 207 LYS B C 1
ATOM 3885 O O . LYS B 1 207 ? 4.508 -31.219 1.156 1 97.31 207 LYS B O 1
ATOM 3890 N N . GLU B 1 208 ? 3.955 -32.5 2.918 1 96.5 208 GLU B N 1
ATOM 3891 C CA . GLU B 1 208 ? 5.246 -33.188 2.973 1 96.5 208 GLU B CA 1
ATOM 3892 C C . GLU B 1 208 ? 5.473 -34.031 1.732 1 96.5 208 GLU B C 1
ATOM 3894 O O . GLU B 1 208 ? 6.609 -34.406 1.423 1 96.5 208 GLU B O 1
ATOM 3899 N N . GLU B 1 209 ? 4.414 -34.312 1.068 1 98 209 GLU B N 1
ATOM 3900 C CA . GLU B 1 209 ? 4.469 -35.188 -0.117 1 98 209 GLU B CA 1
ATOM 3901 C C . GLU B 1 209 ? 4.418 -34.344 -1.396 1 98 209 GLU B C 1
ATOM 3903 O O . GLU B 1 209 ? 4.219 -34.875 -2.486 1 98 209 GLU B O 1
ATOM 3908 N N . MET B 1 210 ? 4.555 -33.062 -1.284 1 98.31 210 MET B N 1
ATOM 3909 C CA . MET B 1 210 ? 4.535 -32.188 -2.434 1 98.31 210 MET B CA 1
ATOM 3910 C C . MET B 1 210 ? 5.91 -31.547 -2.658 1 98.31 210 MET B C 1
ATOM 3912 O O . MET B 1 210 ? 6.641 -31.281 -1.701 1 98.31 210 MET B O 1
ATOM 3916 N N . ILE B 1 211 ? 6.266 -31.328 -3.914 1 98.69 211 ILE B N 1
ATOM 3917 C CA . ILE B 1 211 ? 7.484 -30.625 -4.301 1 98.69 211 ILE B CA 1
ATOM 3918 C C . ILE B 1 211 ? 7.125 -29.391 -5.125 1 98.69 211 ILE B C 1
ATOM 3920 O O . ILE B 1 211 ? 6.344 -29.484 -6.074 1 98.69 211 ILE B O 1
ATOM 3924 N N . MET B 1 212 ? 7.641 -28.234 -4.734 1 98.88 212 MET B N 1
ATOM 3925 C CA . MET B 1 212 ? 7.445 -27 -5.496 1 98.88 212 MET B CA 1
ATOM 3926 C C . MET B 1 212 ? 8.609 -26.766 -6.461 1 98.88 212 MET B C 1
ATOM 3928 O O . MET B 1 212 ? 9.766 -26.766 -6.051 1 98.88 212 MET B O 1
ATOM 3932 N N . VAL B 1 213 ? 8.297 -26.609 -7.73 1 98.88 213 VAL B N 1
ATOM 3933 C CA . VAL B 1 213 ? 9.289 -26.297 -8.75 1 98.88 213 VAL B CA 1
ATOM 3934 C C . VAL B 1 213 ? 9.031 -24.906 -9.32 1 98.88 213 VAL B C 1
ATOM 3936 O O . VAL B 1 213 ? 7.914 -24.594 -9.742 1 98.88 213 VAL B O 1
ATOM 3939 N N . GLY B 1 214 ? 10.031 -24.078 -9.32 1 98.62 214 GLY B N 1
ATOM 3940 C CA . GLY B 1 214 ? 9.852 -22.75 -9.906 1 98.62 214 GLY B CA 1
ATOM 3941 C C . GLY B 1 214 ? 11.164 -22.016 -10.094 1 98.62 214 GLY B C 1
ATOM 3942 O O . GLY B 1 214 ? 12.227 -22.5 -9.711 1 98.62 214 GLY B O 1
ATOM 3943 N N . ASP B 1 215 ? 11.094 -20.828 -10.742 1 97.62 215 ASP B N 1
ATOM 3944 C CA . ASP B 1 215 ? 12.289 -20.062 -11.086 1 97.62 215 ASP B CA 1
ATOM 3945 C C . ASP B 1 215 ? 12.43 -18.828 -10.203 1 97.62 215 ASP B C 1
ATOM 3947 O O . ASP B 1 215 ? 13.461 -18.156 -10.242 1 97.62 215 ASP B O 1
ATOM 3951 N N . ARG B 1 216 ? 11.461 -18.609 -9.422 1 96.44 216 ARG B N 1
ATOM 3952 C CA . ARG B 1 216 ? 11.484 -17.391 -8.625 1 96.44 216 ARG B CA 1
ATOM 3953 C C . ARG B 1 216 ? 11.734 -17.703 -7.152 1 96.44 216 ARG B C 1
ATOM 3955 O O . ARG B 1 216 ? 10.961 -18.438 -6.527 1 96.44 216 ARG B O 1
ATOM 3962 N N . ILE B 1 217 ? 12.703 -17.062 -6.594 1 96.69 217 ILE B N 1
ATOM 3963 C CA . ILE B 1 217 ? 13.086 -17.312 -5.207 1 96.69 217 ILE B CA 1
ATOM 3964 C C . ILE B 1 217 ? 12.031 -16.734 -4.27 1 96.69 217 ILE B C 1
ATOM 3966 O O . ILE B 1 217 ? 11.5 -17.438 -3.41 1 96.69 217 ILE B O 1
ATOM 3970 N N . PRO B 1 218 ? 11.555 -15.508 -4.484 1 94 218 PRO B N 1
ATOM 3971 C CA . PRO B 1 218 ? 10.656 -14.891 -3.502 1 94 218 PRO B CA 1
ATOM 3972 C C . PRO B 1 218 ? 9.234 -15.461 -3.564 1 94 218 PRO B C 1
ATOM 3974 O O . PRO B 1 218 ? 8.445 -15.242 -2.645 1 94 218 PRO B O 1
ATOM 3977 N N . THR B 1 219 ? 8.906 -16.188 -4.645 1 96.06 219 THR B N 1
ATOM 3978 C CA . THR B 1 219 ? 7.559 -16.719 -4.766 1 96.06 219 THR B CA 1
ATOM 3979 C C . THR B 1 219 ? 7.57 -18.25 -4.676 1 96.06 219 THR B C 1
ATOM 3981 O O . THR B 1 219 ? 7.32 -18.812 -3.609 1 96.06 219 THR B O 1
ATOM 3984 N N . ASP B 1 220 ? 8.18 -18.891 -5.594 1 98.19 220 ASP B N 1
ATOM 3985 C CA . ASP B 1 220 ? 8.133 -20.344 -5.68 1 98.19 220 ASP B CA 1
ATOM 3986 C C . ASP B 1 220 ? 8.906 -20.984 -4.531 1 98.19 220 ASP B C 1
ATOM 3988 O O . ASP B 1 220 ? 8.359 -21.797 -3.779 1 98.19 220 ASP B O 1
ATOM 3992 N N . ILE B 1 221 ? 10.156 -20.609 -4.418 1 98.38 221 ILE B N 1
ATOM 3993 C CA . ILE B 1 221 ? 11.055 -21.297 -3.492 1 98.38 221 ILE B CA 1
ATOM 3994 C C . ILE B 1 221 ? 10.703 -20.906 -2.055 1 98.38 221 ILE B C 1
ATOM 3996 O O . ILE B 1 221 ? 10.602 -21.781 -1.186 1 98.38 221 ILE B O 1
ATOM 4000 N N . GLU B 1 222 ? 10.477 -19.672 -1.909 1 97.81 222 GLU B N 1
ATOM 4001 C CA . GLU B 1 222 ? 10.07 -19.234 -0.574 1 97.81 222 GLU B CA 1
ATOM 4002 C C . GLU B 1 222 ? 8.766 -19.922 -0.154 1 97.81 222 GLU B C 1
ATOM 4004 O O . GLU B 1 222 ? 8.625 -20.344 0.994 1 97.81 222 GLU B O 1
ATOM 4009 N N . PHE B 1 223 ? 7.801 -20 -1.06 1 98.19 223 PHE B N 1
ATOM 4010 C CA . PHE B 1 223 ? 6.535 -20.672 -0.771 1 98.19 223 PHE B CA 1
ATOM 4011 C C . PHE B 1 223 ? 6.766 -22.094 -0.28 1 98.19 223 PHE B C 1
ATOM 4013 O O . PHE B 1 223 ? 6.297 -22.469 0.796 1 98.19 223 PHE B O 1
ATOM 4020 N N . GLY B 1 224 ? 7.496 -22.812 -1.051 1 98.44 224 GLY B N 1
ATOM 4021 C CA . GLY B 1 224 ? 7.754 -24.188 -0.671 1 98.44 224 GLY B CA 1
ATOM 4022 C C . GLY B 1 224 ? 8.539 -24.312 0.618 1 98.44 224 GLY B C 1
ATOM 4023 O O . GLY B 1 224 ? 8.125 -25.031 1.539 1 98.44 224 GLY B O 1
ATOM 4024 N N . ALA B 1 225 ? 9.609 -23.594 0.711 1 97.19 225 ALA B N 1
ATOM 4025 C CA . ALA B 1 225 ? 10.555 -23.719 1.816 1 97.19 225 ALA B CA 1
ATOM 4026 C C . ALA B 1 225 ? 9.914 -23.312 3.141 1 97.19 225 ALA B C 1
ATOM 4028 O O . ALA B 1 225 ? 10 -24.047 4.129 1 97.19 225 ALA B O 1
ATOM 4029 N N . ARG B 1 226 ? 9.172 -22.281 3.162 1 96.19 226 ARG B N 1
ATOM 4030 C CA . ARG B 1 226 ? 8.578 -21.781 4.398 1 96.19 226 ARG B CA 1
ATOM 4031 C C . ARG B 1 226 ? 7.41 -22.656 4.844 1 96.19 226 ARG B C 1
ATOM 4033 O O . ARG B 1 226 ? 7 -22.609 6.004 1 96.19 226 ARG B O 1
ATOM 4040 N N . ASN B 1 227 ? 6.918 -23.375 3.912 1 96.5 227 ASN B N 1
ATOM 4041 C CA . ASN B 1 227 ? 5.734 -24.156 4.242 1 96.5 227 ASN B CA 1
ATOM 4042 C C . ASN B 1 227 ? 6.059 -25.656 4.32 1 96.5 227 ASN B C 1
ATOM 4044 O O . ASN B 1 227 ? 5.152 -26.484 4.301 1 96.5 227 ASN B O 1
ATOM 4048 N N . GLY B 1 228 ? 7.316 -26 4.281 1 94.88 228 GLY B N 1
ATOM 4049 C CA . GLY B 1 228 ? 7.738 -27.359 4.574 1 94.88 228 GLY B CA 1
ATOM 4050 C C . GLY B 1 228 ? 7.773 -28.25 3.35 1 94.88 228 GLY B C 1
ATOM 4051 O O . GLY B 1 228 ? 7.828 -29.484 3.469 1 94.88 228 GLY B O 1
ATOM 4052 N N . LEU B 1 229 ? 7.668 -27.719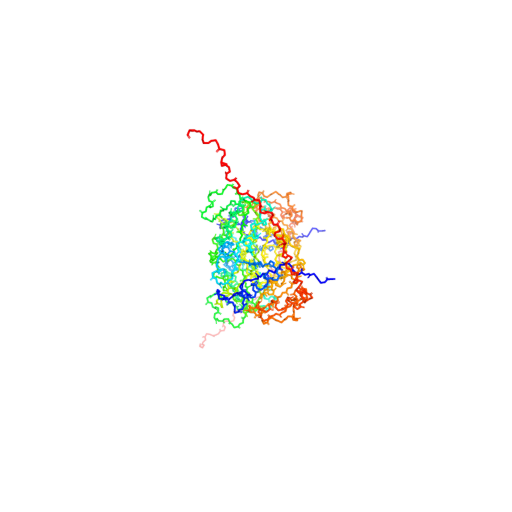 2.201 1 97.69 229 LEU B N 1
ATOM 4053 C CA . LEU B 1 229 ? 7.832 -28.484 0.97 1 97.69 229 LEU B CA 1
ATOM 4054 C C . LEU B 1 229 ? 9.297 -28.547 0.56 1 97.69 229 LEU B C 1
ATOM 4056 O O . LEU B 1 229 ? 10.07 -27.641 0.865 1 97.69 229 LEU B O 1
ATOM 4060 N N . LYS B 1 230 ? 9.633 -29.641 -0.075 1 97.5 230 LYS B N 1
ATOM 4061 C CA . LYS B 1 230 ? 10.867 -29.578 -0.849 1 97.5 230 LYS B CA 1
ATOM 4062 C C . LYS B 1 230 ? 10.711 -28.672 -2.068 1 97.5 230 LYS B C 1
ATOM 4064 O O . LYS B 1 230 ? 9.609 -28.516 -2.59 1 97.5 230 LYS B O 1
ATOM 4069 N N . THR B 1 231 ? 11.859 -28.078 -2.443 1 98.69 231 THR B N 1
ATOM 4070 C CA . THR B 1 231 ? 11.789 -27.125 -3.551 1 98.69 231 THR B CA 1
ATOM 4071 C C . THR B 1 231 ? 12.875 -27.422 -4.582 1 98.69 231 THR B C 1
ATOM 4073 O O . THR B 1 231 ? 13.977 -27.844 -4.23 1 98.69 231 THR B O 1
ATOM 4076 N N . ILE B 1 232 ? 12.516 -27.281 -5.836 1 98.75 232 ILE B N 1
ATOM 4077 C CA . ILE B 1 232 ? 13.453 -27.344 -6.949 1 98.75 232 ILE B CA 1
ATOM 4078 C C . ILE B 1 232 ? 13.492 -25.984 -7.652 1 98.75 232 ILE B C 1
ATOM 4080 O O . ILE B 1 232 ? 12.508 -25.562 -8.258 1 98.75 232 ILE B O 1
ATOM 4084 N N . PHE B 1 233 ? 14.672 -25.375 -7.543 1 98.75 233 PHE B N 1
ATOM 4085 C CA . PHE B 1 233 ? 14.914 -24.094 -8.211 1 98.75 233 PHE B CA 1
ATOM 4086 C C . PHE B 1 233 ? 15.484 -24.312 -9.609 1 98.75 233 PHE B C 1
ATOM 4088 O O . PHE B 1 233 ? 16.562 -24.906 -9.758 1 98.75 233 PHE B O 1
ATOM 4095 N N . VAL B 1 234 ? 14.711 -23.859 -10.617 1 98.75 234 VAL B N 1
ATOM 4096 C CA . VAL B 1 234 ? 15.211 -24.031 -11.984 1 98.75 234 VAL B CA 1
ATOM 4097 C C . VAL B 1 234 ? 15.805 -22.719 -12.484 1 98.75 234 VAL B C 1
ATOM 4099 O O . VAL B 1 234 ? 15.328 -21.641 -12.133 1 98.75 234 VAL B O 1
ATOM 4102 N N . LEU B 1 235 ? 16.75 -22.797 -13.383 1 98.19 235 LEU B N 1
ATOM 4103 C CA . LEU B 1 235 ? 17.578 -21.641 -13.75 1 98.19 235 LEU B CA 1
ATOM 4104 C C . LEU B 1 235 ? 17.141 -21.062 -15.094 1 98.19 235 LEU B C 1
ATOM 4106 O O . LEU B 1 235 ? 17.906 -20.344 -15.742 1 98.19 235 LEU B O 1
ATOM 4110 N N . THR B 1 236 ? 15.922 -21.328 -15.461 1 97.12 236 THR B N 1
ATOM 4111 C CA . THR B 1 236 ? 15.43 -20.875 -16.766 1 97.12 236 THR B CA 1
ATOM 4112 C C . THR B 1 236 ? 14.742 -19.516 -16.641 1 97.12 236 THR B C 1
ATOM 4114 O O . THR B 1 236 ? 14.438 -18.891 -17.656 1 97.12 236 THR B O 1
ATOM 4117 N N . GLY B 1 237 ? 14.586 -19.078 -15.445 1 94.19 237 GLY B N 1
ATOM 4118 C CA . GLY B 1 237 ? 13.773 -17.891 -15.273 1 94.19 237 GLY B CA 1
ATOM 4119 C C . GLY B 1 237 ? 14.555 -16.703 -14.742 1 94.19 237 GLY B C 1
ATOM 4120 O O . GLY B 1 237 ? 15.766 -16.609 -14.961 1 94.19 237 GLY B O 1
ATOM 4121 N N . VAL B 1 238 ? 13.945 -15.766 -14.117 1 89.19 238 VAL B N 1
ATOM 4122 C CA . VAL B 1 238 ? 14.414 -14.414 -13.852 1 89.19 238 VAL B CA 1
ATOM 4123 C C . VAL B 1 238 ? 15.461 -14.438 -12.742 1 89.19 238 VAL B C 1
ATOM 4125 O O . VAL B 1 238 ? 16.391 -13.633 -12.742 1 89.19 238 VAL B O 1
ATOM 4128 N N . ASP B 1 239 ? 15.414 -15.438 -11.852 1 92.62 239 ASP B N 1
ATOM 4129 C CA . ASP B 1 239 ? 16.297 -15.391 -10.688 1 92.62 239 ASP B CA 1
ATOM 4130 C C . ASP B 1 239 ? 17.516 -16.281 -10.883 1 92.62 239 ASP B C 1
ATOM 4132 O O . ASP B 1 239 ? 18.188 -16.641 -9.914 1 92.62 239 ASP B O 1
ATOM 4136 N N . ARG B 1 240 ? 17.812 -16.578 -12.07 1 92.38 240 ARG B N 1
ATOM 4137 C CA . ARG B 1 240 ? 18.844 -17.547 -12.391 1 92.38 240 ARG B CA 1
ATOM 4138 C C . ARG B 1 240 ? 20.203 -17.094 -11.836 1 92.38 240 ARG B C 1
ATOM 4140 O O . ARG B 1 240 ? 21.062 -17.922 -11.555 1 92.38 240 ARG B O 1
ATOM 4147 N N . ASN B 1 241 ? 20.391 -15.836 -11.664 1 91.5 241 ASN B N 1
ATOM 4148 C CA . ASN B 1 241 ? 21.703 -15.328 -11.258 1 91.5 241 ASN B CA 1
ATOM 4149 C C . ASN B 1 241 ? 21.766 -15.062 -9.758 1 91.5 241 ASN B C 1
ATOM 4151 O O . ASN B 1 241 ? 22.734 -14.508 -9.258 1 91.5 241 ASN B O 1
ATOM 4155 N N . THR B 1 242 ? 20.797 -15.523 -9.078 1 93.06 242 THR B N 1
ATOM 4156 C CA . THR B 1 242 ? 20.75 -15.312 -7.637 1 93.06 242 THR B CA 1
ATOM 4157 C C . THR B 1 242 ? 21.891 -16.047 -6.941 1 93.06 242 THR B C 1
ATOM 4159 O O . THR B 1 242 ? 22.172 -17.203 -7.258 1 93.06 242 THR B O 1
ATOM 4162 N N . LYS B 1 243 ? 22.531 -15.344 -5.98 1 92.81 243 LYS B N 1
ATOM 4163 C CA . LYS B 1 243 ? 23.516 -15.992 -5.113 1 92.81 243 LYS B CA 1
ATOM 4164 C C . LYS B 1 243 ? 22.828 -16.734 -3.965 1 92.81 243 LYS B C 1
ATOM 4166 O O . LYS B 1 243 ? 22.531 -16.125 -2.932 1 92.81 243 LYS B O 1
ATOM 4171 N N . ILE B 1 244 ? 22.766 -17.969 -4.102 1 94.88 244 ILE B N 1
ATOM 4172 C CA . ILE B 1 244 ? 21.984 -18.812 -3.195 1 94.88 244 ILE B CA 1
ATOM 4173 C C . ILE B 1 244 ? 22.578 -18.734 -1.787 1 94.88 244 ILE B C 1
ATOM 4175 O O . ILE B 1 244 ? 21.844 -18.734 -0.799 1 94.88 244 ILE B O 1
ATOM 4179 N N . GLU B 1 245 ? 23.859 -18.609 -1.702 1 93.94 245 GLU B N 1
ATOM 4180 C CA . GLU B 1 245 ? 24.547 -18.594 -0.418 1 93.94 245 GLU B CA 1
ATOM 4181 C C . GLU B 1 245 ? 24.203 -17.328 0.377 1 93.94 245 GLU B C 1
ATOM 4183 O O . GLU B 1 245 ? 24.344 -17.312 1.601 1 93.94 245 GLU B O 1
ATOM 4188 N N . SER B 1 246 ? 23.766 -16.359 -0.297 1 94.12 246 SER B N 1
ATOM 4189 C CA . SER B 1 246 ? 23.453 -15.094 0.357 1 94.12 246 SER B CA 1
ATOM 4190 C C . SER B 1 246 ? 22.031 -15.086 0.897 1 94.12 246 SER B C 1
ATOM 4192 O O . SER B 1 246 ? 21.656 -14.203 1.674 1 94.12 246 SER B O 1
ATOM 4194 N N . LEU B 1 247 ? 21.266 -16.047 0.554 1 94.88 247 LEU B N 1
ATOM 4195 C CA . LEU B 1 247 ? 19.875 -16.125 0.993 1 94.88 247 LEU B CA 1
ATOM 4196 C C . LEU B 1 247 ? 19.797 -16.625 2.43 1 94.88 247 LEU B C 1
ATOM 4198 O O . LEU B 1 247 ? 20.688 -17.328 2.904 1 94.88 247 LEU B O 1
ATOM 4202 N N . ASP B 1 248 ? 18.75 -16.234 3.072 1 94.94 248 ASP B N 1
ATOM 4203 C CA . ASP B 1 248 ? 18.375 -16.891 4.328 1 94.94 248 ASP B CA 1
ATOM 4204 C C . ASP B 1 248 ? 18.297 -18.406 4.16 1 94.94 248 ASP B C 1
ATOM 4206 O O . ASP B 1 248 ? 17.641 -18.891 3.248 1 94.94 248 ASP B O 1
ATOM 4210 N N . PRO B 1 249 ? 18.984 -19.109 5.008 1 93.81 249 PRO B N 1
ATOM 4211 C CA . PRO B 1 249 ? 18.969 -20.562 4.895 1 93.81 249 PRO B CA 1
ATOM 4212 C C . PRO B 1 249 ? 17.547 -21.125 4.879 1 93.81 249 PRO B C 1
ATOM 4214 O O . PRO B 1 249 ? 17.297 -22.156 4.246 1 93.81 249 PRO B O 1
ATOM 4217 N N . ALA B 1 250 ? 16.625 -20.469 5.457 1 94.12 250 ALA B N 1
ATOM 4218 C CA . ALA B 1 250 ? 15.25 -20.938 5.59 1 94.12 250 ALA B CA 1
ATOM 4219 C C . ALA B 1 250 ? 14.531 -20.906 4.25 1 94.12 250 ALA B C 1
ATOM 4221 O O . ALA B 1 250 ? 13.492 -21.562 4.082 1 94.12 250 ALA B O 1
ATOM 4222 N N . ILE B 1 251 ? 15.094 -20.203 3.246 1 95.81 251 ILE B N 1
ATOM 4223 C CA . ILE B 1 251 ? 14.391 -20.109 1.972 1 95.81 251 ILE B CA 1
ATOM 4224 C C . ILE B 1 251 ? 15.312 -20.562 0.84 1 95.81 251 ILE B C 1
ATOM 4226 O O . ILE B 1 251 ? 15.117 -20.172 -0.317 1 95.81 251 ILE B O 1
ATOM 4230 N N . ARG B 1 252 ? 16.328 -21.25 1.189 1 97.25 252 ARG B N 1
ATOM 4231 C CA . ARG B 1 252 ? 17.172 -21.828 0.151 1 97.25 252 ARG B CA 1
ATOM 4232 C C . ARG B 1 252 ? 16.5 -23.031 -0.498 1 97.25 252 ARG B C 1
ATOM 4234 O O . ARG B 1 252 ? 15.844 -23.828 0.183 1 97.25 252 ARG B O 1
ATOM 4241 N N . PRO B 1 253 ? 16.688 -23.141 -1.752 1 98.38 253 PRO B N 1
ATOM 4242 C CA . PRO B 1 253 ? 16.094 -24.281 -2.426 1 98.38 253 PRO B CA 1
ATOM 4243 C C . PRO B 1 253 ? 16.703 -25.609 -1.987 1 98.38 253 PRO B C 1
ATOM 4245 O O . PRO B 1 253 ? 17.891 -25.672 -1.667 1 98.38 253 PRO B O 1
ATOM 4248 N N . THR B 1 254 ? 15.867 -26.703 -2.006 1 97.75 254 THR B N 1
ATOM 4249 C CA . THR B 1 254 ? 16.359 -28.047 -1.742 1 97.75 254 THR B CA 1
ATOM 4250 C C . THR B 1 254 ? 17.266 -28.516 -2.869 1 97.75 254 THR B C 1
ATOM 4252 O O . THR B 1 254 ? 18.312 -29.125 -2.619 1 97.75 254 THR B O 1
ATOM 4255 N N . TYR B 1 255 ? 16.859 -28.297 -4.102 1 98.06 255 TYR B N 1
ATOM 4256 C CA . TYR B 1 255 ? 17.609 -28.672 -5.297 1 98.06 255 TYR B CA 1
ATOM 4257 C C . TYR B 1 255 ? 17.672 -27.516 -6.281 1 98.06 255 TYR B C 1
ATOM 4259 O O . TYR B 1 255 ? 16.812 -26.641 -6.273 1 98.06 255 TYR B O 1
ATOM 4267 N N . ILE B 1 256 ? 18.734 -27.5 -7.094 1 98.56 256 ILE B N 1
ATOM 4268 C CA . ILE B 1 256 ? 18.891 -26.547 -8.195 1 98.56 256 ILE B CA 1
ATOM 4269 C C . ILE B 1 256 ? 19.156 -27.312 -9.492 1 98.56 256 ILE B C 1
ATOM 4271 O O . ILE B 1 256 ? 20.031 -28.172 -9.555 1 98.56 256 ILE B O 1
ATOM 4275 N N . LEU B 1 257 ? 18.375 -27.047 -10.477 1 98.62 257 LEU B N 1
ATOM 4276 C CA . LEU B 1 257 ? 18.516 -27.703 -11.766 1 98.62 257 LEU B CA 1
ATOM 4277 C C . LEU B 1 257 ? 18.5 -26.688 -12.898 1 98.62 257 LEU B C 1
ATOM 4279 O O . LEU B 1 257 ? 17.906 -25.625 -12.781 1 98.62 257 LEU B O 1
ATOM 4283 N N . PRO B 1 258 ? 19.141 -27 -14.023 1 98.38 258 PRO B N 1
ATOM 4284 C CA . PRO B 1 258 ? 19.125 -26.094 -15.164 1 98.38 258 PRO B CA 1
ATOM 4285 C C . PRO B 1 258 ? 17.719 -25.844 -15.711 1 98.38 258 PRO B C 1
ATOM 4287 O O . PRO B 1 258 ? 17.422 -24.734 -16.156 1 98.38 258 PRO B O 1
ATOM 4290 N N . SER B 1 259 ? 16.906 -26.922 -15.672 1 98.69 259 SER B N 1
ATOM 4291 C CA . SER B 1 259 ? 15.594 -26.844 -16.297 1 98.69 259 SER B CA 1
ATOM 4292 C C . SER B 1 259 ? 14.625 -27.859 -15.688 1 98.69 259 SER B C 1
ATOM 4294 O O . SER B 1 259 ? 15.047 -28.828 -15.07 1 98.69 259 SER B O 1
ATOM 4296 N N . LEU B 1 260 ? 13.305 -27.484 -15.867 1 98.81 260 LEU B N 1
ATOM 4297 C CA . LEU B 1 260 ? 12.258 -28.438 -15.508 1 98.81 260 LEU B CA 1
ATOM 4298 C C . LEU B 1 260 ? 12.461 -29.766 -16.219 1 98.81 260 LEU B C 1
ATOM 4300 O O . LEU B 1 260 ? 12.125 -30.828 -15.688 1 98.81 260 LEU B O 1
ATOM 4304 N N . ALA B 1 261 ? 13.109 -29.797 -17.344 1 98.69 261 ALA B N 1
ATOM 4305 C CA . ALA B 1 261 ? 13.383 -30.984 -18.156 1 98.69 261 ALA B CA 1
ATOM 4306 C C . ALA B 1 261 ? 14.242 -31.984 -17.391 1 98.69 261 ALA B C 1
ATOM 4308 O O . ALA B 1 261 ? 14.242 -33.188 -17.703 1 98.69 261 ALA B O 1
ATOM 4309 N N . ASP B 1 262 ? 14.922 -31.5 -16.375 1 98.62 262 ASP B N 1
ATOM 4310 C CA . ASP B 1 262 ? 15.875 -32.312 -15.656 1 98.62 262 ASP B CA 1
ATOM 4311 C C . ASP B 1 262 ? 15.242 -32.938 -14.406 1 98.62 262 ASP B C 1
ATOM 4313 O O . ASP B 1 262 ? 15.852 -33.781 -13.734 1 98.62 262 ASP B O 1
ATOM 4317 N N . VAL B 1 263 ? 14.039 -32.594 -14.141 1 98.75 263 VAL B N 1
ATOM 4318 C CA . VAL B 1 263 ? 13.414 -32.938 -12.859 1 98.75 263 VAL B CA 1
ATOM 4319 C C . VAL B 1 263 ? 13.156 -34.438 -12.797 1 98.75 263 VAL B C 1
ATOM 4321 O O . VAL B 1 263 ? 13.398 -35.062 -11.766 1 98.75 263 VAL B O 1
ATOM 4324 N N . PRO B 1 264 ? 12.703 -35.094 -13.867 1 98.25 264 PRO B N 1
ATOM 4325 C CA . PRO B 1 264 ? 12.461 -36.562 -13.789 1 98.25 264 PRO B CA 1
ATOM 4326 C C . PRO B 1 264 ? 13.711 -37.344 -13.383 1 98.25 264 PRO B C 1
ATOM 4328 O O . PRO B 1 264 ? 13.617 -38.281 -12.578 1 98.25 264 PRO B O 1
ATOM 4331 N N . SER B 1 265 ? 14.82 -36.938 -13.945 1 97.75 265 SER B N 1
ATOM 4332 C CA . SER B 1 265 ? 16.062 -37.625 -13.602 1 97.75 265 SER B CA 1
ATOM 4333 C C . SER B 1 265 ? 16.375 -37.469 -12.117 1 97.75 265 SER B C 1
ATOM 4335 O O . SER B 1 265 ? 16.797 -38.438 -11.477 1 97.75 265 SER B O 1
ATOM 4337 N N . LEU B 1 266 ? 16.219 -36.312 -11.602 1 97.62 266 LEU B N 1
ATOM 4338 C CA . LEU B 1 266 ? 16.438 -36.062 -10.18 1 97.62 266 LEU B CA 1
ATOM 4339 C C . LEU B 1 266 ? 15.508 -36.938 -9.336 1 97.62 266 LEU B C 1
ATOM 4341 O O . LEU B 1 266 ? 15.93 -37.531 -8.336 1 97.62 266 LEU B O 1
ATOM 4345 N N . LEU B 1 267 ? 14.227 -37 -9.727 1 97.38 267 LEU B N 1
ATOM 4346 C CA . LEU B 1 267 ? 13.234 -37.75 -8.969 1 97.38 267 LEU B CA 1
ATOM 4347 C C . LEU B 1 267 ? 13.562 -39.219 -8.938 1 97.38 267 LEU B C 1
ATOM 4349 O O . LEU B 1 267 ? 13.453 -39.875 -7.898 1 97.38 267 LEU B O 1
ATOM 4353 N N . LYS B 1 268 ? 13.984 -39.75 -10.047 1 95.31 268 LYS B N 1
ATOM 4354 C CA . LYS B 1 268 ? 14.359 -41.156 -10.133 1 95.31 268 LYS B CA 1
ATOM 4355 C C . LYS B 1 268 ? 15.523 -41.5 -9.195 1 95.31 268 LYS B C 1
ATOM 4357 O O . LYS B 1 268 ? 15.516 -42.5 -8.5 1 95.31 268 LYS B O 1
ATOM 4362 N N . GLU B 1 269 ? 16.422 -40.594 -9.148 1 93.56 269 GLU B N 1
ATOM 4363 C CA . GLU B 1 269 ? 17.625 -40.812 -8.359 1 93.56 269 GLU B CA 1
ATOM 4364 C C . GLU B 1 269 ? 17.359 -40.656 -6.871 1 93.56 269 GLU B C 1
ATOM 4366 O O . GLU B 1 269 ? 17.891 -41.375 -6.047 1 93.56 269 GLU B O 1
ATOM 4371 N N . GLU B 1 270 ? 16.547 -39.75 -6.555 1 92.94 270 GLU B N 1
ATOM 4372 C CA . GLU B 1 270 ? 16.375 -39.344 -5.16 1 92.94 270 GLU B CA 1
ATOM 4373 C C . GLU B 1 270 ? 15.258 -40.125 -4.488 1 92.94 270 GLU B C 1
ATOM 4375 O O . GLU B 1 270 ? 15.312 -40.406 -3.287 1 92.94 270 GLU B O 1
ATOM 4380 N N . PHE B 1 271 ? 14.258 -40.531 -5.273 1 90.75 271 PHE B N 1
ATOM 4381 C CA . PHE B 1 271 ? 13.062 -40.969 -4.578 1 90.75 271 PHE B CA 1
ATOM 4382 C C . PHE B 1 271 ? 12.594 -42.312 -5.125 1 90.75 271 PHE B C 1
ATOM 4384 O O . PHE B 1 271 ? 11.867 -43.062 -4.453 1 90.75 271 PHE B O 1
ATOM 4391 N N . PHE B 1 272 ? 12.938 -42.688 -6.352 1 82.19 272 PHE B N 1
ATOM 4392 C CA . PHE B 1 272 ? 12.328 -43.875 -6.973 1 82.19 272 PHE B CA 1
ATOM 4393 C C . PHE B 1 272 ? 13.391 -44.906 -7.34 1 82.19 272 PHE B C 1
ATOM 4395 O O . PHE B 1 272 ? 13.117 -45.844 -8.086 1 82.19 272 PHE B O 1
ATOM 4402 N N . LYS B 1 273 ? 14.695 -44.812 -6.941 1 70.56 273 LYS B N 1
ATOM 4403 C CA . LYS B 1 273 ? 15.742 -45.75 -7.27 1 70.56 273 LYS B CA 1
ATOM 4404 C C . LYS B 1 273 ? 15.258 -47.188 -7.07 1 70.56 273 LYS B C 1
ATOM 4406 O O . LYS B 1 273 ? 15.539 -48.062 -7.887 1 70.56 273 LYS B O 1
ATOM 4411 N N . ASN B 1 274 ? 14.984 -47.594 -5.816 1 53.88 274 ASN B N 1
ATOM 4412 C CA . ASN B 1 274 ? 14.82 -49.031 -5.586 1 53.88 274 ASN B CA 1
ATOM 4413 C C . ASN B 1 274 ? 13.508 -49.531 -6.16 1 53.88 274 ASN B C 1
ATOM 4415 O O . ASN B 1 274 ? 13.047 -50.625 -5.793 1 53.88 274 ASN B O 1
ATOM 4419 N N . ALA B 1 275 ? 12.758 -48.844 -6.801 1 50.44 275 ALA B N 1
ATOM 4420 C CA . ALA B 1 275 ? 11.523 -49.406 -7.309 1 50.44 275 ALA B CA 1
ATOM 4421 C C . ALA B 1 275 ? 11.812 -50.406 -8.43 1 50.44 275 ALA B C 1
ATOM 4423 O O . ALA B 1 275 ? 12.234 -50.031 -9.516 1 50.44 275 ALA B O 1
ATOM 4424 N N . LYS B 1 276 ? 12.336 -51.562 -8.141 1 45.22 276 LYS B N 1
ATOM 4425 C CA . LYS B 1 276 ? 12.375 -52.75 -8.984 1 45.22 276 LYS B CA 1
ATOM 4426 C C . LYS B 1 276 ? 11.094 -52.906 -9.789 1 45.22 276 LYS B C 1
ATOM 4428 O O . LYS B 1 276 ? 9.992 -52.781 -9.242 1 45.22 276 LYS B O 1
ATOM 4433 N N . PRO B 1 277 ? 11.148 -52.812 -11.086 1 41.12 277 PRO B N 1
ATOM 4434 C CA . PRO B 1 277 ? 9.922 -53.125 -11.812 1 41.12 277 PRO B CA 1
ATOM 4435 C C . PRO B 1 277 ? 9.25 -54.406 -11.312 1 41.12 277 PRO B C 1
ATOM 4437 O O . PRO B 1 277 ? 9.883 -55.438 -11.242 1 41.12 277 PRO B O 1
ATOM 4440 N N . ASN B 1 278 ? 8.594 -54.406 -10.227 1 36.03 278 ASN B N 1
ATOM 4441 C CA . ASN B 1 278 ? 7.812 -55.594 -9.969 1 36.03 278 ASN B CA 1
ATOM 4442 C C . ASN B 1 278 ? 6.965 -56 -11.18 1 36.03 278 ASN B C 1
ATOM 4444 O O . ASN B 1 278 ? 5.879 -55.438 -11.383 1 36.03 278 ASN B O 1
ATOM 4448 N N . ILE B 1 279 ? 7.508 -56.281 -12.32 1 37.16 279 ILE B N 1
ATOM 4449 C CA . ILE B 1 279 ? 6.793 -56.875 -13.445 1 37.16 279 ILE B CA 1
ATOM 4450 C C . ILE B 1 279 ? 6.086 -58.156 -12.984 1 37.16 279 ILE B C 1
ATOM 4452 O O . ILE B 1 279 ? 6.73 -59.188 -12.742 1 37.16 279 ILE B O 1
ATOM 4456 N N . GLN B 1 280 ? 5.18 -58.094 -12.078 1 34.12 280 GLN B N 1
ATOM 4457 C CA . GLN B 1 280 ? 4.32 -59.281 -11.922 1 34.12 280 GLN B CA 1
ATOM 4458 C C . GLN B 1 280 ? 3.715 -59.688 -13.266 1 34.12 280 GLN B C 1
ATOM 4460 O O . GLN B 1 280 ? 3.123 -58.875 -13.961 1 34.12 280 GLN B O 1
ATOM 4465 N N . LYS B 1 281 ? 4.203 -60.75 -13.875 1 39.12 281 LYS B N 1
ATOM 4466 C CA . LYS B 1 281 ? 3.66 -61.438 -15.031 1 39.12 281 LYS B CA 1
ATOM 4467 C C . LYS B 1 281 ? 2.148 -61.625 -14.914 1 39.12 281 LYS B C 1
ATOM 4469 O O . LYS B 1 281 ? 1.645 -62.062 -13.883 1 39.12 281 LYS B O 1
ATOM 4474 N N . PRO B 1 282 ? 1.325 -60.938 -15.75 1 34.25 282 PRO B N 1
ATOM 4475 C CA . PRO B 1 282 ? -0.13 -61.094 -15.711 1 34.25 282 PRO B CA 1
ATOM 4476 C C . PRO B 1 282 ? -0.552 -62.562 -15.648 1 34.25 282 PRO B C 1
ATOM 4478 O O . PRO B 1 282 ? 0.013 -63.406 -16.359 1 34.25 282 PRO B O 1
ATOM 4481 N N . VAL B 1 283 ? -0.971 -63 -14.562 1 34.41 283 VAL B N 1
ATOM 4482 C CA . VAL B 1 283 ? -1.549 -64.375 -14.438 1 34.41 283 VAL B CA 1
ATOM 4483 C C . VAL B 1 283 ? -2.605 -64.562 -15.516 1 34.41 283 VAL B C 1
ATOM 4485 O O . VAL B 1 283 ? -3.535 -63.75 -15.648 1 34.41 283 VAL B O 1
ATOM 4488 N N . THR B 1 284 ? -2.219 -65.062 -16.641 1 33.16 284 THR B N 1
ATOM 4489 C CA . THR B 1 284 ? -3.119 -65.438 -17.719 1 33.16 284 THR B CA 1
ATOM 4490 C C . THR B 1 284 ? -4.301 -66.25 -17.188 1 33.16 284 THR B C 1
ATOM 4492 O O . THR B 1 284 ? -4.117 -67.312 -16.656 1 33.16 284 THR B O 1
ATOM 4495 N N . PRO B 1 285 ? -5.262 -65.5 -16.641 1 30.62 285 PRO B N 1
ATOM 4496 C CA . PRO B 1 285 ? -6.375 -66.25 -16.078 1 30.62 285 PRO B CA 1
ATOM 4497 C C . PRO B 1 285 ? -6.871 -67.375 -17.047 1 30.62 285 PRO B C 1
ATOM 4499 O O . PRO B 1 285 ? -6.852 -67.125 -18.266 1 30.62 285 PRO B O 1
ATOM 4502 N N . LYS B 1 286 ? -6.734 -68.562 -16.672 1 35.03 286 LYS B N 1
ATOM 4503 C CA . LYS B 1 286 ? -7.254 -69.75 -17.328 1 35.03 286 LYS B CA 1
ATOM 4504 C C . LYS B 1 286 ? -8.727 -69.625 -17.688 1 35.03 286 LYS B C 1
ATOM 4506 O O . LYS B 1 286 ? -9.562 -69.375 -16.812 1 35.03 286 LYS B O 1
ATOM 4511 N N . LEU B 1 287 ? -9.039 -69.125 -18.875 1 30.59 287 LEU B N 1
ATOM 4512 C CA . LEU B 1 287 ? -10.32 -68.875 -19.531 1 30.59 287 LEU B CA 1
ATOM 4513 C C . LEU B 1 287 ? -11.195 -70.125 -19.484 1 30.59 287 LEU B C 1
ATOM 4515 O O . LEU B 1 287 ? -11.039 -71 -20.312 1 30.59 287 LEU B O 1
ATOM 4519 N N . GLY B 1 288 ? -11.156 -70.812 -18.281 1 29.39 288 GLY B N 1
ATOM 4520 C CA . GLY B 1 288 ? -11.977 -72 -18.312 1 29.39 288 GLY B CA 1
ATOM 4521 C C . GLY B 1 288 ? -13.445 -71.688 -18.562 1 29.39 288 GLY B C 1
ATOM 4522 O O . GLY B 1 288 ? -14.281 -71.875 -17.672 1 29.39 288 GLY B O 1
ATOM 4523 N N . GLY B 1 289 ? -13.648 -70.562 -19.281 1 26.23 289 GLY B N 1
ATOM 4524 C CA . GLY B 1 289 ? -15.078 -70.312 -19.297 1 26.23 289 GLY B CA 1
ATOM 4525 C C . GLY B 1 289 ? -15.891 -71.438 -19.938 1 26.23 289 GLY B C 1
ATOM 4526 O O . GLY B 1 289 ? -15.445 -72.062 -20.922 1 26.23 289 GLY B O 1
ATOM 4527 N N . PRO B 1 290 ? -16.594 -72.125 -19.156 1 25.69 290 PRO B N 1
ATOM 4528 C CA . PRO B 1 290 ? -17.422 -73.188 -19.688 1 25.69 290 PRO B CA 1
ATOM 4529 C C . PRO B 1 290 ? -18.266 -72.75 -20.891 1 25.69 290 PRO B C 1
ATOM 4531 O O . PRO B 1 290 ? -18.656 -71.625 -20.984 1 25.69 290 PRO B O 1
ATOM 4534 N N . LYS B 1 291 ? -18.078 -73.312 -22 1 28.64 291 LYS B N 1
ATOM 4535 C CA . LYS B 1 291 ? -18.844 -73.188 -23.234 1 28.64 291 LYS B CA 1
ATOM 4536 C C . LYS B 1 291 ? -20.328 -73.438 -22.984 1 28.64 291 LYS B C 1
ATOM 4538 O O . LYS B 1 291 ? -20.734 -74.562 -22.719 1 28.64 291 LYS B O 1
ATOM 4543 N N . SER B 1 292 ? -20.969 -72.562 -22.172 1 21.42 292 SER B N 1
ATOM 4544 C CA . SER B 1 292 ? -22.422 -72.75 -22.125 1 21.42 292 SER B CA 1
ATOM 4545 C C . SER B 1 292 ? -23.031 -72.688 -23.516 1 21.42 292 SER B C 1
ATOM 4547 O O . SER B 1 292 ? -22.641 -71.875 -24.359 1 21.42 292 SER B O 1
ATOM 4549 N N . LYS B 1 293 ? -23.734 -73.75 -23.984 1 27 293 LYS B N 1
ATOM 4550 C CA . LYS B 1 293 ? -24.578 -74.188 -25.094 1 27 293 LYS B CA 1
ATOM 4551 C C . LYS B 1 293 ? -25.703 -73.25 -25.359 1 27 293 LYS B C 1
ATOM 4553 O O . LYS B 1 293 ? -26.375 -72.75 -24.422 1 27 293 LYS B O 1
ATOM 4558 N N . ILE B 1 294 ? -25.812 -72.75 -26.625 1 22.91 294 ILE B N 1
ATOM 4559 C CA . ILE B 1 294 ? -26.594 -71.875 -27.484 1 22.91 294 ILE B CA 1
ATOM 4560 C C . ILE B 1 294 ? -28.047 -72.375 -27.547 1 22.91 294 ILE B C 1
ATOM 4562 O O . ILE B 1 294 ? -28.844 -71.875 -28.328 1 22.91 294 ILE B O 1
ATOM 4566 N N . GLN B 1 295 ? -28.516 -73.125 -26.812 1 24.61 295 GLN B N 1
ATOM 4567 C CA . GLN B 1 295 ? -29.766 -73.625 -27.375 1 24.61 295 GLN B CA 1
ATOM 4568 C C . GLN B 1 295 ? -30.797 -72.5 -27.484 1 24.61 295 GLN B C 1
ATOM 4570 O O . GLN B 1 295 ? -31.078 -71.812 -26.5 1 24.61 295 GLN B O 1
ATOM 4575 N N . PHE B 1 296 ? -30.891 -72 -28.812 1 22.69 296 PHE B N 1
ATOM 4576 C CA . PHE B 1 296 ? -31.891 -71 -29.281 1 22.69 296 PHE B CA 1
ATOM 4577 C C . PHE B 1 296 ? -33.281 -71.5 -28.938 1 22.69 296 PHE B C 1
ATOM 4579 O O . PHE B 1 296 ? -33.812 -72.438 -29.562 1 22.69 296 PHE B O 1
ATOM 4586 N N . THR B 1 297 ? -33.531 -71.75 -27.781 1 22.81 297 THR B N 1
ATOM 4587 C CA . THR B 1 297 ? -34.906 -72.25 -27.797 1 22.81 297 THR B CA 1
ATOM 4588 C C . THR B 1 297 ? -35.875 -71.125 -28.094 1 22.81 297 THR B C 1
ATOM 4590 O O . THR B 1 297 ? -35.938 -70.125 -27.344 1 22.81 297 THR B O 1
ATOM 4593 N N . ASN B 1 298 ? -35.938 -70.25 -29.016 1 19.5 298 ASN B N 1
ATOM 4594 C CA . ASN B 1 298 ? -36.969 -69.375 -28.484 1 19.5 298 ASN B CA 1
ATOM 4595 C C . ASN B 1 298 ? -38.188 -70.125 -28 1 19.5 298 ASN B C 1
ATOM 4597 O O . ASN B 1 298 ? -38.469 -71.25 -28.5 1 19.5 298 ASN B O 1
ATOM 4601 N N . GLN B 1 299 ? -38.75 -69.875 -26.75 1 19.61 299 GLN B N 1
ATOM 4602 C CA . GLN B 1 299 ? -40.156 -70 -26.484 1 19.61 299 GLN B CA 1
ATOM 4603 C C . GLN B 1 299 ? -41 -69.562 -27.703 1 19.61 299 GLN B C 1
ATOM 4605 O O . GLN B 1 299 ? -40.438 -69.062 -28.688 1 19.61 299 GLN B O 1
ATOM 4610 N N . GLN B 1 300 ? -42.406 -68.75 -27.312 1 18.84 300 GLN B N 1
ATOM 4611 C CA . GLN B 1 300 ? -43.844 -68.375 -27.406 1 18.84 300 GLN B CA 1
ATOM 4612 C C . GLN B 1 300 ? -44.094 -67.375 -28.5 1 18.84 300 GLN B C 1
ATOM 4614 O O . GLN B 1 300 ? -44.031 -66.188 -28.266 1 18.84 300 GLN B O 1
ATOM 4619 N N . LEU B 1 301 ? -43.75 -67.5 -29.641 1 19.06 301 LEU B N 1
ATOM 4620 C CA . LEU B 1 301 ? -44.219 -67.25 -30.984 1 19.06 301 LEU B CA 1
ATOM 4621 C C . LEU B 1 301 ? -45.375 -68.188 -31.344 1 19.06 301 LEU B C 1
ATOM 4623 O O . LEU B 1 301 ? -45.125 -69.375 -31.703 1 19.06 301 LEU B O 1
ATOM 4627 N N . GLN B 1 302 ? -46.656 -68.5 -30.766 1 19.67 302 GLN B N 1
ATOM 4628 C CA . GLN B 1 302 ? -47.938 -68.438 -31.406 1 19.67 302 GLN B CA 1
ATOM 4629 C C . GLN B 1 302 ? -48.219 -67 -31.875 1 19.67 302 GLN B C 1
ATOM 4631 O O . GLN B 1 302 ? -48.812 -66.812 -32.938 1 19.67 302 GLN B O 1
ATOM 4636 N N . ARG B 1 303 ? -48.75 -65.812 -31.938 1 17.86 303 ARG B N 1
ATOM 4637 C CA . ARG B 1 303 ? -49.25 -65.312 -33.219 1 17.86 303 ARG B CA 1
ATOM 4638 C C . ARG B 1 303 ? -48.125 -65 -34.188 1 17.86 303 ARG B C 1
ATOM 4640 O O . ARG B 1 303 ? -47.031 -64.625 -33.75 1 17.86 303 ARG B O 1
#

Foldseek 3Di:
DQFAAAEEEEEPDLAQADQLAGDPLQLVLLVLVVVVNHQYAYAYQDQQAALQVVQVSVCVNRNPDGGSLRYDYLLQLLLVVCVVVPAAEEEEAAHVSNVVNNVVVHHHYDYPVCVVVDPAHAAYEFWDHPPDDDVVLVVLLVVLVVHVHAYEYSAQDQWDADPNDIDGTRNVVSVSSCVSNVHHPYYDAFLDLSVQVVCCVSVVDHLQNYEFEDADQRGGQQSSLQNNHAYEHELSHDCNPPDQVPDDPSRRHPYYYPHSSCVSVVSCVPRVVVVDPPPPDPPPPDPPPPPPDPPPPPDDDDD/DQQAAAEEEEEPDLAQADPLAGDPLQLVLLVLCVVVNHQYAYAYQDQQAALQVVQVSVVVNRNPDGHSLRYHYLLQLLLVVCVVVPAAEEEEAAHVSNVVNNVVVHHHYDYPVCVVVDPAHAAYEFWDHPPDDDVVLVVLLVVLVVHVHAYEYSAQDQWDADPNDIDGTRNVVSVSSCVSNVHHPYYDAFLDLSVQVVCCVSVVGHLQNYEFEDADQRGGQQSSLQNNHAYEHELSHDCNPPDQVPDDPSRRHPYYYPHSSCVSVVSCVPRVVPVDPPPPPPPPPPCVPPPPDDPPPDPDPPD

InterPro domains:
  IPR006357 HAD-superfamily hydrolase, subfamily IIA [PF13344] (8-108)
  IPR006357 HAD-superfamily hydrolase, subfamily IIA [TIGR01460] (8-237)
  IPR023214 HAD superfamily [G3DSA:3.40.50.1000] (7-262)
  IPR023214 HAD superfamily [G3DSA:3.40.50.1000] (74-189)
  IPR036412 HAD-like superfamily [SSF56784] (6-262)

pLDDT: mean 89.42, std 20.26, range [17.86, 98.88]

Nearest PDB structures (foldseek):
  8qfw-assembly1_B  TM=8.889E-01  e=2.770E-21  Mus musculus
  2p69-assembly1_A-2  TM=9.146E-01  e=2.287E-20  Homo sapiens
  3hlt-assembly1_A  TM=9.168E-01  e=1.568E-16  Homo sapiens
  2ho4-assembly1_A  TM=8.702E-01  e=1.411E-14  Mus musculus
  3hlt-assembly2_C  TM=8.761E-01  e=6.325E-14  Homo sapiens

Sequence (606 aa):
MTIIPKAILLDVDGTIWKAGTVFPGVPEAISEMRKMGLAVIILSNNSSRDRAHFAKVLSDKGIANLSKNDVFTAGYTCALKMKEDGIRSALVYGFVGLKEELDHIGIQTYTFKTLNEIRHLDAIAVCNNLTFDYDHLCRIATIVKKYDCKIYGANPDTSNIVAGKTICGAGSMVATIATLAGKLEANLGKPSPELIPILESNLKIAKEEMIMVGDRIPTDIEFGARNGLKTIFVLTGVDRNTKIESLDPAIRPTYILPSLADVPSLLKEEFFKNAKPNIQKPVTPKLGGPKSKIQFTNQQLQRMTIIPKAILLDVDGTIWKAGTVFPGVPEAISEMRKMGLAVIILSNNSSRDRAHFAKVLSDKGIANLSKNDVFTAGYTCALKMKEDGIRSALVYGFVGLKEELDHIGIQTYTFKTLNEIRHLDAIAVCNNLTFDYDHLCRIATIVKKYDCKIYGANPDTSNIVAGKTICGAGSMVATIATLAGKLEANLGKPSPELIPILESNLKIAKEEMIMVGDRIPTDIEFGARNGLKTIFVLTGVDRNTKIESLDPAIRPTYILPSLADVPSLLKEEFFKNAKPNIQKPVTPKLGGPKSKIQFTNQQLQR